Protein AF-A0A8F3AHG0-F1 (afdb_monomer)

Structure (mmCIF, N/CA/C/O backbone):
data_AF-A0A8F3AHG0-F1
#
_entry.id   AF-A0A8F3AHG0-F1
#
loop_
_atom_site.group_PDB
_atom_site.id
_atom_site.type_symbol
_atom_site.label_atom_id
_atom_site.label_alt_id
_atom_site.label_comp_id
_atom_site.label_asym_id
_atom_site.label_entity_id
_atom_site.label_seq_id
_atom_site.pdbx_PDB_ins_code
_atom_site.Cartn_x
_atom_site.Cartn_y
_atom_site.Cartn_z
_atom_site.occupancy
_atom_site.B_iso_or_equiv
_atom_site.auth_seq_id
_atom_site.auth_comp_id
_atom_site.auth_asym_id
_atom_site.auth_atom_id
_atom_site.pdbx_PDB_model_num
ATOM 1 N N . MET A 1 1 ? 19.532 34.945 -105.011 1.00 42.88 1 MET A N 1
ATOM 2 C CA . MET A 1 1 ? 19.890 34.762 -103.587 1.00 42.88 1 MET A CA 1
ATOM 3 C C . MET A 1 1 ? 18.605 34.445 -102.837 1.00 42.88 1 MET A C 1
ATOM 5 O O . MET A 1 1 ? 17.716 35.281 -102.822 1.00 42.88 1 MET A O 1
ATOM 9 N N . SER A 1 2 ? 18.453 33.217 -102.340 1.00 42.50 2 SER A N 1
ATOM 10 C CA . SER A 1 2 ? 17.268 32.742 -101.608 1.00 42.50 2 SER A CA 1
ATOM 11 C C . SER A 1 2 ? 17.741 31.891 -100.428 1.00 42.50 2 SER A C 1
ATOM 13 O O . SER A 1 2 ? 18.763 31.218 -100.540 1.00 42.50 2 SER A O 1
ATOM 15 N N . GLY A 1 3 ? 17.061 32.017 -99.288 1.00 48.91 3 GLY A N 1
ATOM 16 C CA . GLY A 1 3 ? 17.515 31.562 -97.975 1.00 48.91 3 GLY A CA 1
ATOM 17 C C . GLY A 1 3 ? 17.225 30.102 -97.600 1.00 48.91 3 GLY A C 1
ATOM 18 O O . GLY A 1 3 ? 16.687 29.320 -98.376 1.00 48.91 3 GLY A O 1
ATOM 19 N N . GLY A 1 4 ? 17.563 29.786 -96.343 1.00 42.44 4 GLY A N 1
ATOM 20 C CA . GLY A 1 4 ? 17.320 28.519 -95.626 1.00 42.44 4 GLY A CA 1
ATOM 21 C C . GLY A 1 4 ? 18.455 28.278 -94.612 1.00 42.44 4 GLY A C 1
ATOM 22 O O . GLY A 1 4 ? 19.569 28.020 -95.035 1.00 42.44 4 GLY A O 1
ATOM 23 N N . LYS A 1 5 ? 18.372 28.598 -93.309 1.00 50.41 5 LYS A N 1
ATOM 24 C CA . LYS A 1 5 ? 17.545 28.123 -92.169 1.00 50.41 5 LYS A CA 1
ATOM 25 C C . LYS A 1 5 ? 18.017 26.787 -91.546 1.00 50.41 5 LYS A C 1
ATOM 27 O O . LYS A 1 5 ? 17.812 25.729 -92.122 1.00 50.41 5 LYS A O 1
ATOM 32 N N . GLY A 1 6 ? 18.486 26.868 -90.288 1.00 47.25 6 GLY A N 1
ATOM 33 C CA . GLY A 1 6 ? 18.514 25.786 -89.277 1.00 47.25 6 GLY A CA 1
ATOM 34 C C . GLY A 1 6 ? 19.926 25.334 -88.859 1.00 47.25 6 GLY A C 1
ATOM 35 O O . GLY A 1 6 ? 20.727 25.033 -89.723 1.00 47.25 6 GLY A O 1
ATOM 36 N N . LYS A 1 7 ? 20.309 25.213 -87.578 1.00 47.00 7 LYS A N 1
ATOM 37 C CA . LYS A 1 7 ? 19.516 25.036 -86.351 1.00 47.00 7 LYS A CA 1
ATOM 38 C C . LYS A 1 7 ? 20.334 25.436 -85.106 1.00 47.00 7 LYS A C 1
ATOM 40 O O . LYS A 1 7 ? 21.546 25.267 -85.069 1.00 47.00 7 LYS A O 1
ATOM 45 N N . ALA A 1 8 ? 19.618 25.967 -84.118 1.00 48.72 8 ALA A N 1
ATOM 46 C CA . ALA A 1 8 ? 20.088 26.522 -82.854 1.00 48.72 8 ALA A CA 1
ATOM 47 C C . ALA A 1 8 ? 20.675 25.485 -81.875 1.00 48.72 8 ALA A C 1
ATOM 49 O O . ALA A 1 8 ? 20.425 24.285 -81.997 1.00 48.72 8 ALA A O 1
ATOM 50 N N . GLY A 1 9 ? 21.429 25.998 -80.896 1.00 56.56 9 GLY A N 1
ATOM 51 C CA . GLY A 1 9 ? 22.201 25.248 -79.911 1.00 56.56 9 GLY A CA 1
ATOM 52 C C . GLY A 1 9 ? 21.406 24.251 -79.069 1.00 56.56 9 GLY A C 1
ATOM 53 O O . GLY A 1 9 ? 20.264 24.486 -78.672 1.00 56.56 9 GLY A O 1
ATOM 54 N N . SER A 1 10 ? 22.052 23.126 -78.768 1.00 50.66 10 SER A N 1
ATOM 55 C CA . SER A 1 10 ? 21.594 22.196 -77.746 1.00 50.66 10 SER A CA 1
ATOM 56 C C . SER A 1 10 ? 22.083 22.674 -76.384 1.00 50.66 10 SER A C 1
ATOM 58 O O . SER A 1 10 ? 23.285 22.698 -76.128 1.00 50.66 10 SER A O 1
ATOM 60 N N . SER A 1 11 ? 21.149 23.020 -75.506 1.00 55.72 11 SER A N 1
ATOM 61 C CA . SER A 1 11 ? 21.392 23.113 -74.071 1.00 55.72 11 SER A CA 1
ATOM 62 C C . SER A 1 11 ? 22.041 21.818 -73.567 1.00 55.72 11 SER A C 1
ATOM 64 O O . SER A 1 11 ? 21.526 20.721 -73.806 1.00 55.72 11 SER A O 1
ATOM 66 N N . GLU A 1 12 ? 23.187 21.927 -72.891 1.00 60.06 12 GLU A N 1
ATOM 67 C CA . GLU A 1 12 ? 23.836 20.800 -72.219 1.00 60.06 12 GLU A CA 1
ATOM 68 C C . GLU A 1 12 ? 22.860 20.195 -71.202 1.00 60.06 12 GLU A C 1
ATOM 70 O O . GLU A 1 12 ? 22.582 20.764 -70.145 1.00 60.06 12 GLU A O 1
ATOM 75 N N . LYS A 1 13 ? 22.288 19.030 -71.523 1.00 63.53 13 LYS A N 1
ATOM 76 C CA . LYS A 1 13 ? 21.487 18.267 -70.563 1.00 63.53 13 LYS A CA 1
ATOM 77 C C . LYS A 1 13 ? 22.411 17.823 -69.431 1.00 63.53 13 LYS A C 1
ATOM 79 O O . LYS A 1 13 ? 23.269 16.968 -69.646 1.00 63.53 13 LYS A O 1
ATOM 84 N N . ALA A 1 14 ? 22.206 18.368 -68.233 1.00 68.38 14 ALA A N 1
ATOM 85 C CA . ALA A 1 14 ? 22.926 17.963 -67.030 1.00 68.38 14 ALA A CA 1
ATOM 86 C C . ALA A 1 14 ? 22.894 16.430 -66.876 1.00 68.38 14 ALA A C 1
ATOM 88 O O . ALA A 1 14 ? 21.826 15.812 -66.804 1.00 68.38 14 ALA A O 1
ATOM 89 N N . SER A 1 15 ? 24.069 15.796 -66.862 1.00 82.06 15 SER A N 1
ATOM 90 C CA . SER A 1 15 ? 24.170 14.341 -66.770 1.00 82.06 15 SER A CA 1
ATOM 91 C C . SER A 1 15 ? 23.703 13.871 -65.390 1.00 82.06 15 SER A C 1
ATOM 93 O O . SER A 1 15 ? 24.366 14.118 -64.383 1.00 82.06 15 SER A O 1
ATOM 95 N N . THR A 1 16 ? 22.572 13.169 -65.322 1.00 88.00 16 THR A N 1
ATOM 96 C CA . THR A 1 16 ? 22.071 12.608 -64.060 1.00 88.00 16 THR A CA 1
ATOM 97 C C . THR A 1 16 ? 22.947 11.437 -63.621 1.00 88.00 16 THR A C 1
ATOM 99 O O . THR A 1 16 ? 23.199 10.508 -64.399 1.00 88.00 16 THR A O 1
ATOM 102 N N . SER A 1 17 ? 23.399 11.454 -62.365 1.00 93.31 17 SER A N 1
ATOM 103 C CA . SER A 1 17 ? 24.247 10.391 -61.823 1.00 93.31 17 SER A CA 1
ATOM 104 C C . SER A 1 17 ? 23.488 9.060 -61.739 1.00 93.31 17 SER A C 1
ATOM 106 O O . SER A 1 17 ? 22.272 9.022 -61.554 1.00 93.31 17 SER A O 1
ATOM 108 N N . ARG A 1 18 ? 24.209 7.937 -61.853 1.00 93.31 18 ARG A N 1
ATOM 109 C CA . ARG A 1 18 ? 23.607 6.598 -61.704 1.00 93.31 18 ARG A CA 1
ATOM 110 C C . ARG A 1 18 ? 23.004 6.371 -60.311 1.00 93.31 18 ARG A C 1
ATOM 112 O O . ARG A 1 18 ? 22.015 5.661 -60.221 1.00 93.31 18 ARG A O 1
ATOM 119 N N . SER A 1 19 ? 23.567 6.991 -59.270 1.00 95.88 19 SER A N 1
ATOM 120 C CA . SER A 1 19 ? 23.004 6.976 -57.912 1.00 95.88 19 SER A CA 1
ATOM 121 C C . SER A 1 19 ? 21.662 7.703 -57.855 1.00 95.88 19 SER A C 1
ATOM 123 O O . SER A 1 19 ? 20.680 7.117 -57.420 1.00 95.88 19 SER A O 1
ATOM 125 N N . ALA A 1 20 ? 21.589 8.924 -58.400 1.00 95.00 20 ALA A N 1
ATOM 126 C CA . ALA A 1 20 ? 20.352 9.704 -58.430 1.00 95.00 20 ALA A CA 1
ATOM 127 C C . ALA A 1 20 ? 19.247 9.005 -59.237 1.00 95.00 20 ALA A C 1
ATOM 129 O O . ALA A 1 20 ? 18.100 8.975 -58.809 1.00 95.00 20 ALA A O 1
ATOM 130 N N . LYS A 1 21 ? 19.594 8.375 -60.369 1.00 94.50 21 LYS A N 1
ATOM 131 C CA . LYS A 1 21 ? 18.644 7.571 -61.162 1.00 94.50 21 LYS A CA 1
ATOM 132 C C . LYS A 1 21 ? 18.103 6.349 -60.413 1.00 94.50 21 LYS A C 1
ATOM 134 O O . LYS A 1 21 ? 17.016 5.894 -60.737 1.00 94.50 21 LYS A O 1
ATOM 139 N N . ALA A 1 22 ? 18.868 5.809 -59.465 1.00 94.50 22 ALA A N 1
ATOM 140 C CA . ALA A 1 22 ? 18.485 4.655 -58.656 1.00 94.50 22 ALA A CA 1
ATOM 141 C C . ALA A 1 22 ? 17.869 5.039 -57.297 1.00 94.50 22 ALA A C 1
ATOM 143 O O . ALA A 1 22 ? 17.488 4.148 -56.550 1.00 94.50 22 ALA A O 1
ATOM 144 N N . GLY A 1 23 ? 17.795 6.334 -56.962 1.00 96.12 23 GLY A N 1
ATOM 145 C CA . GLY A 1 23 ? 17.309 6.798 -55.658 1.00 96.12 23 GLY A CA 1
ATOM 146 C C . GLY A 1 23 ? 18.227 6.451 -54.481 1.00 96.12 23 GLY A C 1
ATOM 147 O O . GLY A 1 23 ? 17.753 6.373 -53.356 1.00 96.12 23 GLY A O 1
ATOM 148 N N . LEU A 1 24 ? 19.521 6.224 -54.731 1.00 97.12 24 LEU A N 1
ATOM 149 C CA . LEU A 1 24 ? 20.494 5.822 -53.712 1.00 97.12 24 LEU A CA 1
ATOM 150 C C . LEU A 1 24 ? 21.394 6.992 -53.316 1.00 97.12 24 LEU A C 1
ATOM 152 O O . LEU A 1 24 ? 21.867 7.745 -54.175 1.00 97.12 24 LEU A O 1
ATOM 156 N N . THR A 1 25 ? 21.694 7.097 -52.025 1.00 97.62 25 THR A N 1
ATOM 157 C CA . THR A 1 25 ? 22.674 8.049 -51.488 1.00 97.62 25 THR A CA 1
ATOM 158 C C . THR A 1 25 ? 24.104 7.572 -51.756 1.00 97.62 25 THR A C 1
ATOM 160 O O . THR A 1 25 ? 25.009 8.365 -52.033 1.00 97.62 25 THR A O 1
ATOM 163 N N . PHE A 1 26 ? 24.334 6.259 -51.713 1.00 97.88 26 PHE A N 1
ATOM 164 C CA . PHE A 1 26 ? 25.646 5.658 -51.908 1.00 97.88 26 PHE A CA 1
ATOM 165 C C . PHE A 1 26 ? 26.120 5.741 -53.379 1.00 97.88 26 PHE A C 1
ATOM 167 O O . PHE A 1 26 ? 25.333 5.775 -54.334 1.00 97.88 26 PHE A O 1
ATOM 174 N N . PRO A 1 27 ? 27.447 5.773 -53.621 1.00 97.69 27 PRO A N 1
ATOM 175 C CA . PRO A 1 27 ? 28.006 6.060 -54.941 1.00 97.69 27 PRO A CA 1
ATOM 176 C C . PRO A 1 27 ? 28.063 4.821 -55.857 1.00 97.69 27 PRO A C 1
ATOM 178 O O . PRO A 1 27 ? 29.119 4.199 -56.014 1.00 97.69 27 PRO A O 1
ATOM 181 N N . VAL A 1 28 ? 26.975 4.532 -56.579 1.00 97.75 28 VAL A N 1
ATOM 182 C CA . VAL A 1 28 ? 26.860 3.427 -57.559 1.00 97.75 28 VAL A CA 1
ATOM 183 C C . VAL A 1 28 ? 28.013 3.428 -58.569 1.00 97.75 28 VAL A C 1
ATOM 185 O O . VAL A 1 28 ? 28.579 2.389 -58.916 1.00 97.75 28 VAL A O 1
ATOM 188 N N . GLY A 1 29 ? 28.414 4.614 -59.042 1.00 96.62 29 GLY A N 1
ATOM 189 C CA . GLY A 1 29 ? 29.524 4.752 -59.987 1.00 96.62 29 GLY A CA 1
ATOM 190 C C . GLY A 1 29 ? 30.866 4.269 -59.427 1.00 96.62 29 GLY A C 1
ATOM 191 O O . GLY A 1 29 ? 31.641 3.635 -60.149 1.00 96.62 29 GLY A O 1
ATOM 192 N N . ARG A 1 30 ? 31.113 4.520 -58.135 1.00 97.81 30 ARG A N 1
ATOM 193 C CA . ARG A 1 30 ? 32.325 4.102 -57.421 1.00 97.81 30 ARG A CA 1
ATOM 194 C C . ARG A 1 30 ? 32.305 2.601 -57.154 1.00 97.81 30 ARG A C 1
ATOM 196 O O . ARG A 1 30 ? 33.309 1.951 -57.430 1.00 97.81 30 ARG A O 1
ATOM 203 N N . VAL A 1 31 ? 31.172 2.057 -56.708 1.00 97.62 31 VAL A N 1
ATOM 204 C CA . VAL A 1 31 ? 30.993 0.611 -56.491 1.00 97.62 31 VAL A CA 1
ATOM 205 C C . VAL A 1 31 ? 31.221 -0.160 -57.793 1.00 97.62 31 VAL A C 1
ATOM 207 O O . VAL A 1 31 ? 31.993 -1.111 -57.808 1.00 97.62 31 VAL A O 1
ATOM 210 N N . HIS A 1 32 ? 30.689 0.315 -58.926 1.00 97.31 32 HIS A N 1
ATOM 211 C CA . HIS A 1 32 ? 30.956 -0.295 -60.236 1.00 97.31 32 HIS A CA 1
ATOM 212 C C . HIS A 1 32 ? 32.451 -0.343 -60.588 1.00 97.31 32 HIS A C 1
ATOM 214 O O . HIS A 1 32 ? 32.941 -1.337 -61.124 1.00 97.31 32 HIS A O 1
ATOM 220 N N . ARG A 1 33 ? 33.195 0.731 -60.296 1.00 97.50 33 ARG A N 1
ATOM 221 C CA . ARG A 1 33 ? 34.646 0.768 -60.520 1.00 97.50 33 ARG A CA 1
ATOM 222 C C . ARG A 1 33 ? 35.384 -0.202 -59.593 1.00 97.50 33 ARG A C 1
ATOM 224 O O . ARG A 1 33 ? 36.297 -0.875 -60.057 1.00 97.50 33 ARG A O 1
ATOM 231 N N . LEU A 1 34 ? 34.990 -0.284 -58.320 1.00 97.81 34 LEU A N 1
ATOM 232 C CA . LEU A 1 34 ? 35.572 -1.217 -57.349 1.00 97.81 34 LEU A CA 1
ATOM 233 C C . LEU A 1 34 ? 35.312 -2.679 -57.732 1.00 97.81 34 LEU A C 1
ATOM 235 O O . LEU A 1 34 ? 36.240 -3.475 -57.674 1.00 97.81 34 LEU A O 1
ATOM 239 N N . LEU A 1 35 ? 34.109 -3.012 -58.211 1.00 97.06 35 LEU A N 1
ATOM 240 C CA . LEU A 1 35 ? 33.784 -4.354 -58.707 1.00 97.06 35 LEU A CA 1
ATOM 241 C C . LEU A 1 35 ? 34.673 -4.771 -59.884 1.00 97.06 35 LEU A C 1
ATOM 243 O O . LEU A 1 35 ? 35.157 -5.897 -59.912 1.00 97.06 35 LEU A O 1
ATOM 247 N N . ARG A 1 36 ? 34.940 -3.856 -60.827 1.00 95.19 36 ARG A N 1
ATOM 248 C CA . ARG A 1 36 ? 35.864 -4.127 -61.942 1.00 95.19 36 ARG A CA 1
ATOM 249 C C . ARG A 1 36 ? 37.315 -4.258 -61.487 1.00 95.19 36 ARG A C 1
ATOM 251 O O . ARG A 1 36 ? 38.023 -5.111 -61.997 1.00 95.19 36 ARG A O 1
ATOM 258 N N . LYS A 1 37 ? 37.751 -3.438 -60.525 1.00 96.94 37 LYS A N 1
ATOM 259 C CA . LYS A 1 37 ? 39.115 -3.502 -59.975 1.00 96.94 37 LYS A CA 1
ATOM 260 C C . LYS A 1 37 ? 39.346 -4.743 -59.100 1.00 96.94 37 LYS A C 1
ATOM 262 O O . LYS A 1 37 ? 40.481 -5.178 -58.967 1.00 96.94 37 LYS A O 1
ATOM 267 N N . GLY A 1 38 ? 38.293 -5.289 -58.495 1.00 95.38 38 GLY A N 1
ATOM 268 C CA . GLY A 1 38 ? 38.369 -6.449 -57.605 1.00 95.38 38 GLY A CA 1
ATOM 269 C C . GLY A 1 38 ? 38.514 -7.800 -58.308 1.00 95.38 38 GLY A C 1
ATOM 270 O O . GLY A 1 38 ? 38.659 -8.799 -57.619 1.00 95.38 38 GLY A O 1
ATOM 271 N N . ASN A 1 39 ? 38.480 -7.849 -59.647 1.00 94.19 39 ASN A N 1
ATOM 272 C CA . ASN A 1 39 ? 38.663 -9.069 -60.446 1.00 94.19 39 ASN A CA 1
ATOM 273 C C . ASN A 1 39 ? 37.732 -10.242 -60.066 1.00 94.19 39 ASN A C 1
ATOM 275 O O . ASN A 1 39 ? 38.097 -11.401 -60.224 1.00 94.19 39 ASN A O 1
ATOM 279 N N . TYR A 1 40 ? 36.511 -9.954 -59.601 1.00 95.88 40 TYR A N 1
ATOM 280 C CA . TYR A 1 40 ? 35.535 -10.985 -59.212 1.00 95.88 40 TYR A CA 1
ATOM 281 C C . TYR A 1 40 ? 34.956 -11.766 -60.405 1.00 95.88 40 TYR A C 1
ATOM 283 O O . TYR A 1 40 ? 34.501 -12.894 -60.243 1.00 95.88 40 TYR A O 1
ATOM 291 N N . ALA A 1 41 ? 34.929 -11.156 -61.595 1.00 95.75 41 ALA A N 1
ATOM 292 C CA . ALA A 1 41 ? 34.438 -11.755 -62.835 1.00 95.75 41 ALA A CA 1
ATOM 293 C C . ALA A 1 41 ? 35.016 -11.027 -64.060 1.00 95.75 41 ALA A C 1
ATOM 295 O O . ALA A 1 41 ? 35.381 -9.853 -63.978 1.00 95.75 41 ALA A O 1
ATOM 296 N N . GLN A 1 42 ? 35.027 -11.693 -65.221 1.00 94.81 42 GLN A N 1
ATOM 297 C CA . GLN A 1 42 ? 35.506 -11.111 -66.485 1.00 94.81 42 GLN A CA 1
ATOM 298 C C . GLN A 1 42 ? 34.656 -9.910 -66.952 1.00 94.81 42 GLN A C 1
ATOM 300 O O . GLN A 1 42 ? 35.169 -8.968 -67.555 1.00 94.81 42 GLN A O 1
ATOM 305 N N . ARG A 1 43 ? 33.343 -9.928 -66.681 1.00 95.94 43 ARG A N 1
ATOM 306 C CA . ARG A 1 43 ? 32.402 -8.840 -66.985 1.00 95.94 43 ARG A CA 1
ATOM 307 C C . ARG A 1 43 ? 31.525 -8.562 -65.769 1.00 95.94 43 ARG A C 1
ATOM 309 O O . ARG A 1 43 ? 31.130 -9.481 -65.064 1.00 95.94 43 ARG A O 1
ATOM 316 N N . VAL A 1 44 ? 31.179 -7.294 -65.563 1.00 96.06 44 VAL A N 1
ATOM 317 C CA . VAL A 1 44 ? 30.248 -6.857 -64.513 1.00 96.06 44 VAL A CA 1
ATOM 318 C C . VAL A 1 44 ? 28.988 -6.325 -65.189 1.00 96.06 44 VAL A C 1
ATOM 320 O O . VAL A 1 44 ? 29.062 -5.371 -65.964 1.00 96.06 44 VAL A O 1
ATOM 323 N N . GLY A 1 45 ? 27.842 -6.956 -64.925 1.00 96.00 45 GLY A N 1
ATOM 324 C CA . GLY A 1 45 ? 26.550 -6.522 -65.462 1.00 96.00 45 GLY A CA 1
ATOM 325 C C . GLY A 1 45 ? 26.165 -5.117 -64.984 1.00 96.00 45 GLY A C 1
ATOM 326 O O . GLY A 1 45 ? 26.551 -4.691 -63.897 1.00 96.00 45 GLY A O 1
ATOM 327 N N . SER A 1 46 ? 25.378 -4.391 -65.780 1.00 92.31 46 SER A N 1
ATOM 328 C CA . SER A 1 46 ? 25.004 -2.995 -65.494 1.00 92.31 46 SER A CA 1
ATOM 329 C C . SER A 1 46 ? 24.167 -2.828 -64.218 1.00 92.31 46 SER A C 1
ATOM 331 O O . SER A 1 46 ? 24.310 -1.809 -63.539 1.00 92.31 46 SER A O 1
ATOM 333 N N . GLY A 1 47 ? 23.344 -3.826 -63.872 1.00 95.81 47 GLY A N 1
ATOM 334 C CA . GLY A 1 47 ? 22.507 -3.838 -62.665 1.00 95.81 47 GLY A CA 1
ATOM 335 C C . GLY A 1 47 ? 23.229 -4.263 -61.380 1.00 95.81 47 GLY A C 1
ATOM 336 O O . GLY A 1 47 ? 22.872 -3.800 -60.301 1.00 95.81 47 GLY A O 1
ATOM 337 N N . ALA A 1 48 ? 24.295 -5.065 -61.478 1.00 97.19 48 ALA A N 1
ATOM 338 C CA . ALA A 1 48 ? 25.057 -5.557 -60.324 1.00 97.19 48 ALA A CA 1
ATOM 339 C C . ALA A 1 48 ? 25.561 -4.450 -59.370 1.00 97.19 48 ALA A C 1
ATOM 341 O O . ALA A 1 48 ? 25.344 -4.565 -58.162 1.00 97.19 48 ALA A O 1
ATOM 342 N N . PRO A 1 49 ? 26.184 -3.348 -59.846 1.00 97.69 49 PRO A N 1
ATOM 343 C CA . PRO A 1 49 ? 26.608 -2.279 -58.950 1.00 97.69 49 PRO A CA 1
ATOM 344 C C . PRO A 1 49 ? 25.437 -1.533 -58.316 1.00 97.69 49 PRO A C 1
ATOM 346 O O . PRO A 1 49 ? 25.616 -1.000 -57.230 1.00 97.69 49 PRO A O 1
ATOM 349 N N . VAL A 1 50 ? 24.267 -1.472 -58.960 1.00 97.69 50 VAL A N 1
ATOM 350 C CA . VAL A 1 50 ? 23.083 -0.826 -58.375 1.00 97.69 50 VAL A CA 1
ATOM 351 C C . VAL A 1 50 ? 22.589 -1.661 -57.196 1.00 97.69 50 VAL A C 1
ATOM 353 O O . VAL A 1 50 ? 22.489 -1.136 -56.094 1.00 97.69 50 VAL A O 1
ATOM 356 N N . TYR A 1 51 ? 22.406 -2.967 -57.411 1.00 98.25 51 TYR A N 1
ATOM 357 C CA . TYR A 1 51 ? 21.928 -3.902 -56.391 1.00 98.25 51 TYR A CA 1
ATOM 358 C C . TYR A 1 51 ? 22.872 -4.002 -55.187 1.00 98.25 51 TYR A C 1
ATOM 360 O O . TYR A 1 51 ? 22.454 -3.906 -54.038 1.00 98.25 51 TYR A O 1
ATOM 368 N N . LEU A 1 52 ? 24.180 -4.143 -55.424 1.00 97.94 52 LEU A N 1
ATOM 369 C CA . LEU A 1 52 ? 25.135 -4.178 -54.317 1.00 97.94 52 LEU A CA 1
ATOM 370 C C . LEU A 1 52 ? 25.139 -2.855 -53.539 1.00 97.94 52 LEU A C 1
ATOM 372 O O . LEU A 1 52 ? 25.227 -2.861 -52.316 1.00 97.94 52 LEU A O 1
ATOM 376 N N . THR A 1 53 ? 25.026 -1.719 -54.232 1.00 98.38 53 THR A N 1
ATOM 377 C CA . THR A 1 53 ? 24.986 -0.410 -53.566 1.00 98.38 53 THR A CA 1
ATOM 378 C C . THR A 1 53 ? 23.741 -0.265 -52.694 1.00 98.38 53 THR A C 1
ATOM 380 O O . THR A 1 53 ? 23.869 0.225 -51.578 1.00 98.38 53 THR A O 1
ATOM 383 N N . SER A 1 54 ? 22.571 -0.728 -53.151 1.00 98.19 54 SER A N 1
ATOM 384 C CA . SER A 1 54 ? 21.343 -0.672 -52.350 1.00 98.19 54 SER A CA 1
ATOM 385 C C . SER A 1 54 ? 21.426 -1.547 -51.100 1.00 98.19 54 SER A C 1
ATOM 387 O O . SER A 1 54 ? 21.025 -1.105 -50.030 1.00 98.19 54 SER A O 1
ATOM 389 N N . VAL A 1 55 ? 22.007 -2.748 -51.199 1.00 98.19 55 VAL A N 1
ATOM 390 C CA . VAL A 1 55 ? 22.212 -3.628 -50.033 1.00 98.19 55 VAL A CA 1
ATOM 391 C C . VAL A 1 55 ? 23.181 -3.000 -49.025 1.00 98.19 55 VAL A C 1
ATOM 393 O O . VAL A 1 55 ? 22.926 -3.029 -47.824 1.00 98.19 55 VAL A O 1
ATOM 396 N N . LEU A 1 56 ? 24.278 -2.394 -49.494 1.00 98.12 56 LEU A N 1
ATOM 397 C CA . LEU A 1 56 ? 25.234 -1.709 -48.616 1.00 98.12 56 LEU A CA 1
ATOM 398 C C . LEU A 1 56 ? 24.622 -0.482 -47.929 1.00 98.12 56 LEU A C 1
ATOM 400 O O . LEU A 1 56 ? 24.921 -0.231 -46.764 1.00 98.12 56 LEU A O 1
ATOM 404 N N . GLU A 1 57 ? 23.788 0.277 -48.641 1.00 98.31 57 GLU A N 1
ATOM 405 C CA . GLU A 1 57 ? 23.077 1.430 -48.081 1.00 98.31 57 GLU A CA 1
ATOM 406 C C . GLU A 1 57 ? 22.058 0.995 -47.024 1.00 98.31 57 GLU A C 1
ATOM 408 O O . GLU A 1 57 ? 22.023 1.585 -45.948 1.00 98.31 57 GLU A O 1
ATOM 413 N N . TYR A 1 58 ? 21.313 -0.085 -47.285 1.00 97.81 58 TYR A N 1
ATOM 414 C CA . TYR A 1 58 ? 20.382 -0.677 -46.326 1.00 97.81 58 TYR A CA 1
ATOM 415 C C . TYR A 1 58 ? 21.085 -1.110 -45.031 1.00 97.81 58 TYR A C 1
ATOM 417 O O . TYR A 1 58 ? 20.714 -0.658 -43.951 1.00 97.81 58 TYR A O 1
ATOM 425 N N . LEU A 1 59 ? 22.163 -1.897 -45.129 1.00 97.50 59 LEU A N 1
ATOM 426 C CA . LEU A 1 59 ? 22.916 -2.344 -43.949 1.00 97.50 59 LEU A CA 1
ATOM 427 C C . LEU A 1 59 ? 23.522 -1.172 -43.162 1.00 97.50 59 LEU A C 1
ATOM 429 O O . LEU A 1 59 ? 23.573 -1.204 -41.933 1.00 97.50 59 LEU A O 1
ATOM 433 N N . ALA A 1 60 ? 23.991 -0.130 -43.855 1.00 97.81 60 ALA A N 1
ATOM 434 C CA . ALA A 1 60 ? 24.511 1.064 -43.199 1.00 97.81 60 ALA A CA 1
ATOM 435 C C . ALA A 1 60 ? 23.411 1.834 -42.454 1.00 97.81 60 ALA A C 1
ATOM 437 O O . ALA A 1 60 ? 23.659 2.304 -41.344 1.00 97.81 60 ALA A O 1
ATOM 438 N N . ALA A 1 61 ? 22.219 1.954 -43.044 1.00 97.69 61 ALA A N 1
ATOM 439 C CA . ALA A 1 61 ? 21.072 2.595 -42.412 1.00 97.69 61 ALA A CA 1
ATOM 440 C C . ALA A 1 61 ? 20.634 1.839 -41.149 1.00 97.69 61 ALA A C 1
ATOM 442 O O . ALA A 1 61 ? 20.534 2.462 -40.096 1.00 97.69 61 ALA A O 1
ATOM 443 N N . GLU A 1 62 ? 20.496 0.513 -41.226 1.00 97.38 62 GLU A N 1
ATOM 444 C CA . GLU A 1 62 ? 20.093 -0.345 -40.102 1.00 97.38 62 GLU A CA 1
ATOM 445 C C . GLU A 1 62 ? 21.053 -0.209 -38.907 1.00 97.38 62 GLU A C 1
ATOM 447 O O . GLU A 1 62 ? 20.656 0.087 -37.778 1.00 97.38 62 GLU A O 1
ATOM 452 N N . ILE A 1 63 ? 22.365 -0.320 -39.159 1.00 97.69 63 ILE A N 1
ATOM 453 C CA . ILE A 1 63 ? 23.382 -0.167 -38.108 1.00 97.69 63 ILE A CA 1
ATOM 454 C C . ILE A 1 63 ? 23.330 1.242 -37.495 1.00 97.69 63 ILE A C 1
ATOM 456 O O . ILE A 1 63 ? 23.498 1.392 -36.282 1.00 97.69 63 ILE A O 1
ATOM 460 N N . LEU A 1 64 ? 23.122 2.284 -38.309 1.00 98.31 64 LEU A N 1
ATOM 461 C CA . LEU A 1 64 ? 23.046 3.666 -37.829 1.00 98.31 64 LEU A CA 1
ATOM 462 C C . LEU A 1 64 ? 21.768 3.947 -37.035 1.00 98.31 64 LEU A C 1
ATOM 464 O O . LEU A 1 64 ? 21.836 4.701 -36.065 1.00 98.31 64 LEU A O 1
ATOM 468 N N . GLU A 1 65 ? 20.640 3.344 -37.402 1.00 97.56 65 GLU A N 1
ATOM 469 C CA . GLU A 1 65 ? 19.377 3.459 -36.674 1.00 97.56 65 GLU A CA 1
ATOM 470 C C . GLU A 1 65 ? 19.509 2.864 -35.269 1.00 97.56 65 GLU A C 1
ATOM 472 O O . GLU A 1 65 ? 19.310 3.562 -34.267 1.00 97.56 65 GLU A O 1
ATOM 477 N N . LEU A 1 66 ? 19.977 1.617 -35.176 1.00 97.94 66 LEU A N 1
ATOM 478 C CA . LEU A 1 66 ? 20.185 0.938 -33.897 1.00 97.94 66 LEU A CA 1
ATOM 479 C C . LEU A 1 66 ? 21.261 1.628 -33.045 1.00 97.94 66 LEU A C 1
ATOM 481 O O . LEU A 1 66 ? 21.089 1.812 -31.836 1.00 97.94 66 LEU A O 1
ATOM 485 N N . ALA A 1 67 ? 22.364 2.077 -33.653 1.00 97.94 67 ALA A N 1
ATOM 486 C CA . ALA A 1 67 ? 23.404 2.818 -32.940 1.00 97.94 67 ALA A CA 1
ATOM 487 C C . ALA A 1 67 ? 22.940 4.217 -32.503 1.00 97.94 67 ALA A C 1
ATOM 489 O O . ALA A 1 67 ? 23.381 4.713 -31.462 1.00 97.94 67 ALA A O 1
ATOM 490 N N . GLY A 1 68 ? 22.047 4.849 -33.267 1.00 98.12 68 GLY A N 1
ATOM 491 C CA . GLY A 1 68 ? 21.382 6.098 -32.912 1.00 98.12 68 GLY A CA 1
ATOM 492 C C . GLY A 1 68 ? 20.477 5.931 -31.693 1.00 98.12 68 GLY A C 1
ATOM 493 O O . GLY A 1 68 ? 20.575 6.722 -30.751 1.00 98.12 68 GLY A O 1
ATOM 494 N N . ASN A 1 69 ? 19.684 4.856 -31.658 1.00 96.00 69 ASN A N 1
ATOM 495 C CA . ASN A 1 69 ? 18.871 4.480 -30.499 1.00 96.00 69 ASN A CA 1
ATOM 496 C C . ASN A 1 69 ? 19.755 4.234 -29.268 1.00 96.00 69 ASN A C 1
ATOM 498 O O . ASN A 1 69 ? 19.567 4.879 -28.237 1.00 96.00 69 ASN A O 1
ATOM 502 N N . ALA A 1 70 ? 20.821 3.438 -29.410 1.00 95.38 70 ALA A N 1
ATOM 503 C CA . ALA A 1 70 ? 21.778 3.198 -28.330 1.00 95.38 70 ALA A CA 1
ATOM 504 C C . ALA A 1 70 ? 22.461 4.490 -27.832 1.00 95.38 70 ALA A C 1
ATOM 506 O O . ALA A 1 70 ? 22.725 4.639 -26.636 1.00 95.38 70 ALA A O 1
ATOM 507 N N . ALA A 1 71 ? 22.755 5.450 -28.716 1.00 96.94 71 ALA A N 1
ATOM 508 C CA . ALA A 1 71 ? 23.295 6.750 -28.319 1.00 96.94 71 ALA A CA 1
ATOM 509 C C . ALA A 1 71 ? 22.275 7.572 -27.516 1.00 96.94 71 ALA A C 1
ATOM 511 O O . ALA A 1 71 ? 22.620 8.150 -26.479 1.00 96.94 71 ALA A O 1
ATOM 512 N N . ARG A 1 72 ? 21.017 7.584 -27.972 1.00 96.06 72 ARG A N 1
ATOM 513 C CA . ARG A 1 72 ? 19.904 8.289 -27.332 1.00 96.06 72 ARG A CA 1
ATOM 514 C C . ARG A 1 72 ? 19.588 7.722 -25.950 1.00 96.06 72 ARG A C 1
ATOM 516 O O . ARG A 1 72 ? 19.426 8.506 -25.015 1.00 96.06 72 ARG A O 1
ATOM 523 N N . ASP A 1 73 ? 19.602 6.401 -25.796 1.00 92.81 73 ASP A N 1
ATOM 524 C CA . ASP A 1 73 ? 19.408 5.715 -24.511 1.00 92.81 73 ASP A CA 1
ATOM 525 C C . ASP A 1 73 ? 20.508 6.078 -23.507 1.00 92.81 73 ASP A C 1
ATOM 527 O O . ASP A 1 73 ? 20.251 6.314 -22.325 1.00 92.81 73 ASP A O 1
ATOM 531 N N . ASN A 1 74 ? 21.738 6.251 -24.000 1.00 91.44 74 ASN A N 1
ATOM 532 C CA . ASN A 1 74 ? 22.865 6.757 -23.216 1.00 91.44 74 ASN A CA 1
ATOM 533 C C . ASN A 1 74 ? 22.859 8.288 -23.038 1.00 91.44 74 ASN A C 1
ATOM 535 O O . ASN A 1 74 ? 23.821 8.857 -22.511 1.00 91.44 74 ASN A O 1
ATOM 539 N N . LYS A 1 75 ? 21.781 8.972 -23.449 1.00 95.25 75 LYS A N 1
ATOM 540 C CA . LYS A 1 75 ? 21.598 10.431 -23.373 1.00 95.25 75 LYS A CA 1
ATOM 541 C C . LYS A 1 75 ? 22.721 11.206 -24.076 1.00 95.25 75 LYS A C 1
ATOM 543 O O . LYS A 1 75 ? 23.165 12.253 -23.600 1.00 95.25 75 LYS A O 1
ATOM 548 N N . LYS A 1 76 ? 23.214 10.684 -25.201 1.00 95.12 76 LYS A N 1
ATOM 549 C CA . LYS A 1 76 ? 24.238 11.312 -26.048 1.00 95.12 76 LYS A CA 1
ATOM 550 C C . LYS A 1 76 ? 23.660 11.616 -27.429 1.00 95.12 76 LYS A C 1
ATOM 552 O O . LYS A 1 76 ? 22.888 10.841 -27.974 1.00 95.12 76 LYS A O 1
ATOM 557 N N . SER A 1 77 ? 24.090 12.727 -28.021 1.00 95.00 77 SER A N 1
ATOM 558 C CA . SER A 1 77 ? 23.714 13.125 -29.387 1.00 95.00 77 SER A CA 1
ATOM 559 C C . SER A 1 77 ? 24.688 12.637 -30.465 1.00 95.00 77 SER A C 1
ATOM 561 O O . SER A 1 77 ? 24.415 12.786 -31.651 1.00 95.00 77 SER A O 1
ATOM 563 N N . ARG A 1 78 ? 25.839 12.072 -30.074 1.00 98.12 78 ARG A N 1
ATOM 564 C CA . ARG A 1 78 ? 26.888 11.595 -30.985 1.00 98.12 78 ARG A CA 1
ATOM 565 C C . ARG A 1 78 ? 27.054 10.083 -30.867 1.00 98.12 78 ARG A C 1
ATOM 567 O O . ARG A 1 78 ? 27.261 9.567 -29.767 1.00 98.12 78 ARG A O 1
ATOM 574 N N . ILE A 1 79 ? 27.030 9.393 -32.005 1.00 98.25 79 ILE A N 1
ATOM 575 C CA . ILE A 1 79 ? 27.372 7.971 -32.102 1.00 98.25 79 ILE A CA 1
ATOM 576 C C . ILE A 1 79 ? 28.886 7.808 -31.892 1.00 98.25 79 ILE A C 1
ATOM 578 O O . ILE A 1 79 ? 29.685 8.499 -32.520 1.00 98.25 79 ILE A O 1
ATOM 582 N N . ILE A 1 80 ? 29.274 6.909 -30.987 1.00 97.56 80 ILE A N 1
ATOM 583 C CA . ILE A 1 80 ? 30.668 6.529 -30.709 1.00 97.56 80 ILE A CA 1
ATOM 584 C C . ILE A 1 80 ? 30.823 5.008 -30.888 1.00 97.56 80 ILE A C 1
ATOM 586 O O . ILE A 1 80 ? 29.805 4.309 -30.894 1.00 97.56 80 ILE A O 1
ATOM 590 N N . PRO A 1 81 ? 32.051 4.456 -30.969 1.00 98.38 81 PRO A N 1
ATOM 591 C CA . PRO A 1 81 ? 32.253 3.017 -31.176 1.00 98.38 81 PRO A CA 1
ATOM 592 C C . PRO A 1 81 ? 31.534 2.115 -30.162 1.00 98.38 81 PRO A C 1
ATOM 594 O O . PRO A 1 81 ? 31.061 1.039 -30.519 1.00 98.38 81 PRO A O 1
ATOM 597 N N . ARG A 1 82 ? 31.353 2.581 -28.918 1.00 97.56 82 ARG A N 1
ATOM 598 C CA . ARG A 1 82 ? 30.542 1.888 -27.905 1.00 97.56 82 ARG A CA 1
ATOM 599 C C . ARG A 1 82 ? 29.092 1.675 -28.345 1.00 97.56 82 ARG A C 1
ATOM 601 O O . ARG A 1 82 ? 28.554 0.599 -28.121 1.00 97.56 82 ARG A O 1
ATOM 608 N N . HIS A 1 83 ? 28.458 2.673 -28.957 1.00 98.00 83 HIS A N 1
ATOM 609 C CA . HIS A 1 83 ? 27.065 2.565 -29.399 1.00 98.00 83 HIS A CA 1
ATOM 610 C C . HIS A 1 83 ? 26.929 1.582 -30.567 1.00 98.00 83 HIS A C 1
ATOM 612 O O . HIS A 1 83 ? 26.001 0.783 -30.567 1.00 98.00 83 HIS A O 1
ATOM 618 N N . LEU A 1 84 ? 27.898 1.572 -31.492 1.00 98.00 84 LEU A N 1
ATOM 619 C CA . LEU A 1 84 ? 27.965 0.581 -32.574 1.00 98.00 84 LEU A CA 1
ATOM 620 C C . LEU A 1 84 ? 28.107 -0.841 -32.021 1.00 98.00 84 LEU A C 1
ATOM 622 O O . LEU A 1 84 ? 27.379 -1.735 -32.434 1.00 98.00 84 LEU A O 1
ATOM 626 N N . GLN A 1 85 ? 28.996 -1.046 -31.044 1.00 97.62 85 GLN A N 1
ATOM 627 C CA . GLN A 1 85 ? 29.166 -2.351 -30.405 1.00 97.62 85 GLN A CA 1
ATOM 628 C C . GLN A 1 85 ? 27.882 -2.819 -29.706 1.00 97.62 85 GLN A C 1
ATOM 630 O O . GLN A 1 85 ? 27.518 -3.982 -29.830 1.00 97.62 85 GLN A O 1
ATOM 635 N N . LEU A 1 86 ? 27.201 -1.940 -28.963 1.00 96.81 86 LEU A N 1
ATOM 636 C CA . LEU A 1 86 ? 25.950 -2.296 -28.286 1.00 96.81 86 LEU A CA 1
ATOM 637 C C . LEU A 1 86 ? 24.842 -2.637 -29.289 1.00 96.81 86 LEU A C 1
ATOM 639 O O . LEU A 1 86 ? 24.152 -3.628 -29.091 1.00 96.81 86 LEU A O 1
ATOM 643 N N . ALA A 1 87 ? 24.702 -1.854 -30.359 1.00 96.81 87 ALA A N 1
ATOM 644 C CA . ALA A 1 87 ? 23.720 -2.098 -31.411 1.00 96.81 87 ALA A CA 1
ATOM 645 C C . ALA A 1 87 ? 23.960 -3.442 -32.116 1.00 96.81 87 ALA A C 1
ATOM 647 O O . ALA A 1 87 ? 23.080 -4.292 -32.130 1.00 96.81 87 ALA A O 1
ATOM 648 N N . ILE A 1 88 ? 25.183 -3.671 -32.610 1.00 96.94 88 ILE A N 1
ATOM 649 C CA . ILE A 1 88 ? 25.535 -4.884 -33.362 1.00 96.94 88 ILE A CA 1
ATOM 650 C C . ILE A 1 88 ? 25.416 -6.141 -32.499 1.00 96.94 88 ILE A C 1
ATOM 652 O O . ILE A 1 88 ? 25.010 -7.177 -33.001 1.00 96.94 88 ILE A O 1
ATOM 656 N N . ARG A 1 89 ? 25.809 -6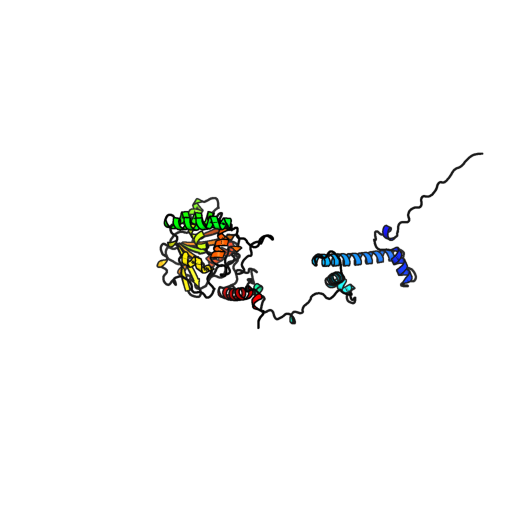.090 -31.218 1.00 96.81 89 ARG A N 1
ATOM 657 C CA . ARG A 1 89 ? 25.821 -7.288 -30.361 1.00 96.81 89 ARG A CA 1
ATOM 658 C C . ARG A 1 89 ? 24.463 -7.625 -29.747 1.00 96.81 89 ARG A C 1
ATOM 660 O O . ARG A 1 89 ? 24.283 -8.773 -29.357 1.00 96.81 89 ARG A O 1
ATOM 667 N N . ASN A 1 90 ? 23.554 -6.655 -29.627 1.00 95.19 90 ASN A N 1
ATOM 668 C CA . ASN A 1 90 ? 22.188 -6.896 -29.147 1.00 95.19 90 ASN A CA 1
ATOM 669 C C . ASN A 1 90 ? 21.232 -7.344 -30.258 1.00 95.19 90 ASN A C 1
ATOM 671 O O . ASN A 1 90 ? 20.188 -7.905 -29.945 1.00 95.19 90 ASN A O 1
ATOM 675 N N . ASP A 1 91 ? 21.575 -7.094 -31.520 1.00 97.25 91 ASP A N 1
ATOM 676 C CA . ASP A 1 91 ? 20.808 -7.561 -32.667 1.00 97.25 91 ASP A CA 1
ATOM 677 C C . ASP A 1 91 ? 21.312 -8.931 -33.147 1.00 97.25 91 ASP A C 1
ATOM 679 O O . ASP A 1 91 ? 22.511 -9.127 -33.355 1.00 97.25 91 ASP A O 1
ATOM 683 N N . GLU A 1 92 ? 20.413 -9.905 -33.295 1.00 96.06 92 GLU A N 1
ATOM 684 C CA . GLU A 1 92 ? 20.787 -11.290 -33.603 1.00 96.06 92 GLU A CA 1
ATOM 685 C C . GLU A 1 92 ? 21.391 -11.427 -35.011 1.00 96.06 92 GLU A C 1
ATOM 687 O O . GLU A 1 92 ? 22.408 -12.110 -35.195 1.00 96.06 92 GLU A O 1
ATOM 692 N N . GLU A 1 93 ? 20.808 -10.745 -35.998 1.00 97.06 93 GLU A N 1
ATOM 693 C CA . GLU A 1 93 ? 21.209 -10.839 -37.401 1.00 97.06 93 GLU A CA 1
ATOM 694 C C . GLU A 1 93 ? 22.556 -10.150 -37.642 1.00 97.06 93 GLU A C 1
ATOM 696 O O . GLU A 1 93 ? 23.469 -10.739 -38.235 1.00 97.06 93 GLU A O 1
ATOM 701 N N . LEU A 1 94 ? 22.731 -8.936 -37.116 1.00 96.69 94 LEU A N 1
ATOM 702 C CA . LEU A 1 94 ? 23.984 -8.190 -37.197 1.00 96.69 94 LEU A CA 1
ATOM 703 C C . LEU A 1 94 ? 25.093 -8.850 -36.378 1.00 96.69 94 LEU A C 1
ATOM 705 O O . LEU A 1 94 ? 26.243 -8.875 -36.829 1.00 96.69 94 LEU A O 1
ATOM 709 N N . ASN A 1 95 ? 24.782 -9.424 -35.211 1.00 96.31 95 ASN A N 1
ATOM 710 C CA . ASN A 1 95 ? 25.774 -10.147 -34.422 1.00 96.31 95 ASN A CA 1
ATOM 711 C C . ASN A 1 95 ? 26.270 -11.391 -35.163 1.00 96.31 95 ASN A C 1
ATOM 713 O O . ASN A 1 95 ? 27.466 -11.683 -35.126 1.00 96.31 95 ASN A O 1
ATOM 717 N N . LYS A 1 96 ? 25.380 -12.093 -35.873 1.00 97.00 96 LYS A N 1
ATOM 718 C CA . LYS A 1 96 ? 25.749 -13.230 -36.722 1.00 97.00 96 LYS A CA 1
ATOM 719 C C . LYS A 1 96 ? 26.583 -12.785 -37.923 1.00 97.00 96 LYS A C 1
ATOM 721 O O . LYS A 1 96 ? 27.630 -13.376 -38.180 1.00 97.00 96 LYS A O 1
ATOM 726 N N . LEU A 1 97 ? 26.167 -11.724 -38.620 1.00 96.69 97 LEU A N 1
ATOM 727 C CA . LEU A 1 97 ? 26.892 -11.170 -39.770 1.00 96.69 97 LEU A CA 1
ATOM 728 C C . LEU A 1 97 ? 28.301 -10.682 -39.387 1.00 96.69 97 LEU A C 1
ATOM 730 O O . LEU A 1 97 ? 29.253 -10.876 -40.141 1.00 96.69 97 LEU A O 1
ATOM 734 N N . LEU A 1 98 ? 28.449 -10.072 -38.207 1.00 96.69 98 LEU A N 1
ATOM 735 C CA . LEU A 1 98 ? 29.688 -9.455 -37.718 1.00 96.69 98 LEU A CA 1
ATOM 736 C C . LEU A 1 98 ? 30.310 -10.214 -36.533 1.00 96.69 98 LEU A C 1
ATOM 738 O O . LEU A 1 98 ? 31.004 -9.621 -35.696 1.00 96.69 98 LEU A O 1
ATOM 742 N N . GLY A 1 99 ? 30.082 -11.527 -36.436 1.00 94.12 99 GLY A N 1
ATOM 743 C CA . GLY A 1 99 ? 30.508 -12.349 -35.293 1.00 94.12 99 GLY A CA 1
ATOM 744 C C . GLY A 1 99 ? 32.024 -12.369 -35.075 1.00 94.12 99 GLY A C 1
ATOM 745 O O . GLY A 1 99 ? 32.492 -12.337 -33.940 1.00 94.12 99 GLY A O 1
ATOM 746 N N . HIS A 1 100 ? 32.795 -12.325 -36.163 1.00 96.38 100 HIS A N 1
ATOM 747 C CA . HIS A 1 100 ? 34.264 -12.361 -36.141 1.00 96.38 100 HIS A CA 1
ATOM 748 C C . HIS A 1 100 ? 34.923 -10.990 -36.362 1.00 96.38 100 HIS A C 1
ATOM 750 O O . HIS A 1 100 ? 36.129 -10.906 -36.582 1.00 96.38 100 HIS A O 1
ATOM 756 N N . VAL A 1 101 ? 34.145 -9.905 -36.323 1.00 97.56 101 VAL A N 1
ATOM 757 C CA . VAL A 1 101 ? 34.654 -8.540 -36.506 1.00 97.56 101 VAL A CA 1
ATOM 758 C C . VAL A 1 101 ? 34.891 -7.881 -35.149 1.00 97.56 101 VAL A C 1
ATOM 760 O O . VAL A 1 101 ? 33.998 -7.834 -34.303 1.00 97.56 101 VAL A O 1
ATOM 763 N N . THR A 1 102 ? 36.079 -7.310 -34.947 1.00 97.31 102 THR A N 1
ATOM 764 C CA . THR A 1 102 ? 36.415 -6.556 -33.730 1.00 97.31 102 THR A CA 1
ATOM 765 C C . THR A 1 102 ? 36.174 -5.064 -33.935 1.00 97.31 102 THR A C 1
ATOM 767 O O . THR A 1 102 ? 36.811 -4.435 -34.778 1.00 97.31 102 THR A O 1
ATOM 770 N N . ILE A 1 103 ? 35.298 -4.472 -33.119 1.00 96.88 103 ILE A N 1
ATOM 771 C CA . ILE A 1 103 ? 35.063 -3.024 -33.112 1.00 96.88 103 ILE A CA 1
ATOM 772 C C . ILE A 1 103 ? 36.038 -2.360 -32.137 1.00 96.88 103 ILE A C 1
ATOM 774 O O . ILE A 1 103 ? 35.916 -2.492 -30.914 1.00 96.88 103 ILE A O 1
ATOM 778 N N . ALA A 1 104 ? 37.012 -1.626 -32.676 1.00 97.62 104 ALA A N 1
ATOM 779 C CA . ALA A 1 104 ? 37.959 -0.865 -31.868 1.00 97.62 104 ALA A CA 1
ATOM 780 C C . ALA A 1 104 ? 37.217 0.125 -30.950 1.00 97.62 104 ALA A C 1
ATOM 782 O O . ALA A 1 104 ? 36.303 0.817 -31.390 1.00 97.62 104 ALA A O 1
ATOM 783 N N . GLN A 1 105 ? 37.608 0.191 -29.671 1.00 96.81 105 GLN A N 1
ATOM 784 C CA . GLN A 1 105 ? 36.969 1.039 -28.646 1.00 96.81 105 GLN A CA 1
ATOM 785 C C . GLN A 1 105 ? 35.478 0.720 -28.368 1.00 96.81 105 GLN A C 1
ATOM 787 O O . GLN A 1 105 ? 34.776 1.516 -27.745 1.00 96.81 105 GLN A O 1
ATOM 792 N N . GLY A 1 106 ? 34.972 -0.441 -28.801 1.00 95.56 106 GLY A N 1
ATOM 793 C CA . GLY A 1 106 ? 33.580 -0.852 -28.579 1.00 95.56 106 GLY A CA 1
ATOM 794 C C . GLY A 1 106 ? 33.296 -1.424 -27.182 1.00 95.56 106 GLY A C 1
ATOM 795 O O . GLY A 1 106 ? 32.186 -1.295 -26.657 1.00 95.56 106 GLY A O 1
ATOM 796 N N . GLY A 1 107 ? 34.293 -2.046 -26.549 1.00 95.88 107 GLY A N 1
ATOM 797 C CA . GLY A 1 107 ? 34.118 -2.807 -25.307 1.00 95.88 107 GLY A CA 1
ATOM 798 C C . GLY A 1 107 ? 33.232 -4.049 -25.495 1.00 95.88 107 GLY A C 1
ATOM 799 O O . GLY A 1 107 ? 33.091 -4.565 -26.600 1.00 95.88 107 GLY A O 1
ATOM 800 N N . VAL A 1 108 ? 32.607 -4.529 -24.416 1.00 95.19 108 VAL A N 1
ATOM 801 C CA . VAL A 1 108 ? 31.757 -5.740 -24.427 1.00 95.19 108 VAL A CA 1
ATOM 802 C C . VAL A 1 108 ? 30.334 -5.459 -23.951 1.00 95.19 108 VAL A C 1
ATOM 804 O O . VAL A 1 108 ? 30.104 -4.461 -23.258 1.00 95.19 108 VAL A O 1
ATOM 807 N N . LEU A 1 109 ? 29.375 -6.318 -24.307 1.00 92.56 109 LEU A N 1
ATOM 808 C CA . LEU A 1 109 ? 28.044 -6.261 -23.704 1.00 92.56 109 LEU A CA 1
ATOM 809 C C . LEU A 1 109 ? 28.155 -6.484 -22.188 1.00 92.56 109 LEU A C 1
ATOM 811 O O . LEU A 1 109 ? 28.855 -7.410 -21.772 1.00 92.56 109 LEU A O 1
ATOM 815 N N . PRO A 1 110 ? 27.510 -5.648 -21.355 1.00 91.12 110 PRO A N 1
ATOM 816 C CA . PRO A 1 110 ? 27.476 -5.880 -19.919 1.00 91.12 110 PRO A CA 1
ATOM 817 C C . PRO A 1 110 ? 26.785 -7.214 -19.617 1.00 91.12 110 PRO A C 1
ATOM 819 O O . PRO A 1 110 ? 25.582 -7.352 -19.815 1.00 91.12 110 PRO A O 1
ATOM 822 N N . ASN A 1 111 ? 27.546 -8.192 -19.136 1.00 91.12 111 ASN A N 1
ATOM 823 C CA . ASN A 1 111 ? 27.021 -9.476 -18.695 1.00 91.12 111 ASN A CA 1
ATOM 824 C C . ASN A 1 111 ? 27.865 -9.992 -17.526 1.00 91.12 111 ASN A C 1
ATOM 826 O O . ASN A 1 111 ? 29.093 -9.993 -17.599 1.00 91.12 111 ASN A O 1
ATOM 830 N N . ILE A 1 112 ? 27.209 -10.431 -16.453 1.00 91.38 112 ILE A N 1
ATOM 831 C CA . ILE A 1 112 ? 27.854 -11.082 -15.311 1.00 91.38 112 ILE A CA 1
ATOM 832 C C . ILE A 1 112 ? 27.180 -12.437 -15.145 1.00 91.38 112 ILE A C 1
ATOM 834 O O . ILE A 1 112 ? 25.973 -12.507 -14.914 1.00 91.38 112 ILE A O 1
ATOM 838 N N . HIS A 1 113 ? 27.961 -13.511 -15.263 1.00 88.75 113 HIS A N 1
ATOM 839 C CA . HIS A 1 113 ? 27.445 -14.863 -15.083 1.00 88.75 113 HIS A CA 1
ATOM 840 C C . HIS A 1 113 ? 26.855 -15.023 -13.674 1.00 88.75 113 HIS A C 1
ATOM 842 O O . HIS A 1 113 ? 27.429 -14.536 -12.700 1.00 88.75 113 HIS A O 1
ATOM 848 N N . GLN A 1 114 ? 25.722 -15.718 -13.546 1.00 85.00 114 GLN A N 1
ATOM 849 C CA . GLN A 1 114 ? 24.976 -15.787 -12.282 1.00 85.00 114 GLN A CA 1
ATOM 850 C C . GLN A 1 114 ? 25.798 -16.352 -11.116 1.00 85.00 114 GLN A C 1
ATOM 852 O O . GLN A 1 114 ? 25.600 -15.936 -9.981 1.00 85.00 114 GLN A O 1
ATOM 857 N N . SER A 1 115 ? 26.747 -17.249 -11.394 1.00 88.62 115 SER A N 1
ATOM 858 C CA . SER A 1 115 ? 27.658 -17.802 -10.381 1.00 88.62 115 SER A CA 1
ATOM 859 C C . SER A 1 115 ? 28.664 -16.789 -9.826 1.00 88.62 115 SER A C 1
ATOM 861 O O . SER A 1 115 ? 29.176 -16.985 -8.729 1.00 88.62 115 SER A O 1
ATOM 863 N N . LEU A 1 116 ? 28.969 -15.733 -10.587 1.00 84.69 116 LEU A N 1
ATOM 864 C CA . LEU A 1 116 ? 29.894 -14.665 -10.201 1.00 84.69 116 LEU A CA 1
ATOM 865 C C . LEU A 1 116 ? 29.179 -13.521 -9.487 1.00 84.69 116 LEU A C 1
ATOM 867 O O . LEU A 1 116 ? 29.821 -12.699 -8.833 1.00 84.69 116 LEU A O 1
ATOM 871 N N . LEU A 1 117 ? 27.851 -13.449 -9.616 1.00 79.00 117 LEU A N 1
ATOM 872 C CA . LEU A 1 117 ? 27.080 -12.570 -8.761 1.00 79.00 117 LEU A CA 1
ATOM 873 C C . LEU A 1 117 ? 27.247 -13.072 -7.325 1.00 79.00 117 LEU A C 1
ATOM 875 O O . LEU A 1 117 ? 27.145 -14.280 -7.092 1.00 79.00 117 LEU A O 1
ATOM 879 N N . PRO A 1 118 ? 27.477 -12.178 -6.348 1.00 78.69 118 PRO A N 1
ATOM 880 C CA . PRO A 1 118 ? 27.410 -12.582 -4.956 1.00 78.69 118 PRO A CA 1
ATOM 881 C C . PRO A 1 118 ? 26.076 -13.295 -4.767 1.00 78.69 118 PRO A C 1
ATOM 883 O O . PRO A 1 118 ? 25.040 -12.766 -5.189 1.00 78.69 118 PRO A O 1
ATOM 886 N N . THR A 1 119 ? 26.106 -14.502 -4.190 1.00 57.94 119 THR A N 1
ATOM 887 C CA . THR A 1 119 ? 24.891 -15.250 -3.857 1.00 57.94 119 THR A CA 1
ATOM 888 C C . THR A 1 119 ? 23.944 -14.262 -3.213 1.00 57.94 119 THR A C 1
ATOM 890 O O . THR A 1 119 ? 24.273 -13.710 -2.157 1.00 57.94 119 THR A O 1
ATOM 893 N N . LYS A 1 120 ? 22.829 -13.956 -3.886 1.00 47.75 120 LYS A N 1
ATOM 894 C CA . LYS A 1 120 ? 21.837 -13.034 -3.352 1.00 47.75 120 LYS A CA 1
ATOM 895 C C . LYS A 1 120 ? 21.394 -13.621 -2.012 1.00 47.75 120 LYS A C 1
ATOM 897 O O . LYS A 1 120 ? 20.490 -14.446 -1.969 1.00 47.75 120 LYS A O 1
ATOM 902 N N . LYS A 1 121 ? 21.965 -13.157 -0.896 1.00 46.22 121 LYS A N 1
ATOM 903 C CA . LYS A 1 121 ? 21.144 -12.946 0.293 1.00 46.22 121 LYS A CA 1
ATOM 904 C C . LYS A 1 121 ? 20.086 -11.987 -0.212 1.00 46.22 121 LYS A C 1
ATOM 906 O O . LYS A 1 121 ? 20.438 -10.869 -0.579 1.00 46.22 121 LYS A O 1
ATOM 911 N N . ALA A 1 122 ? 18.877 -12.511 -0.410 1.00 39.38 122 ALA A N 1
ATOM 912 C CA . ALA A 1 122 ? 17.777 -11.844 -1.083 1.00 39.38 122 ALA A CA 1
ATOM 913 C C . ALA A 1 122 ? 17.824 -10.338 -0.815 1.00 39.38 122 ALA A C 1
ATOM 915 O O . ALA A 1 122 ? 17.772 -9.904 0.335 1.00 39.38 122 ALA A O 1
ATOM 916 N N . THR A 1 123 ? 17.969 -9.536 -1.870 1.00 41.34 123 THR A N 1
ATOM 917 C CA . THR A 1 123 ? 17.636 -8.117 -1.778 1.00 41.34 123 THR A CA 1
ATOM 918 C C . THR A 1 123 ? 16.215 -8.058 -1.236 1.00 41.34 123 THR A C 1
ATOM 920 O O . THR A 1 123 ? 15.285 -8.542 -1.881 1.00 41.34 123 THR A O 1
ATOM 923 N N . SER A 1 124 ? 16.074 -7.556 -0.014 1.00 48.41 124 SER A N 1
ATOM 924 C CA . SER A 1 124 ? 14.926 -7.813 0.856 1.00 48.41 124 SER A CA 1
ATOM 925 C C . SER A 1 124 ? 13.598 -7.258 0.335 1.00 48.41 124 SER A C 1
ATOM 927 O O . SER A 1 124 ? 12.552 -7.738 0.762 1.00 48.41 124 SER A O 1
ATOM 929 N N . LYS A 1 125 ? 13.623 -6.359 -0.662 1.00 44.47 125 LYS A N 1
ATOM 930 C CA . LYS A 1 125 ? 12.431 -5.954 -1.429 1.00 44.47 125 LYS A CA 1
ATOM 931 C C . LYS A 1 125 ? 11.679 -7.156 -2.015 1.00 44.47 125 LYS A C 1
ATOM 933 O O . LYS A 1 125 ? 10.487 -7.278 -1.782 1.00 44.47 125 LYS A O 1
ATOM 938 N N . ALA A 1 126 ? 12.381 -8.106 -2.639 1.00 47.12 126 ALA A N 1
ATOM 939 C CA . ALA A 1 126 ? 11.754 -9.298 -3.224 1.00 47.12 126 ALA A CA 1
ATOM 940 C C . ALA A 1 126 ? 11.274 -10.320 -2.172 1.00 47.12 126 ALA A C 1
ATOM 942 O O . ALA A 1 126 ? 10.468 -11.186 -2.480 1.00 47.12 126 ALA A O 1
ATOM 943 N N . SER A 1 127 ? 11.769 -10.242 -0.928 1.00 52.97 127 SER A N 1
ATOM 944 C CA . SER A 1 127 ? 11.267 -11.057 0.197 1.00 52.97 127 SER A CA 1
ATOM 945 C C . SER A 1 127 ? 10.108 -10.407 0.959 1.00 52.97 127 SER A C 1
ATOM 947 O O . SER A 1 127 ? 9.568 -11.010 1.878 1.00 52.97 127 SER A O 1
ATOM 949 N N . GLN A 1 128 ? 9.792 -9.150 0.641 1.00 64.06 128 GLN A N 1
ATOM 950 C CA . GLN A 1 128 ? 8.758 -8.339 1.298 1.00 64.06 128 GLN A CA 1
ATOM 951 C C . GLN A 1 128 ? 7.614 -7.984 0.359 1.00 64.06 128 GLN A C 1
ATOM 953 O O . GLN A 1 128 ? 6.639 -7.371 0.788 1.00 64.06 128 GLN A O 1
ATOM 958 N N . GLU A 1 129 ? 7.762 -8.340 -0.911 1.00 74.31 129 GLU A N 1
ATOM 959 C CA . GLU A 1 129 ? 6.691 -8.433 -1.882 1.00 74.31 129 GLU A CA 1
ATOM 960 C C . GLU A 1 129 ? 6.005 -9.779 -1.697 1.00 74.31 129 GLU A C 1
ATOM 962 O O . GLU A 1 129 ? 6.647 -10.831 -1.669 1.00 74.31 129 GLU A O 1
ATOM 967 N N . ASP A 1 130 ? 4.691 -9.728 -1.547 1.00 79.81 130 ASP A N 1
ATOM 968 C CA . ASP A 1 130 ? 3.859 -10.914 -1.582 1.00 79.81 130 ASP A CA 1
ATOM 969 C C . ASP A 1 130 ? 4.030 -11.617 -2.936 1.00 79.81 130 ASP A C 1
ATOM 971 O O . ASP A 1 130 ? 3.904 -10.989 -3.989 1.00 79.81 130 ASP A O 1
ATOM 975 N N . LYS A 1 131 ? 4.321 -12.920 -2.929 1.00 78.62 131 LYS A N 1
ATOM 976 C CA . LYS A 1 131 ? 4.639 -13.660 -4.163 1.00 78.62 131 LYS A CA 1
ATOM 977 C C . LYS A 1 131 ? 3.451 -13.789 -5.118 1.00 78.62 131 LYS A C 1
ATOM 979 O O . LYS A 1 131 ? 3.669 -13.988 -6.308 1.00 78.62 131 LYS A O 1
ATOM 984 N N . GLY A 1 132 ? 2.220 -13.714 -4.607 1.00 78.94 132 GLY A N 1
ATOM 985 C CA . GLY A 1 132 ? 1.006 -13.812 -5.418 1.00 78.94 132 GLY A CA 1
ATOM 986 C C . GLY A 1 132 ? 0.598 -12.473 -6.027 1.00 78.94 132 GLY A C 1
ATOM 987 O O . GLY A 1 132 ? 0.302 -12.388 -7.215 1.00 78.94 132 GLY A O 1
ATOM 988 N N . THR A 1 133 ? 0.595 -11.416 -5.218 1.00 79.31 133 THR A N 1
ATOM 989 C CA . THR A 1 133 ? 0.076 -10.092 -5.592 1.00 79.31 133 THR A CA 1
ATOM 990 C C . THR A 1 133 ? 1.159 -9.102 -6.027 1.00 79.31 133 THR A C 1
ATOM 992 O O . THR A 1 133 ? 0.837 -8.071 -6.617 1.00 79.31 133 THR A O 1
ATOM 995 N N . GLY A 1 134 ? 2.436 -9.365 -5.727 1.00 80.75 134 GLY A N 1
ATOM 996 C CA . GLY A 1 134 ? 3.553 -8.439 -5.952 1.00 80.75 134 GLY A CA 1
ATOM 997 C C . GLY A 1 134 ? 3.511 -7.189 -5.062 1.00 80.75 134 GLY A C 1
ATOM 998 O O . GLY A 1 134 ? 4.232 -6.221 -5.303 1.00 80.75 134 GLY A O 1
ATOM 999 N N . ILE A 1 135 ? 2.640 -7.160 -4.048 1.00 83.56 135 ILE A N 1
ATOM 1000 C CA . ILE A 1 135 ? 2.441 -5.996 -3.182 1.00 83.56 135 ILE A CA 1
ATOM 1001 C C . ILE A 1 135 ? 3.409 -6.068 -2.003 1.00 83.56 135 ILE A C 1
ATOM 1003 O O . ILE A 1 135 ? 3.469 -7.074 -1.305 1.00 83.56 135 ILE A O 1
ATOM 1007 N N . SER A 1 136 ? 4.116 -4.970 -1.722 1.00 84.75 136 SER A N 1
ATOM 1008 C CA . SER A 1 136 ? 4.889 -4.813 -0.481 1.00 84.75 136 SER A CA 1
ATOM 1009 C C . SER A 1 136 ? 4.062 -4.046 0.563 1.00 84.75 136 SER A C 1
ATOM 1011 O O . SER A 1 136 ? 4.029 -2.814 0.509 1.00 84.75 136 SER A O 1
ATOM 1013 N N . PRO A 1 137 ? 3.374 -4.702 1.516 1.00 83.50 137 PRO A N 1
ATOM 1014 C CA . PRO A 1 137 ? 2.442 -4.032 2.437 1.00 83.50 137 PRO A CA 1
ATOM 1015 C C . PRO A 1 137 ? 3.124 -3.116 3.456 1.00 83.50 137 PRO A C 1
ATOM 1017 O O . PRO A 1 137 ? 2.512 -2.173 3.959 1.00 83.50 137 PRO A O 1
ATOM 1020 N N . PHE A 1 138 ? 4.391 -3.390 3.774 1.00 84.06 138 PHE A N 1
ATOM 1021 C CA . PHE A 1 138 ? 5.140 -2.645 4.785 1.00 84.06 138 PHE A CA 1
ATOM 1022 C C . PHE A 1 138 ? 5.952 -1.483 4.204 1.00 84.06 138 PHE A C 1
ATOM 1024 O O . PHE A 1 138 ? 6.479 -0.667 4.958 1.00 84.06 138 PHE A O 1
ATOM 1031 N N . MET A 1 139 ? 6.061 -1.383 2.877 1.00 79.50 139 MET A N 1
ATOM 1032 C CA . MET A 1 139 ? 6.830 -0.315 2.250 1.00 79.50 139 MET A CA 1
ATOM 1033 C C . MET A 1 139 ? 6.018 0.990 2.279 1.00 79.50 139 MET A C 1
ATOM 1035 O O . MET A 1 139 ? 4.889 1.004 1.770 1.00 79.50 139 MET A O 1
ATOM 1039 N N . PRO A 1 140 ? 6.553 2.081 2.859 1.00 72.69 140 PRO A N 1
ATOM 1040 C CA . PRO A 1 140 ? 5.898 3.377 2.814 1.00 72.69 140 PRO A CA 1
ATOM 1041 C C . PRO A 1 140 ? 5.831 3.859 1.367 1.00 72.69 140 PRO A C 1
ATOM 1043 O O . PRO A 1 140 ? 6.793 3.729 0.610 1.00 72.69 140 PRO A O 1
ATOM 1046 N N . GLU A 1 141 ? 4.695 4.434 0.983 1.00 71.69 141 GLU A N 1
ATOM 1047 C CA . GLU A 1 141 ? 4.613 5.152 -0.282 1.00 71.69 141 GLU A CA 1
ATOM 1048 C C . GLU A 1 141 ? 5.253 6.532 -0.120 1.00 71.69 141 GLU A C 1
ATOM 1050 O O . GLU A 1 141 ? 4.872 7.317 0.755 1.00 71.69 141 GLU A O 1
ATOM 1055 N N . GLU A 1 142 ? 6.237 6.834 -0.963 1.00 62.84 142 GLU A N 1
ATOM 1056 C CA . GLU A 1 142 ? 6.782 8.181 -1.056 1.00 62.84 142 GLU A CA 1
ATOM 1057 C C . GLU A 1 142 ? 5.752 9.085 -1.743 1.00 62.84 142 GLU A C 1
ATOM 1059 O O . GLU A 1 142 ? 5.231 8.766 -2.813 1.00 62.84 142 GLU A O 1
ATOM 1064 N N . GLY A 1 143 ? 5.423 10.219 -1.120 1.00 58.22 143 GLY A N 1
ATOM 1065 C CA . GLY A 1 143 ? 4.641 11.253 -1.795 1.00 58.22 143 GLY A CA 1
ATOM 1066 C C . GLY A 1 143 ? 5.411 11.780 -3.006 1.00 58.22 143 GLY A C 1
ATOM 1067 O O . GLY A 1 143 ? 6.641 11.823 -2.974 1.00 58.22 143 GLY A O 1
ATOM 1068 N N . VAL A 1 144 ? 4.700 12.195 -4.060 1.00 45.09 144 VAL A N 1
ATOM 1069 C CA . VAL A 1 144 ? 5.302 12.836 -5.240 1.00 45.09 144 VAL A CA 1
ATOM 1070 C C . VAL A 1 144 ? 6.121 14.040 -4.770 1.00 45.09 144 VAL A C 1
ATOM 1072 O O . VAL A 1 144 ? 5.569 15.087 -4.433 1.00 45.09 144 VAL A O 1
ATOM 1075 N N . GLN A 1 145 ? 7.444 13.889 -4.702 1.00 41.59 145 GLN A N 1
ATOM 1076 C CA . GLN A 1 145 ? 8.335 15.011 -4.454 1.00 41.59 145 GLN A CA 1
ATOM 1077 C C . GLN A 1 145 ? 8.347 15.852 -5.729 1.00 41.59 145 GLN A C 1
ATOM 1079 O O . GLN A 1 145 ? 8.917 15.455 -6.743 1.00 41.59 145 GLN A O 1
ATOM 1084 N N . SER A 1 146 ? 7.695 17.013 -5.702 1.00 33.25 146 SER A N 1
ATOM 1085 C CA . SER A 1 146 ? 7.907 18.023 -6.737 1.00 33.25 146 SER A CA 1
ATOM 1086 C C . SER A 1 146 ? 9.399 18.402 -6.754 1.00 33.25 146 SER A C 1
ATOM 1088 O O . SER A 1 146 ? 9.941 18.668 -5.676 1.00 33.25 146 SER A O 1
ATOM 1090 N N . PRO A 1 147 ? 10.065 18.488 -7.924 1.00 32.78 147 PRO A N 1
ATOM 1091 C CA . PRO A 1 147 ? 11.520 18.667 -8.028 1.00 32.78 147 PRO A CA 1
ATOM 1092 C C . PRO A 1 147 ? 12.080 19.996 -7.475 1.00 32.78 147 PRO A C 1
ATOM 1094 O O . PRO A 1 147 ? 13.284 20.223 -7.510 1.00 32.78 147 PRO A O 1
ATOM 1097 N N . MET A 1 148 ? 11.248 20.859 -6.890 1.00 31.56 148 MET A N 1
ATOM 1098 C CA . MET A 1 148 ? 11.665 22.040 -6.134 1.00 31.56 148 MET A CA 1
ATOM 1099 C C . MET A 1 148 ? 10.883 22.125 -4.827 1.00 31.56 148 MET A C 1
ATOM 1101 O O . MET A 1 148 ? 9.824 22.741 -4.765 1.00 31.56 148 MET A O 1
ATOM 1105 N N . LYS A 1 149 ? 11.418 21.485 -3.787 1.00 35.47 149 LYS A N 1
ATOM 1106 C CA . LYS A 1 149 ? 11.468 21.941 -2.386 1.00 35.47 149 LYS A CA 1
ATOM 1107 C C . LYS A 1 149 ? 11.758 20.714 -1.531 1.00 35.47 149 LYS A C 1
ATOM 1109 O O . LYS A 1 149 ? 10.877 19.899 -1.271 1.00 35.47 149 LYS A O 1
ATOM 1114 N N . LYS A 1 150 ? 12.990 20.630 -1.014 1.00 40.62 150 LYS A N 1
ATOM 1115 C CA . LYS A 1 150 ? 13.197 20.015 0.302 1.00 40.62 150 LYS A CA 1
ATOM 1116 C C . LYS A 1 150 ? 12.102 20.582 1.199 1.00 40.62 150 LYS A C 1
ATOM 1118 O O . LYS A 1 150 ? 11.982 21.800 1.280 1.00 40.62 150 LYS A O 1
ATOM 1123 N N . SER A 1 151 ? 11.281 19.694 1.745 1.00 44.00 151 SER A N 1
ATOM 1124 C CA . SER A 1 151 ? 10.134 19.950 2.611 1.00 44.00 151 SER A CA 1
ATOM 1125 C C . SER A 1 151 ? 10.420 21.023 3.671 1.00 44.00 151 SER A C 1
ATOM 1127 O O . SER A 1 151 ? 10.663 20.714 4.834 1.00 44.00 151 SER A O 1
ATOM 1129 N N . LEU A 1 152 ? 10.322 22.297 3.298 1.00 45.47 152 LEU A N 1
ATOM 1130 C CA . LEU A 1 152 ? 9.913 23.328 4.226 1.00 45.47 152 LEU A CA 1
ATOM 1131 C C . LEU A 1 152 ? 8.409 23.098 4.372 1.00 45.47 152 LEU A C 1
ATOM 1133 O O . LEU A 1 152 ? 7.607 23.612 3.592 1.00 45.47 152 LEU A O 1
ATOM 1137 N N . MET A 1 153 ? 8.053 22.194 5.293 1.00 55.69 153 MET A N 1
ATOM 1138 C CA . MET A 1 153 ? 6.699 22.067 5.831 1.00 55.69 153 MET A CA 1
ATOM 1139 C C . MET A 1 153 ? 6.162 23.479 5.988 1.00 55.69 153 MET A C 1
ATOM 1141 O O . MET A 1 153 ? 6.781 24.252 6.707 1.00 55.69 153 MET A O 1
ATOM 1145 N N . ASN A 1 154 ? 5.104 23.833 5.261 1.00 64.50 154 ASN A N 1
ATOM 1146 C CA . ASN A 1 154 ? 4.692 25.222 5.097 1.00 64.50 154 ASN A CA 1
ATOM 1147 C C . ASN A 1 154 ? 4.414 25.835 6.490 1.00 64.50 154 ASN A C 1
ATOM 1149 O O . ASN A 1 154 ? 3.372 25.530 7.080 1.00 64.50 154 ASN A O 1
ATOM 1153 N N . PRO A 1 155 ? 5.349 26.616 7.071 1.00 69.19 155 PRO A N 1
ATOM 1154 C CA . PRO A 1 155 ? 5.385 26.846 8.518 1.00 69.19 155 PRO A CA 1
ATOM 1155 C C . PRO A 1 155 ? 4.176 27.661 8.976 1.00 69.19 155 PRO A C 1
ATOM 1157 O O . PRO A 1 155 ? 3.682 27.480 10.086 1.00 69.19 155 PRO A O 1
ATOM 1160 N N . LEU A 1 156 ? 3.629 28.465 8.063 1.00 74.50 156 LEU A N 1
ATOM 1161 C CA . LEU A 1 156 ? 2.402 29.225 8.236 1.00 74.50 156 LEU A CA 1
ATOM 1162 C C . LEU A 1 156 ? 1.187 28.335 8.557 1.00 74.50 156 LEU A C 1
ATOM 1164 O O . LEU A 1 156 ? 0.418 28.655 9.457 1.00 74.50 156 LEU A O 1
ATOM 1168 N N . PHE A 1 157 ? 1.029 27.189 7.882 1.00 76.12 157 PHE A N 1
ATOM 1169 C CA . PHE A 1 157 ? -0.094 26.282 8.156 1.00 76.12 157 PHE A CA 1
ATOM 1170 C C . PHE A 1 157 ? 0.001 25.671 9.552 1.00 76.12 157 PHE A C 1
ATOM 1172 O O . PHE A 1 157 ? -1.012 25.527 10.229 1.00 76.12 157 PHE A O 1
ATOM 1179 N N . ILE A 1 158 ? 1.212 25.330 9.990 1.00 79.56 158 ILE A N 1
ATOM 1180 C CA . ILE A 1 158 ? 1.442 24.749 11.315 1.00 79.56 158 ILE A CA 1
ATOM 1181 C C . ILE A 1 158 ? 1.229 25.811 12.394 1.00 79.56 158 ILE A C 1
ATOM 1183 O O . ILE A 1 158 ? 0.533 25.538 13.366 1.00 79.56 158 ILE A O 1
ATOM 1187 N N . ALA A 1 159 ? 1.747 27.025 12.195 1.00 82.69 159 ALA A N 1
ATOM 1188 C CA . ALA A 1 159 ? 1.588 28.137 13.130 1.00 82.69 159 ALA A CA 1
ATOM 1189 C C . ALA A 1 159 ? 0.117 28.520 13.366 1.00 82.69 159 ALA A C 1
ATOM 1191 O O . ALA A 1 159 ? -0.231 28.903 14.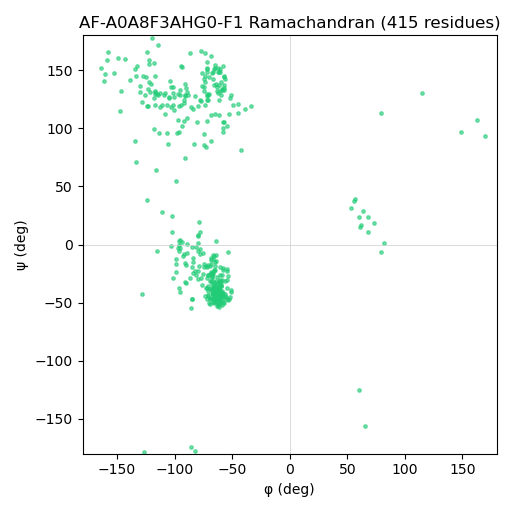475 1.00 82.69 159 ALA A O 1
ATOM 1192 N N . VAL A 1 160 ? -0.754 28.374 12.360 1.00 85.44 160 VAL A N 1
ATOM 1193 C CA . VAL A 1 160 ? -2.197 28.644 12.498 1.00 85.44 160 VAL A CA 1
ATOM 1194 C C . VAL A 1 160 ? -2.957 27.436 13.052 1.00 85.44 160 VAL A C 1
ATOM 1196 O O . VAL A 1 160 ? -3.767 27.566 13.970 1.00 85.44 160 VAL A O 1
ATOM 1199 N N . LYS A 1 161 ? -2.714 26.238 12.510 1.00 87.75 161 LYS A N 1
ATOM 1200 C CA . LYS A 1 161 ? -3.499 25.047 12.863 1.00 87.75 161 LYS A CA 1
ATOM 1201 C C . LYS A 1 161 ? -3.124 24.445 14.216 1.00 87.75 161 LYS A C 1
ATOM 1203 O O . LYS A 1 161 ? -3.978 23.828 14.843 1.00 87.75 161 LYS A O 1
ATOM 1208 N N . LEU A 1 162 ? -1.878 24.591 14.670 1.00 87.44 162 LEU A N 1
ATOM 1209 C CA . LEU A 1 162 ? -1.428 24.007 15.935 1.00 87.44 162 LEU A CA 1
ATOM 1210 C C . LEU A 1 162 ? -2.080 24.692 17.156 1.00 87.44 162 LEU A C 1
ATOM 1212 O O . LEU A 1 162 ? -2.630 23.968 17.983 1.00 87.44 162 LEU A O 1
ATOM 1216 N N . PRO A 1 163 ? -2.141 26.037 17.269 1.00 89.31 163 PRO A N 1
ATOM 1217 C CA . PRO A 1 163 ? -2.921 26.691 18.324 1.00 89.31 163 PRO A CA 1
ATOM 1218 C C . PRO A 1 163 ? -4.413 26.353 18.244 1.00 89.31 163 PRO A C 1
ATOM 1220 O O . PRO A 1 163 ? -5.028 26.037 19.261 1.00 89.31 163 PRO A O 1
ATOM 1223 N N . ALA A 1 164 ? -4.983 26.330 17.032 1.00 88.56 164 ALA A N 1
ATOM 1224 C CA . ALA A 1 164 ? -6.373 25.926 16.825 1.00 88.56 164 ALA A CA 1
ATOM 1225 C C . ALA A 1 164 ? -6.636 24.487 17.306 1.00 88.56 164 ALA A C 1
ATOM 1227 O O . ALA A 1 164 ? -7.694 24.217 17.869 1.00 88.56 164 ALA A O 1
ATOM 1228 N N . LEU A 1 165 ? -5.671 23.571 17.148 1.00 89.12 165 LEU A N 1
ATOM 1229 C CA . LEU A 1 165 ? -5.778 22.197 17.642 1.00 89.12 165 LEU A CA 1
ATOM 1230 C C . LEU A 1 165 ? -5.897 22.162 19.162 1.00 89.12 165 LEU A C 1
ATOM 1232 O O . LEU A 1 165 ? -6.761 21.457 19.672 1.00 89.12 165 LEU A O 1
ATOM 1236 N N . TYR A 1 166 ? -5.077 22.934 19.877 1.00 88.12 166 TYR A N 1
ATOM 1237 C CA . TYR A 1 166 ? -5.143 23.008 21.337 1.00 88.12 166 TYR A CA 1
ATOM 1238 C C . TYR A 1 166 ? -6.457 23.622 21.828 1.00 88.12 166 TYR A C 1
ATOM 1240 O O . TYR A 1 166 ? -7.060 23.091 22.759 1.00 88.12 166 TYR A O 1
ATOM 1248 N N . ILE A 1 167 ? -6.943 24.679 21.168 1.00 88.06 167 ILE A N 1
ATOM 1249 C CA . ILE A 1 167 ? -8.237 25.301 21.489 1.00 88.06 167 ILE A CA 1
ATOM 1250 C C . ILE A 1 167 ? -9.376 24.298 21.279 1.00 88.06 167 ILE A C 1
ATOM 1252 O O . ILE A 1 167 ? -10.178 24.060 22.180 1.00 88.06 167 ILE A O 1
ATOM 1256 N N . MET A 1 168 ? -9.429 23.653 20.112 1.00 86.69 168 MET A N 1
ATOM 1257 C CA . MET A 1 168 ? -10.472 22.671 19.816 1.00 86.69 168 MET A CA 1
ATOM 1258 C C . MET A 1 168 ? -10.367 21.424 20.698 1.00 86.69 168 MET A C 1
ATOM 1260 O O . MET A 1 168 ? -11.385 20.823 21.039 1.00 86.69 168 MET A O 1
ATOM 1264 N N . TYR A 1 169 ? -9.155 21.037 21.099 1.00 85.62 169 TYR A N 1
ATOM 1265 C CA . TYR A 1 169 ? -8.940 19.971 22.069 1.00 85.62 169 TYR A CA 1
ATOM 1266 C C . TYR A 1 169 ? -9.507 20.348 23.443 1.00 85.62 169 TYR A C 1
ATOM 1268 O O . TYR A 1 169 ? -10.227 19.547 24.033 1.00 85.62 169 TYR A O 1
ATOM 1276 N N . ALA A 1 170 ? -9.296 21.578 23.918 1.00 87.19 170 ALA A N 1
ATOM 1277 C CA . ALA A 1 170 ? -9.928 22.062 25.147 1.00 87.19 170 ALA A CA 1
ATOM 1278 C C . ALA A 1 170 ? -11.467 22.071 25.036 1.00 87.19 170 ALA A C 1
ATOM 1280 O O . ALA A 1 170 ? -12.169 21.641 25.949 1.00 87.19 170 ALA A O 1
ATOM 1281 N N . LEU A 1 171 ? -12.012 22.452 23.877 1.00 86.81 171 LEU A N 1
ATOM 1282 C CA . LEU A 1 171 ? -13.454 22.389 23.612 1.00 86.81 171 LEU A CA 1
ATOM 1283 C C . LEU A 1 171 ? -13.997 20.955 23.503 1.00 86.81 171 LEU A C 1
ATOM 1285 O O . LEU A 1 171 ? -15.209 20.745 23.597 1.00 86.81 171 LEU A O 1
ATOM 1289 N N . SER A 1 172 ? -13.139 19.948 23.315 1.00 83.69 172 SER A N 1
ATOM 1290 C CA . SER A 1 172 ? -13.570 18.546 23.275 1.00 83.69 172 SER A CA 1
ATOM 1291 C C . SER A 1 172 ? -14.036 18.021 24.638 1.00 83.69 172 SER A C 1
ATOM 1293 O O . SER A 1 172 ? -14.806 17.065 24.672 1.00 83.69 172 SER A O 1
ATOM 1295 N N . PHE A 1 173 ? -13.673 18.680 25.745 1.00 82.88 173 PHE A N 1
ATOM 1296 C CA . PHE A 1 173 ? -14.202 18.351 27.074 1.00 82.88 173 PHE A CA 1
ATOM 1297 C C . PHE A 1 173 ? -15.690 18.699 27.222 1.00 82.88 173 PHE A C 1
ATOM 1299 O O . PHE A 1 173 ? -16.412 17.996 27.924 1.00 82.88 173 PHE A O 1
ATOM 1306 N N . PHE A 1 174 ? -16.160 19.743 26.531 1.00 82.12 174 PHE A N 1
ATOM 1307 C CA . PHE A 1 174 ? -17.554 20.199 26.590 1.00 82.12 174 PHE A CA 1
ATOM 1308 C C . PHE A 1 174 ? -18.409 19.625 25.454 1.00 82.12 174 PHE A C 1
ATOM 1310 O O . PHE A 1 174 ? -19.550 19.226 25.671 1.00 82.12 174 PHE A O 1
ATOM 1317 N N . ALA A 1 175 ? -17.860 19.558 24.237 1.00 82.44 175 ALA A N 1
ATOM 1318 C CA . ALA A 1 175 ? -18.563 19.088 23.044 1.00 82.44 175 ALA A CA 1
ATOM 1319 C C . ALA A 1 175 ? -17.692 18.097 22.246 1.00 82.44 175 ALA A C 1
ATOM 1321 O O . ALA A 1 175 ? -17.211 18.425 21.158 1.00 82.44 175 ALA A O 1
ATOM 1322 N N . PRO A 1 176 ? -17.472 16.866 22.748 1.00 82.44 176 PRO A N 1
ATOM 1323 C CA . PRO A 1 176 ? -16.445 15.962 22.228 1.00 82.44 176 PRO A CA 1
ATOM 1324 C C . PRO A 1 176 ? -16.629 15.644 20.747 1.00 82.44 176 PRO A C 1
ATOM 1326 O O . PRO A 1 176 ? -15.689 15.752 19.965 1.00 82.44 176 PRO A O 1
ATOM 1329 N N . LYS A 1 177 ? -17.844 15.289 20.323 1.00 84.75 177 LYS A N 1
ATOM 1330 C CA . LYS A 1 177 ? -18.096 14.868 18.940 1.00 84.75 177 LYS A CA 1
ATOM 1331 C C . LYS A 1 177 ? -18.018 16.018 17.933 1.00 84.75 177 LYS A C 1
ATOM 1333 O O . LYS A 1 177 ? -17.397 15.861 16.884 1.00 84.75 177 LYS A O 1
ATOM 1338 N N . ALA A 1 178 ? -18.599 17.172 18.261 1.00 86.31 178 ALA A N 1
ATOM 1339 C CA . ALA A 1 178 ? -18.559 18.353 17.400 1.00 86.31 178 ALA A CA 1
ATOM 1340 C C . ALA A 1 178 ? -17.123 18.879 17.257 1.00 86.31 178 ALA A C 1
ATOM 1342 O O . ALA A 1 178 ? -16.637 19.052 16.138 1.00 86.31 178 ALA A O 1
ATOM 1343 N N . SER A 1 179 ? -16.410 19.027 18.377 1.00 85.31 179 SER A N 1
ATOM 1344 C CA . SER A 1 179 ? -15.026 19.501 18.391 1.00 85.31 179 SER A CA 1
ATOM 1345 C C . SER A 1 179 ? -14.088 18.559 17.638 1.00 85.31 179 SER A C 1
ATOM 1347 O O . SER A 1 179 ? -13.305 19.014 16.807 1.00 85.31 179 SER A O 1
ATOM 1349 N N . LEU A 1 180 ? -14.204 17.241 17.842 1.00 86.62 180 LEU A N 1
ATOM 1350 C CA . LEU A 1 180 ? -13.382 16.255 17.130 1.00 86.62 180 LEU A CA 1
ATOM 1351 C C . LEU A 1 180 ? -13.703 16.186 15.630 1.00 86.62 180 LEU A C 1
ATOM 1353 O O . LEU A 1 180 ? -12.791 16.015 14.822 1.00 86.62 180 LEU A O 1
ATOM 1357 N N . SER A 1 181 ? -14.964 16.386 15.237 1.00 85.50 181 SER A N 1
ATOM 1358 C CA . SER A 1 181 ? -15.333 16.510 13.823 1.00 85.50 181 SER A CA 1
ATOM 1359 C C . SER A 1 181 ? -14.702 17.748 13.178 1.00 85.50 181 SER A C 1
ATOM 1361 O O . SER A 1 181 ? -14.222 17.673 12.047 1.00 85.50 181 SER A O 1
ATOM 1363 N N . VAL A 1 182 ? -14.671 18.883 13.884 1.00 85.75 182 VAL A N 1
ATOM 1364 C CA . VAL A 1 182 ? -14.012 20.113 13.412 1.00 85.75 182 VAL A CA 1
ATOM 1365 C C . VAL A 1 182 ? -12.495 19.921 13.327 1.00 85.75 182 VAL A C 1
ATOM 1367 O O . VAL A 1 182 ? -11.893 20.300 12.322 1.00 85.75 182 VAL A O 1
ATOM 1370 N N . ILE A 1 183 ? -11.883 19.270 14.323 1.00 85.88 183 ILE A N 1
ATOM 1371 C CA . ILE A 1 183 ? -10.455 18.915 14.308 1.00 85.88 183 ILE A CA 1
ATOM 1372 C C . ILE A 1 183 ? -10.131 18.067 13.075 1.00 85.88 183 ILE A C 1
ATOM 1374 O O . ILE A 1 183 ? -9.218 18.401 12.323 1.00 85.88 183 ILE A O 1
ATOM 1378 N N . LEU A 1 184 ? -10.895 17.004 12.817 1.00 86.50 184 LEU A N 1
ATOM 1379 C CA . LEU A 1 184 ? -10.663 16.157 11.649 1.00 86.50 184 LEU A CA 1
ATOM 1380 C C . LEU A 1 184 ? -10.798 16.945 10.340 1.00 86.50 184 LEU A C 1
ATOM 1382 O O . LEU A 1 184 ? -9.878 16.923 9.523 1.00 86.50 184 LEU A O 1
ATOM 1386 N N . ARG A 1 185 ? -11.902 17.676 10.152 1.00 85.69 185 ARG A N 1
ATOM 1387 C CA . ARG A 1 185 ? -12.202 18.350 8.879 1.00 85.69 185 ARG A CA 1
ATOM 1388 C C . ARG A 1 185 ? -11.282 19.531 8.588 1.00 85.69 185 ARG A C 1
ATOM 1390 O O . ARG A 1 185 ? -10.700 19.610 7.510 1.00 85.69 185 ARG A O 1
ATOM 1397 N N . PHE A 1 186 ? -11.125 20.442 9.544 1.00 82.38 186 PHE A N 1
ATOM 1398 C CA . PHE A 1 186 ? -10.454 21.723 9.308 1.00 82.38 186 PHE A CA 1
ATOM 1399 C C . PHE A 1 186 ? -8.977 21.706 9.706 1.00 82.38 186 PHE A C 1
ATOM 1401 O O . PHE A 1 186 ? -8.137 22.284 9.012 1.00 82.38 186 PHE A O 1
ATOM 1408 N N . ILE A 1 187 ? -8.632 21.012 10.793 1.00 83.50 187 ILE A N 1
ATOM 1409 C CA . ILE A 1 187 ? -7.260 21.007 11.314 1.00 83.50 187 ILE A CA 1
ATOM 1410 C C . ILE A 1 187 ? -6.431 19.943 10.598 1.00 83.50 187 ILE A C 1
ATOM 1412 O O . ILE A 1 187 ? -5.426 20.275 9.966 1.00 83.50 187 ILE A O 1
ATOM 1416 N N . PHE A 1 188 ? -6.883 18.690 10.596 1.00 85.19 188 PHE A N 1
ATOM 1417 C CA . PHE A 1 188 ? -6.211 17.601 9.874 1.00 85.19 188 PHE A CA 1
ATOM 1418 C C . PHE A 1 188 ? -6.549 17.552 8.382 1.00 85.19 188 PHE A C 1
ATOM 1420 O O . PHE A 1 188 ? -5.998 16.728 7.660 1.00 85.19 188 PHE A O 1
ATOM 1427 N N . GLY A 1 189 ? -7.426 18.439 7.901 1.00 80.38 189 GLY A N 1
ATOM 1428 C CA . GLY A 1 189 ? -7.749 18.532 6.479 1.00 80.38 189 GLY A CA 1
ATOM 1429 C C . GLY A 1 189 ? -8.415 17.271 5.930 1.00 80.38 189 GLY A C 1
ATOM 1430 O O . GLY A 1 189 ? -8.222 16.965 4.754 1.00 80.38 189 GLY A O 1
ATOM 1431 N N . VAL A 1 190 ? -9.150 16.524 6.764 1.00 83.25 190 VAL A N 1
ATOM 1432 C CA . VAL A 1 190 ? -9.957 15.375 6.339 1.00 83.25 190 VAL A CA 1
ATOM 1433 C C . VAL A 1 190 ? -11.179 15.914 5.597 1.00 83.25 190 VAL A C 1
ATOM 1435 O O . VAL A 1 190 ? -12.218 16.166 6.202 1.00 83.25 190 VAL A O 1
ATOM 1438 N N . SER A 1 191 ? -11.007 16.188 4.302 1.00 64.31 191 SER A N 1
ATOM 1439 C CA . SER A 1 191 ? -11.906 17.039 3.514 1.00 64.31 191 SER A CA 1
ATOM 1440 C C . SER A 1 191 ? -13.325 16.493 3.410 1.00 64.31 191 SER A C 1
ATOM 1442 O O . SER A 1 191 ? -14.241 17.290 3.505 1.00 64.31 191 SER A O 1
ATOM 1444 N N . ASP A 1 192 ? -13.490 15.170 3.293 1.00 69.69 192 ASP A N 1
ATOM 1445 C CA . ASP A 1 192 ? -14.773 14.470 3.400 1.00 69.69 192 ASP A CA 1
ATOM 1446 C C . ASP A 1 192 ? -14.537 12.975 3.676 1.00 69.69 192 ASP A C 1
ATOM 1448 O O . ASP A 1 192 ? -13.611 12.363 3.130 1.00 69.69 192 ASP A O 1
ATOM 1452 N N . ILE A 1 193 ? -15.372 12.392 4.542 1.00 85.19 193 ILE A N 1
ATOM 1453 C CA . ILE A 1 193 ? -15.437 10.942 4.763 1.00 85.19 193 ILE A CA 1
ATOM 1454 C C . ILE A 1 193 ? -16.544 10.413 3.840 1.00 85.19 193 ILE A C 1
ATOM 1456 O O . ILE A 1 193 ? -17.723 10.580 4.145 1.00 85.19 193 ILE A O 1
ATOM 1460 N N . ASP A 1 194 ? -16.176 9.805 2.709 1.00 88.50 194 ASP A N 1
ATOM 1461 C CA . ASP A 1 194 ? -17.123 9.168 1.778 1.00 88.50 194 ASP A CA 1
ATOM 1462 C C . ASP A 1 194 ? -17.606 7.855 2.399 1.00 88.50 194 ASP A C 1
ATOM 1464 O O . ASP A 1 194 ? -16.923 6.827 2.331 1.00 88.50 194 ASP A O 1
ATOM 1468 N N . LEU A 1 195 ? -18.757 7.927 3.071 1.00 91.31 195 LEU A N 1
ATOM 1469 C CA . LEU A 1 195 ? -19.408 6.795 3.713 1.00 91.31 195 LEU A CA 1
ATOM 1470 C C . LEU A 1 195 ? -20.343 6.089 2.726 1.00 91.31 195 LEU A C 1
ATOM 1472 O O . LEU A 1 195 ? -21.214 6.706 2.116 1.00 91.31 195 LEU A O 1
ATOM 1476 N N . SER A 1 196 ? -20.196 4.774 2.606 1.00 92.25 196 SER A N 1
ATOM 1477 C CA . SER A 1 196 ? -21.080 3.922 1.808 1.00 92.25 196 SER A CA 1
ATOM 1478 C C . SER A 1 196 ? -21.458 2.663 2.580 1.00 92.25 196 SER A C 1
ATOM 1480 O O . SER A 1 196 ? -20.696 2.204 3.427 1.00 92.25 196 SER A O 1
ATOM 1482 N N . VAL A 1 197 ? -22.635 2.109 2.298 1.00 92.75 197 VAL A N 1
ATOM 1483 C CA . VAL A 1 197 ? -23.117 0.863 2.908 1.00 92.75 197 VAL A CA 1
ATOM 1484 C C . VAL A 1 197 ? -23.418 -0.130 1.794 1.00 92.75 197 VAL A C 1
ATOM 1486 O O . VAL A 1 197 ? -24.024 0.227 0.784 1.00 92.75 197 VAL A O 1
ATOM 1489 N N . GLU A 1 198 ? -22.968 -1.369 1.952 1.00 90.75 198 GLU A N 1
ATOM 1490 C CA . GLU A 1 198 ? -23.252 -2.444 1.004 1.00 90.75 198 GLU A CA 1
ATOM 1491 C C . GLU A 1 198 ? -24.760 -2.680 0.854 1.00 90.75 198 GLU A C 1
ATOM 1493 O O . GLU A 1 198 ? -25.498 -2.713 1.837 1.00 90.75 198 GLU A O 1
ATOM 1498 N N . GLY A 1 199 ? -25.224 -2.792 -0.393 1.00 86.75 199 GLY A N 1
ATOM 1499 C CA . GLY A 1 199 ? -26.644 -2.963 -0.715 1.00 86.75 199 GLY A CA 1
ATOM 1500 C C . GLY A 1 199 ? -27.490 -1.683 -0.665 1.00 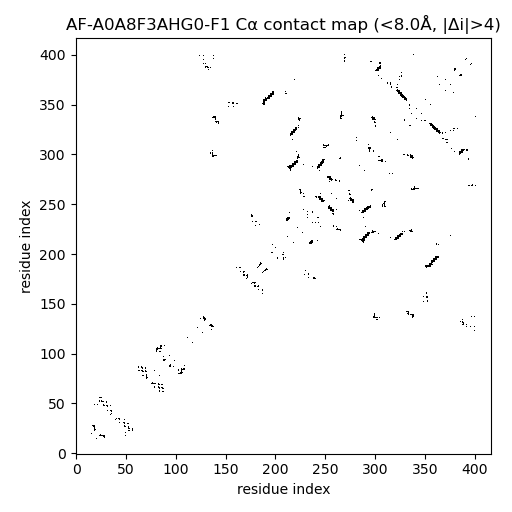86.75 199 GLY A C 1
ATOM 1501 O O . GLY A 1 199 ? -28.642 -1.713 -1.091 1.00 86.75 199 GLY A O 1
ATOM 1502 N N . VAL A 1 200 ? -26.940 -0.544 -0.224 1.00 89.81 200 VAL A N 1
ATOM 1503 C CA . VAL A 1 200 ? -27.678 0.725 -0.114 1.00 89.81 200 VAL A CA 1
ATOM 1504 C C . VAL A 1 200 ? -27.200 1.720 -1.173 1.00 89.81 200 VAL A C 1
ATOM 1506 O O . VAL A 1 200 ? -26.008 1.995 -1.318 1.00 89.81 200 VAL A O 1
ATOM 1509 N N . ARG A 1 201 ? -28.138 2.303 -1.932 1.00 88.25 201 ARG A N 1
ATOM 1510 C CA . ARG A 1 201 ? -27.818 3.363 -2.905 1.00 88.25 201 ARG A CA 1
ATOM 1511 C C . ARG A 1 201 ? -27.329 4.615 -2.171 1.00 88.25 201 ARG A C 1
ATOM 1513 O O . ARG A 1 201 ? -27.972 5.046 -1.220 1.00 88.25 201 ARG A O 1
ATOM 1520 N N . LYS A 1 202 ? -26.272 5.265 -2.680 1.00 85.44 202 LYS A N 1
ATOM 1521 C CA . LYS A 1 202 ? -25.683 6.489 -2.088 1.00 85.44 202 LYS A CA 1
ATOM 1522 C C . LYS A 1 202 ? -26.681 7.638 -1.870 1.00 85.44 202 LYS A C 1
ATOM 1524 O O . LYS A 1 202 ? -26.440 8.494 -1.032 1.00 85.44 202 LYS A O 1
ATOM 1529 N N . THR A 1 203 ? -27.792 7.661 -2.606 1.00 86.69 203 THR A N 1
ATOM 1530 C CA . THR A 1 203 ? -28.846 8.678 -2.480 1.00 86.69 203 THR A CA 1
ATOM 1531 C C . THR A 1 203 ? -29.724 8.508 -1.238 1.00 86.69 203 THR A C 1
ATOM 1533 O O . THR A 1 203 ? -30.389 9.457 -0.841 1.00 86.69 203 THR A O 1
ATOM 1536 N N . LYS A 1 204 ? -29.759 7.319 -0.622 1.00 89.88 204 LYS A N 1
ATOM 1537 C CA . LYS A 1 204 ? -30.583 7.034 0.560 1.00 89.88 204 LYS A CA 1
ATOM 1538 C C . LYS A 1 204 ? -29.808 7.319 1.848 1.00 89.88 204 LYS A C 1
ATOM 1540 O O . LYS A 1 204 ? -29.371 6.400 2.540 1.00 89.88 204 LYS A O 1
ATOM 1545 N N . THR A 1 205 ? -29.633 8.598 2.166 1.00 86.69 205 THR A N 1
ATOM 1546 C CA . THR A 1 205 ? -28.860 9.052 3.337 1.00 86.69 205 THR A CA 1
ATOM 1547 C C . THR A 1 205 ? -29.410 8.519 4.659 1.00 86.69 205 THR A C 1
ATOM 1549 O O . THR A 1 205 ? -28.636 8.053 5.490 1.00 86.69 205 THR A O 1
ATOM 1552 N N . ASP A 1 206 ? -30.733 8.467 4.821 1.00 87.69 206 ASP A N 1
ATOM 1553 C CA . ASP A 1 206 ? -31.360 8.014 6.072 1.00 87.69 206 ASP A CA 1
ATOM 1554 C C . ASP A 1 206 ? -31.085 6.532 6.369 1.00 87.69 206 ASP A C 1
ATOM 1556 O O . ASP A 1 206 ? -30.919 6.126 7.520 1.00 87.69 206 ASP A O 1
ATOM 1560 N N . GLU A 1 207 ? -31.026 5.702 5.325 1.00 88.12 207 GLU A N 1
ATOM 1561 C CA . GLU A 1 207 ? -30.733 4.272 5.451 1.00 88.12 207 GLU A CA 1
ATOM 1562 C C . GLU A 1 207 ? -29.256 4.041 5.805 1.00 88.12 207 GLU A C 1
ATOM 1564 O O . GLU A 1 207 ? -28.941 3.189 6.637 1.00 88.12 207 GLU A O 1
ATOM 1569 N N . ILE A 1 208 ? -28.361 4.858 5.241 1.00 87.06 208 ILE A N 1
ATOM 1570 C CA . ILE A 1 208 ? -26.933 4.874 5.582 1.00 87.06 208 ILE A CA 1
ATOM 1571 C C . ILE A 1 208 ? -26.737 5.288 7.045 1.00 87.06 208 ILE A C 1
ATOM 1573 O O . ILE A 1 208 ? -25.987 4.640 7.776 1.00 87.06 208 ILE A O 1
ATOM 1577 N N . ASP A 1 209 ? -27.446 6.322 7.497 1.00 87.19 209 ASP A N 1
ATOM 1578 C CA . ASP A 1 209 ? -27.320 6.844 8.856 1.00 87.19 209 ASP A CA 1
ATOM 1579 C C . ASP A 1 209 ? -27.796 5.847 9.919 1.00 87.19 209 ASP A C 1
ATOM 1581 O O . ASP A 1 209 ? -27.164 5.722 10.970 1.00 87.19 209 ASP A O 1
ATOM 1585 N N . ARG A 1 210 ? -28.833 5.052 9.623 1.00 90.19 210 ARG A N 1
ATOM 1586 C CA . ARG A 1 210 ? -29.292 3.951 10.494 1.00 90.19 210 ARG A CA 1
ATOM 1587 C C . ARG A 1 210 ? -28.288 2.805 10.617 1.00 90.19 210 ARG A C 1
ATOM 1589 O O . ARG A 1 210 ? -28.331 2.069 11.597 1.00 90.19 210 ARG A O 1
ATOM 1596 N N . LYS A 1 211 ? -27.412 2.628 9.626 1.00 91.06 211 LYS A N 1
ATOM 1597 C CA . LYS A 1 211 ? -26.415 1.546 9.570 1.00 91.06 211 LYS A CA 1
ATOM 1598 C C . LYS A 1 211 ? -25.042 1.963 10.109 1.00 91.06 211 LYS A C 1
ATOM 1600 O O . LYS A 1 211 ? -24.107 1.163 10.063 1.00 91.06 211 LYS A O 1
ATOM 1605 N N . ARG A 1 212 ? -24.902 3.190 10.625 1.00 92.81 212 ARG A N 1
ATOM 1606 C CA . ARG A 1 212 ? -23.671 3.657 11.279 1.00 92.81 212 ARG A CA 1
ATOM 1607 C C . ARG A 1 212 ? -23.344 2.816 12.522 1.00 92.81 212 ARG A C 1
ATOM 1609 O O . ARG A 1 212 ? -24.268 2.405 13.223 1.00 92.81 212 ARG A O 1
ATOM 1616 N N . PRO A 1 213 ? -22.053 2.629 12.854 1.00 94.75 213 PRO A N 1
ATOM 1617 C CA . PRO A 1 213 ? -21.651 1.856 14.026 1.00 94.75 213 PRO A CA 1
ATOM 1618 C C . PRO A 1 213 ? -22.253 2.384 15.332 1.00 94.75 213 PRO A C 1
ATOM 1620 O O . PRO A 1 213 ? -22.175 3.584 15.603 1.00 94.75 213 PRO A O 1
ATOM 1623 N N . ALA A 1 214 ? -22.811 1.507 16.159 1.00 94.38 214 ALA A N 1
ATOM 1624 C CA . ALA A 1 214 ? -23.472 1.853 17.417 1.00 94.38 214 ALA A CA 1
ATOM 1625 C C . ALA A 1 214 ? -22.915 1.055 18.613 1.00 94.38 214 ALA A C 1
ATOM 1627 O O . ALA A 1 214 ? -21.970 0.281 18.485 1.00 94.38 214 ALA A O 1
ATOM 1628 N N . LYS A 1 215 ? -23.468 1.277 19.812 1.00 93.94 215 LYS A N 1
ATOM 1629 C CA . LYS A 1 215 ? -23.145 0.463 21.000 1.00 93.94 215 LYS A CA 1
ATOM 1630 C C . LYS A 1 215 ? -23.612 -0.982 20.797 1.00 93.94 215 LYS A C 1
ATOM 1632 O O . LYS A 1 215 ? -24.551 -1.209 20.040 1.00 93.94 215 LYS A O 1
ATOM 1637 N N . ASN A 1 216 ? -22.978 -1.934 21.486 1.00 92.62 216 ASN A N 1
ATOM 1638 C CA . ASN A 1 216 ? -23.241 -3.371 21.328 1.00 92.62 216 ASN A CA 1
ATOM 1639 C C . ASN A 1 216 ? -23.051 -3.835 19.873 1.00 92.62 216 ASN A C 1
ATOM 1641 O O . ASN A 1 216 ? -23.807 -4.639 19.328 1.00 92.62 216 ASN A O 1
ATOM 1645 N N . GLN A 1 217 ? -22.028 -3.291 19.219 1.00 91.88 217 GLN A N 1
ATOM 1646 C CA . GLN A 1 217 ? -21.628 -3.681 17.877 1.00 91.88 217 GLN A CA 1
ATOM 1647 C C . GLN A 1 217 ? -20.131 -3.956 17.857 1.00 91.88 217 GLN A C 1
ATOM 1649 O O . GLN A 1 217 ? -19.343 -3.198 18.431 1.00 91.88 217 GLN A O 1
ATOM 1654 N N . LEU A 1 218 ? -19.751 -5.045 17.192 1.00 92.75 218 LEU A N 1
ATOM 1655 C CA . LEU A 1 218 ? -18.370 -5.383 16.898 1.00 92.75 218 LEU A CA 1
ATOM 1656 C C . LEU A 1 218 ? -18.091 -5.060 15.432 1.00 92.75 218 LEU A C 1
ATOM 1658 O O . LEU A 1 218 ? -18.702 -5.608 14.512 1.00 92.75 218 LEU A O 1
ATOM 1662 N N . VAL A 1 219 ? -17.150 -4.147 15.233 1.00 94.38 219 VAL A N 1
ATOM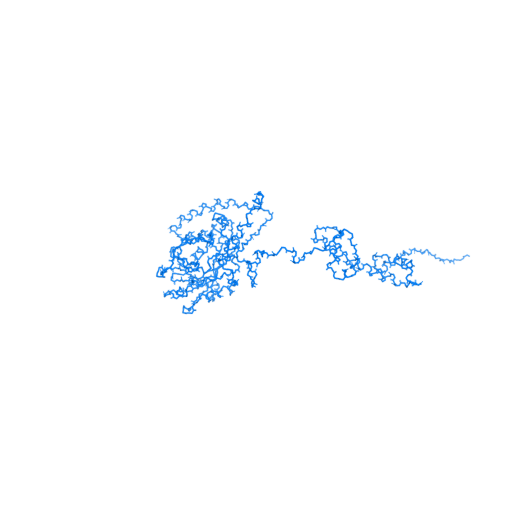 1663 C CA . VAL A 1 219 ? -16.701 -3.679 13.930 1.00 94.38 219 VAL A CA 1
ATOM 1664 C C . VAL A 1 219 ? -15.328 -4.257 13.641 1.00 94.38 219 VAL A C 1
ATOM 1666 O O . VAL A 1 219 ? -14.383 -3.969 14.369 1.00 94.38 219 VAL A O 1
ATOM 1669 N N . VAL A 1 220 ? -15.196 -5.022 12.560 1.00 94.44 220 VAL A N 1
ATOM 1670 C CA . VAL A 1 220 ? -13.887 -5.436 12.038 1.00 94.44 220 VAL A CA 1
ATOM 1671 C C . VAL A 1 220 ? -13.424 -4.418 11.010 1.00 94.44 220 VAL A C 1
ATOM 1673 O O . VAL A 1 220 ? -14.125 -4.185 10.030 1.00 94.44 220 VAL A O 1
ATOM 1676 N N . ALA A 1 221 ? -12.262 -3.805 11.216 1.00 95.31 221 ALA A N 1
ATOM 1677 C CA . ALA A 1 221 ? -11.714 -2.807 10.301 1.00 95.31 221 ALA A CA 1
ATOM 1678 C C . ALA A 1 221 ? -10.240 -3.072 9.996 1.00 95.31 221 ALA A C 1
ATOM 1680 O O . ALA A 1 221 ? -9.526 -3.656 10.809 1.00 95.31 221 ALA A O 1
ATOM 1681 N N . ASN A 1 222 ? -9.775 -2.624 8.831 1.00 94.38 222 ASN A N 1
ATOM 1682 C CA . ASN A 1 222 ? -8.354 -2.667 8.496 1.00 94.38 222 ASN A CA 1
ATOM 1683 C C . ASN A 1 222 ? -7.566 -1.566 9.221 1.00 94.38 222 ASN A C 1
ATOM 1685 O O . ASN A 1 222 ? -8.082 -0.471 9.452 1.00 94.38 222 ASN A O 1
ATOM 1689 N N . PHE A 1 223 ? -6.309 -1.854 9.554 1.00 92.88 223 PHE A N 1
ATOM 1690 C CA . PHE A 1 223 ? -5.427 -0.982 10.323 1.00 92.88 223 PHE A CA 1
ATOM 1691 C C . PHE A 1 223 ? -4.448 -0.246 9.402 1.00 92.88 223 PHE A C 1
ATOM 1693 O O . PHE A 1 223 ? -3.591 -0.844 8.753 1.00 92.88 223 PHE A O 1
ATOM 1700 N N . VAL A 1 224 ? -4.561 1.078 9.342 1.00 90.00 224 VAL A N 1
ATOM 1701 C CA . VAL A 1 224 ? -3.876 1.922 8.355 1.00 90.00 224 VAL A CA 1
ATOM 1702 C C . VAL A 1 224 ? -3.120 3.077 9.006 1.00 90.00 224 VAL A C 1
ATOM 1704 O O . VAL A 1 224 ? -1.988 3.390 8.617 1.00 90.00 224 VAL A O 1
ATOM 1707 N N . SER A 1 225 ? -3.732 3.737 9.990 1.00 90.56 225 SER A N 1
ATOM 1708 C CA . SER A 1 225 ? -3.213 4.967 10.579 1.00 90.56 225 SER A CA 1
ATOM 1709 C C . SER A 1 225 ? -3.575 5.144 12.066 1.00 90.56 225 SER A C 1
ATOM 1711 O O . SER A 1 225 ? -4.554 4.587 12.563 1.00 90.56 225 SER A O 1
ATOM 1713 N N . PRO A 1 226 ? -2.844 6.004 12.801 1.00 89.00 226 PRO A N 1
ATOM 1714 C CA . PRO A 1 226 ? -3.204 6.395 14.167 1.00 89.00 226 PRO A CA 1
ATOM 1715 C C . PRO A 1 226 ? -4.553 7.099 14.318 1.00 89.00 226 PRO A C 1
ATOM 1717 O O . PRO A 1 226 ? -5.062 7.177 15.434 1.00 89.00 226 PRO A O 1
ATOM 1720 N N . ILE A 1 227 ? -5.115 7.650 13.236 1.00 90.31 227 ILE A N 1
ATOM 1721 C CA . ILE A 1 227 ? -6.381 8.390 13.290 1.00 90.31 227 ILE A CA 1
ATOM 1722 C C . ILE A 1 227 ? -7.589 7.522 12.927 1.00 90.31 227 ILE A C 1
ATOM 1724 O O . ILE A 1 227 ? -8.709 8.016 13.001 1.00 90.31 227 ILE A O 1
ATOM 1728 N N . ASP A 1 228 ? -7.397 6.239 12.604 1.00 92.44 228 ASP A N 1
ATOM 1729 C CA . ASP A 1 228 ? -8.474 5.337 12.170 1.00 92.44 228 ASP A CA 1
ATOM 1730 C C . ASP A 1 228 ? -9.613 5.279 13.190 1.00 92.44 228 ASP A C 1
ATOM 1732 O O . ASP A 1 228 ? -10.774 5.476 12.843 1.00 92.44 228 ASP A O 1
ATOM 1736 N N . VAL A 1 229 ? -9.287 5.113 14.476 1.00 93.19 229 VAL A N 1
ATOM 1737 C CA . VAL A 1 229 ? -10.283 5.086 15.561 1.00 93.19 229 VAL A CA 1
ATOM 1738 C C . VAL A 1 229 ? -11.017 6.417 15.688 1.00 93.19 229 VAL A C 1
ATOM 1740 O O . VAL A 1 229 ? -12.207 6.432 15.984 1.00 93.19 229 VAL A O 1
ATOM 1743 N N . LEU A 1 230 ? -10.342 7.540 15.426 1.00 91.44 230 LEU A N 1
ATOM 1744 C CA . LEU A 1 230 ? -10.973 8.856 15.465 1.00 91.44 230 LEU A CA 1
ATOM 1745 C C . LEU A 1 230 ? -11.946 9.048 14.290 1.00 91.44 230 LEU A C 1
ATOM 1747 O O . LEU A 1 230 ? -13.039 9.584 14.477 1.00 91.44 230 LEU A O 1
ATOM 1751 N N . VAL A 1 231 ? -11.580 8.573 13.096 1.00 92.38 231 VAL A N 1
ATOM 1752 C CA . VAL A 1 231 ? -12.463 8.556 11.920 1.00 92.38 231 VAL A CA 1
ATOM 1753 C C . VAL A 1 231 ? -13.673 7.653 12.187 1.00 92.38 231 VAL A C 1
ATOM 1755 O O . VAL A 1 231 ? -14.810 8.080 11.976 1.00 92.38 231 VAL A O 1
ATOM 1758 N N . LEU A 1 232 ? -13.448 6.446 12.718 1.00 93.56 232 LEU A N 1
ATOM 1759 C CA . LEU A 1 232 ? -14.502 5.501 13.100 1.00 93.56 232 LEU A CA 1
ATOM 1760 C C . LEU A 1 232 ? -15.431 6.083 14.179 1.00 93.56 232 LEU A C 1
ATOM 1762 O O . LEU A 1 232 ? -16.648 5.946 14.085 1.00 93.56 232 LEU A O 1
ATOM 1766 N N . TYR A 1 233 ? -14.888 6.809 15.159 1.00 92.81 233 TYR A N 1
ATOM 1767 C CA . TYR A 1 233 ? -15.676 7.511 16.172 1.00 92.81 233 TYR A CA 1
ATOM 1768 C C . TYR A 1 233 ? -16.598 8.568 15.557 1.00 92.81 233 TYR A C 1
ATOM 1770 O O . TYR A 1 233 ? -17.795 8.576 15.852 1.00 92.81 233 TYR A O 1
ATOM 1778 N N . VAL A 1 234 ? -16.080 9.432 14.678 1.00 90.69 234 VAL A N 1
ATOM 1779 C CA . VAL A 1 234 ? -16.886 10.493 14.055 1.00 90.69 234 VAL A CA 1
ATOM 1780 C C . VAL A 1 234 ? -17.975 9.933 13.136 1.00 90.69 234 VAL A C 1
ATOM 1782 O O . VAL A 1 234 ? -19.067 10.503 13.094 1.00 90.69 234 VAL A O 1
ATOM 1785 N N . MET A 1 235 ? -17.734 8.807 12.453 1.00 90.62 235 MET A N 1
ATOM 1786 C CA . MET A 1 235 ? -18.773 8.151 11.643 1.00 90.62 235 MET A CA 1
ATOM 1787 C C . MET A 1 235 ? -19.773 7.320 12.464 1.00 90.62 235 MET A C 1
ATOM 1789 O O . MET A 1 235 ? -20.856 7.026 11.963 1.00 90.62 235 MET A O 1
ATOM 1793 N N . SER A 1 236 ? -19.445 6.948 13.704 1.00 92.81 236 SER A N 1
ATOM 1794 C CA . SER A 1 236 ? -20.330 6.173 14.584 1.00 92.81 236 SER A CA 1
ATOM 1795 C C . SER A 1 236 ? -21.498 6.998 15.139 1.00 92.81 236 SER A C 1
ATOM 1797 O O . SER A 1 236 ? -21.470 8.229 15.146 1.00 92.81 236 SER A O 1
ATOM 1799 N N . SER A 1 237 ? -22.512 6.330 15.684 1.00 91.12 237 SER A N 1
ATOM 1800 C CA . SER A 1 237 ? -23.634 6.917 16.435 1.00 91.12 237 SER A CA 1
ATOM 1801 C C . SER A 1 237 ? -23.317 7.129 17.923 1.00 91.12 237 SER A C 1
ATOM 1803 O O . SER A 1 237 ? -24.122 7.688 18.667 1.00 91.12 237 SER A O 1
ATOM 1805 N N . VAL A 1 238 ? -22.121 6.741 18.370 1.00 91.25 238 VAL A N 1
ATOM 1806 C CA . VAL A 1 238 ? -21.680 6.856 19.765 1.00 91.25 238 VAL A CA 1
ATOM 1807 C C . VAL A 1 238 ? -21.453 8.326 20.149 1.00 91.25 238 VAL A C 1
ATOM 1809 O O . VAL A 1 238 ? -21.031 9.140 19.321 1.00 91.25 238 VAL A O 1
ATOM 1812 N N . LYS A 1 239 ? -21.775 8.691 21.400 1.00 87.75 239 LYS A N 1
ATOM 1813 C CA . LYS A 1 239 ? -21.689 10.075 21.913 1.00 87.75 239 LYS A CA 1
ATOM 1814 C C . LYS A 1 239 ? -20.336 10.419 22.538 1.00 87.75 239 LYS A C 1
ATOM 1816 O O . LYS A 1 239 ? -19.925 11.573 22.464 1.00 87.75 239 LYS A O 1
ATOM 1821 N N . SER A 1 240 ? -19.679 9.442 23.162 1.00 88.50 240 SER A N 1
ATOM 1822 C CA . SER A 1 240 ? -18.411 9.615 23.873 1.00 88.50 240 SER A CA 1
ATOM 1823 C C . SER A 1 240 ? -17.336 8.704 23.299 1.00 88.50 240 SER A C 1
ATOM 1825 O O . SER A 1 240 ? -17.589 7.536 23.020 1.00 88.50 240 SER A O 1
ATOM 1827 N N . ILE A 1 241 ? -16.110 9.208 23.169 1.00 86.56 241 ILE A N 1
ATOM 1828 C CA . ILE A 1 241 ? -14.972 8.398 22.715 1.00 86.56 241 ILE A CA 1
ATOM 1829 C C . ILE A 1 241 ? -14.601 7.296 23.722 1.00 86.56 241 ILE A C 1
ATOM 1831 O O . ILE A 1 241 ? -14.022 6.284 23.343 1.00 86.56 241 ILE A O 1
ATOM 1835 N N . ASN A 1 242 ? -14.975 7.461 24.996 1.00 88.25 242 ASN A N 1
ATOM 1836 C CA . ASN A 1 242 ? -14.739 6.467 26.050 1.00 88.25 242 ASN A CA 1
ATOM 1837 C C . ASN A 1 242 ? -15.670 5.249 25.945 1.00 88.25 242 ASN A C 1
ATOM 1839 O O . ASN A 1 242 ? -15.377 4.205 26.523 1.00 88.25 242 ASN A O 1
ATOM 1843 N N . ASP A 1 243 ? -16.764 5.369 25.188 1.00 91.62 243 ASP A N 1
ATOM 1844 C CA . ASP A 1 243 ? -17.662 4.254 24.872 1.00 91.62 243 ASP A CA 1
ATOM 1845 C C . ASP A 1 243 ? -17.102 3.374 23.734 1.00 91.62 243 ASP A C 1
ATOM 1847 O O . ASP A 1 243 ? -17.757 2.420 23.314 1.00 91.62 243 ASP A O 1
ATOM 1851 N N . ILE A 1 244 ? -15.907 3.689 23.217 1.00 94.00 244 ILE A N 1
ATOM 1852 C CA . ILE A 1 244 ? -15.193 2.879 22.231 1.00 94.00 244 ILE A CA 1
ATOM 1853 C C . ILE A 1 244 ? -14.097 2.075 22.920 1.00 94.00 244 ILE A C 1
ATOM 1855 O O . ILE A 1 244 ? -13.257 2.620 23.639 1.00 94.00 244 ILE A O 1
ATOM 1859 N N . VAL A 1 245 ? -14.066 0.775 22.633 1.00 95.00 245 VAL A N 1
ATOM 1860 C CA . VAL A 1 245 ? -12.954 -0.109 22.994 1.00 95.00 245 VAL A CA 1
ATOM 1861 C C . VAL A 1 245 ? -12.327 -0.641 21.725 1.00 95.00 245 VAL A C 1
ATOM 1863 O O . VAL A 1 245 ? -13.012 -1.175 20.855 1.00 95.00 245 VAL A O 1
ATOM 1866 N N . VAL A 1 246 ? -11.0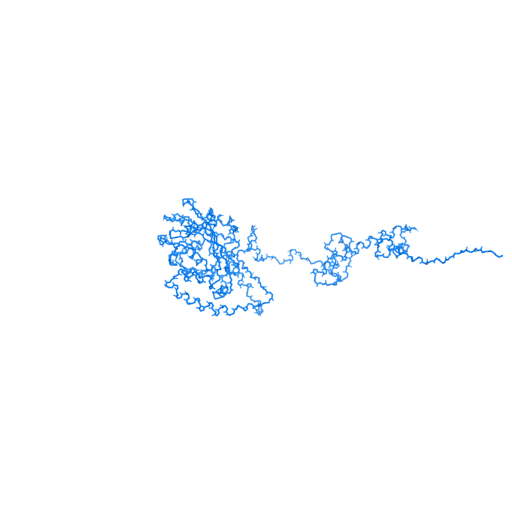10 -0.510 21.638 1.00 95.31 246 VAL A N 1
ATOM 1867 C CA . VAL A 1 246 ? -10.239 -1.016 20.511 1.00 95.31 246 VAL A CA 1
ATOM 1868 C C . VAL A 1 246 ? -9.594 -2.334 20.908 1.00 95.31 246 VAL A C 1
ATOM 1870 O O . VAL A 1 246 ? -8.916 -2.406 21.932 1.00 95.31 246 VAL A O 1
ATOM 1873 N N . LEU A 1 247 ? -9.807 -3.371 20.109 1.00 93.62 247 LEU A N 1
ATOM 1874 C CA . LEU A 1 247 ? -9.208 -4.685 20.284 1.00 93.62 247 LEU A CA 1
ATOM 1875 C C . LEU A 1 247 ? -8.104 -4.878 19.252 1.00 93.62 247 LEU A C 1
ATOM 1877 O O . LEU A 1 247 ? -8.338 -4.737 18.052 1.00 93.62 247 LEU A O 1
ATOM 1881 N N . ILE A 1 248 ? -6.908 -5.215 19.731 1.00 92.38 248 ILE A N 1
ATOM 1882 C CA . ILE A 1 248 ? -5.774 -5.584 18.881 1.00 92.38 248 ILE A CA 1
ATOM 1883 C C . ILE A 1 248 ? -5.216 -6.920 19.377 1.00 92.38 248 ILE A C 1
ATOM 1885 O O . ILE A 1 248 ? -4.839 -7.023 20.553 1.00 92.38 248 ILE A O 1
ATOM 1889 N N . PRO A 1 249 ? -5.160 -7.952 18.522 1.00 90.19 249 PRO A N 1
ATOM 1890 C CA . PRO A 1 249 ? -4.453 -9.179 18.833 1.00 90.19 249 PRO A CA 1
ATOM 1891 C C . PRO A 1 249 ? -2.938 -8.950 18.754 1.00 90.19 249 PRO A C 1
ATOM 1893 O O . PRO A 1 249 ? -2.445 -8.182 17.929 1.00 90.19 249 PRO A O 1
ATOM 1896 N N . ARG A 1 250 ? -2.186 -9.618 19.628 1.00 87.38 250 ARG A N 1
ATOM 1897 C CA . ARG A 1 250 ? -0.720 -9.626 19.608 1.00 87.38 250 ARG A CA 1
ATOM 1898 C C . ARG A 1 250 ? -0.227 -10.974 20.112 1.00 87.38 250 ARG A C 1
ATOM 1900 O O . ARG A 1 250 ? -0.439 -11.320 21.278 1.00 87.38 250 ARG A O 1
ATOM 1907 N N . GLY A 1 251 ? 0.424 -11.745 19.244 1.00 83.06 251 GLY A N 1
ATOM 1908 C CA . GLY A 1 251 ? 0.788 -13.127 19.573 1.00 83.06 251 GLY A CA 1
ATOM 1909 C C . GLY A 1 251 ? -0.459 -13.962 19.879 1.00 83.06 251 GLY A C 1
ATOM 1910 O O . GLY A 1 251 ? -1.366 -13.987 19.053 1.00 83.06 251 GLY A O 1
ATOM 1911 N N . SER A 1 252 ? -0.516 -14.607 21.053 1.00 83.94 252 SER A N 1
ATOM 1912 C CA . SER A 1 252 ? -1.630 -15.461 21.517 1.00 83.94 252 SER A CA 1
ATOM 1913 C C . SER A 1 252 ? -2.747 -14.731 22.282 1.00 83.94 252 SER A C 1
ATOM 1915 O O . SER A 1 252 ? -3.696 -15.364 22.747 1.00 83.94 252 SER A O 1
ATOM 1917 N N . LYS A 1 253 ? -2.629 -13.409 22.457 1.00 88.00 253 LYS A N 1
ATOM 1918 C CA . LYS A 1 253 ? -3.465 -12.610 23.365 1.00 88.00 253 LYS A CA 1
ATOM 1919 C C . LYS A 1 253 ? -4.196 -11.496 22.626 1.00 88.00 253 LYS A C 1
ATOM 1921 O O . LYS A 1 253 ? -3.717 -11.000 21.609 1.00 88.00 253 LYS A O 1
ATOM 1926 N N . VAL A 1 254 ? -5.324 -11.057 23.183 1.00 90.00 254 VAL A N 1
ATOM 1927 C CA . VAL A 1 254 ? -6.089 -9.897 22.699 1.00 90.00 254 VAL A CA 1
ATOM 1928 C C . VAL A 1 254 ? -6.017 -8.787 23.740 1.00 90.00 254 VAL A C 1
ATOM 1930 O O . VAL A 1 254 ? -6.255 -9.026 24.924 1.00 90.00 254 VAL A O 1
ATOM 1933 N N . PHE A 1 255 ? -5.684 -7.573 23.309 1.00 92.00 255 PHE A N 1
ATOM 1934 C CA . PHE A 1 255 ? -5.566 -6.408 24.181 1.00 92.00 255 PHE A CA 1
ATOM 1935 C C . PHE A 1 255 ? -6.718 -5.441 23.939 1.00 92.00 255 PHE A C 1
ATOM 1937 O O . PHE A 1 255 ? -6.978 -5.060 22.800 1.00 92.00 255 PHE A O 1
ATOM 1944 N N . ALA A 1 256 ? -7.371 -5.022 25.022 1.00 93.25 256 ALA A N 1
ATOM 1945 C CA . ALA A 1 256 ? -8.361 -3.958 25.026 1.00 93.25 256 ALA A CA 1
ATOM 1946 C C . ALA A 1 256 ? -7.688 -2.617 25.336 1.00 93.25 256 ALA A C 1
ATOM 1948 O O . ALA A 1 256 ? -7.006 -2.458 26.355 1.00 93.25 256 ALA A O 1
ATOM 1949 N N . LEU A 1 257 ? -7.883 -1.662 24.432 1.00 94.44 257 LEU A N 1
ATOM 1950 C CA . LEU A 1 257 ? -7.223 -0.365 24.417 1.00 94.44 257 LEU A CA 1
ATOM 1951 C C . LEU A 1 257 ? -8.264 0.754 24.384 1.00 94.44 257 LEU A C 1
ATOM 1953 O O . LEU A 1 257 ? -9.294 0.659 23.712 1.00 94.44 257 LEU A O 1
ATOM 1957 N N . THR A 1 258 ? -7.960 1.848 25.075 1.00 93.12 258 THR A N 1
ATOM 1958 C CA . THR A 1 258 ? -8.644 3.129 24.866 1.00 93.12 258 THR A CA 1
ATOM 1959 C C . THR A 1 258 ? -8.118 3.809 23.602 1.00 93.12 258 THR A C 1
ATOM 1961 O O . THR A 1 258 ? -7.048 3.465 23.095 1.00 93.12 258 THR A O 1
ATOM 1964 N N . PHE A 1 259 ? -8.822 4.836 23.120 1.00 89.38 259 PHE A N 1
ATOM 1965 C CA . PHE A 1 259 ? -8.342 5.667 22.010 1.00 89.38 259 PHE A CA 1
ATOM 1966 C C . PHE A 1 259 ? -6.915 6.201 22.236 1.00 89.38 259 PHE A C 1
ATOM 1968 O O . PHE A 1 259 ? -6.064 6.117 21.350 1.00 89.38 259 PHE A O 1
ATOM 1975 N N . TRP A 1 260 ? -6.627 6.705 23.438 1.00 86.75 260 TRP A N 1
ATOM 1976 C CA . TRP A 1 260 ? -5.325 7.291 23.768 1.00 86.75 260 TRP A CA 1
ATOM 1977 C C . TRP A 1 260 ? -4.192 6.266 23.754 1.00 86.75 260 TRP A C 1
ATOM 1979 O O . TRP A 1 260 ? -3.087 6.568 23.307 1.00 86.75 260 TRP A O 1
ATOM 1989 N N . GLN A 1 261 ? -4.474 5.041 24.202 1.00 92.88 261 GLN A N 1
ATOM 1990 C CA . GLN A 1 261 ? -3.523 3.935 24.126 1.00 92.88 261 GLN A CA 1
ATOM 1991 C C . GLN A 1 261 ? -3.321 3.507 22.668 1.00 92.88 261 GLN A C 1
ATOM 1993 O O . GLN A 1 261 ? -2.178 3.398 22.219 1.00 92.88 261 GLN A O 1
ATOM 1998 N N . PHE A 1 262 ? -4.412 3.357 21.908 1.00 92.62 262 PHE A N 1
ATOM 1999 C CA . PHE A 1 262 ? -4.378 3.014 20.486 1.00 92.62 262 PHE A CA 1
ATOM 2000 C C . PHE A 1 262 ? -3.538 3.993 19.663 1.00 92.62 262 PHE A C 1
ATOM 2002 O O . PHE A 1 262 ? -2.716 3.551 18.869 1.00 92.62 262 PHE A O 1
ATOM 2009 N N . TYR A 1 263 ? -3.676 5.305 19.884 1.00 89.56 263 TYR A N 1
ATOM 2010 C CA . TYR A 1 263 ? -2.929 6.331 19.145 1.00 89.56 263 TYR A CA 1
ATOM 2011 C C . TYR A 1 263 ? -1.408 6.107 19.177 1.00 89.56 263 TYR A C 1
ATOM 2013 O O . TYR A 1 263 ? -0.692 6.502 18.259 1.00 89.56 263 TYR A O 1
ATOM 2021 N N . THR A 1 264 ? -0.896 5.454 20.223 1.00 89.19 264 THR A N 1
ATOM 2022 C CA . THR A 1 264 ? 0.529 5.132 20.337 1.00 89.19 264 THR A CA 1
ATOM 2023 C C . THR A 1 264 ? 0.936 3.848 19.615 1.00 89.19 264 THR A C 1
ATOM 2025 O O . THR A 1 264 ? 2.090 3.749 19.212 1.00 89.19 264 THR A O 1
ATOM 2028 N N . VAL A 1 265 ? 0.007 2.910 19.391 1.00 90.06 265 VAL A N 1
ATOM 2029 C CA . VAL A 1 265 ? 0.273 1.572 18.835 1.00 90.06 265 VAL A CA 1
ATOM 2030 C C . VAL A 1 265 ? 0.946 1.599 17.456 1.00 90.06 265 VAL A C 1
ATOM 2032 O O . VAL A 1 265 ? 1.935 0.887 17.294 1.00 90.06 265 VAL A O 1
ATOM 2035 N N . PRO A 1 266 ? 0.516 2.419 16.474 1.00 89.12 266 PRO A N 1
ATOM 2036 C CA . PRO A 1 266 ? 1.180 2.487 15.166 1.00 89.12 266 PRO A CA 1
ATOM 2037 C C . PRO A 1 266 ? 2.663 2.873 15.221 1.00 89.12 266 PRO A C 1
ATOM 2039 O O . PRO A 1 266 ? 3.403 2.601 14.280 1.00 89.12 266 PRO A O 1
ATOM 2042 N N . PHE A 1 267 ? 3.085 3.532 16.304 1.00 86.88 267 PHE A N 1
ATOM 2043 C CA . PHE A 1 267 ? 4.449 4.015 16.516 1.00 86.88 267 PHE A CA 1
ATOM 2044 C C . PHE A 1 267 ? 5.297 3.059 17.363 1.00 86.88 267 PHE A C 1
ATOM 2046 O O . PHE A 1 267 ? 6.468 3.342 17.608 1.00 86.88 267 PHE A O 1
ATOM 2053 N N . LEU A 1 268 ? 4.719 1.961 17.858 1.00 84.81 268 LEU A N 1
ATOM 2054 C CA . LEU A 1 268 ? 5.443 0.994 18.673 1.00 84.81 268 LEU A CA 1
ATOM 2055 C C . LEU A 1 268 ? 6.377 0.149 17.809 1.00 84.81 268 LEU A C 1
ATOM 2057 O O . LEU A 1 268 ? 6.037 -0.255 16.694 1.00 84.81 268 LEU A O 1
ATOM 2061 N N . GLU A 1 269 ? 7.550 -0.163 18.358 1.00 79.00 269 GLU A N 1
ATOM 2062 C CA . GLU A 1 269 ? 8.417 -1.166 17.754 1.00 79.00 269 GLU A CA 1
ATOM 2063 C C . GLU A 1 269 ? 7.741 -2.559 17.805 1.00 79.00 269 GLU A C 1
ATOM 2065 O O . GLU A 1 269 ? 6.930 -2.833 18.698 1.00 79.00 269 GLU A O 1
ATOM 2070 N N . PRO A 1 270 ? 8.046 -3.466 16.860 1.00 76.56 270 PRO A N 1
ATOM 2071 C CA . PRO A 1 270 ? 7.447 -4.805 16.806 1.00 76.56 270 PRO A CA 1
ATOM 2072 C C . PRO A 1 270 ? 7.647 -5.672 18.062 1.00 76.56 270 PRO A C 1
ATOM 2074 O O . PRO A 1 270 ? 6.848 -6.573 18.304 1.00 76.56 270 PRO A O 1
ATOM 2077 N N . ASP A 1 271 ? 8.634 -5.372 18.901 1.00 77.12 271 ASP A N 1
ATOM 2078 C CA . ASP A 1 271 ? 8.894 -6.118 20.142 1.00 77.12 271 ASP A CA 1
ATOM 2079 C C . ASP A 1 271 ? 8.409 -5.375 21.402 1.00 77.12 271 ASP A C 1
ATOM 2081 O O . ASP A 1 271 ? 8.523 -5.880 22.517 1.00 77.12 271 ASP A O 1
ATOM 2085 N N . ALA A 1 272 ? 7.848 -4.171 21.247 1.00 83.75 272 ALA A N 1
ATOM 2086 C CA . ALA A 1 272 ? 7.378 -3.371 22.370 1.00 83.75 272 ALA A CA 1
ATOM 2087 C C . ALA A 1 272 ? 6.097 -3.949 22.998 1.00 83.75 272 ALA A C 1
ATOM 2089 O O . ALA A 1 272 ? 5.235 -4.516 22.319 1.00 83.75 272 ALA A O 1
ATOM 2090 N N . ALA A 1 273 ? 5.953 -3.753 24.310 1.00 86.38 273 ALA A N 1
ATOM 2091 C CA . ALA A 1 273 ? 4.759 -4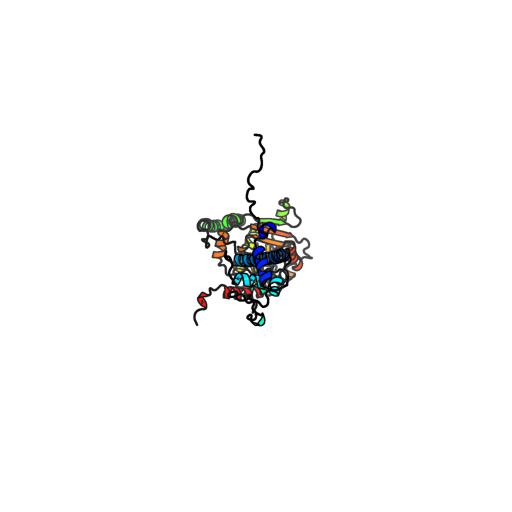.148 25.047 1.00 86.38 273 ALA A CA 1
ATOM 2092 C C . ALA A 1 273 ? 3.529 -3.324 24.624 1.00 86.38 273 ALA A C 1
ATOM 2094 O O . ALA A 1 273 ? 3.613 -2.116 24.389 1.00 86.38 273 ALA A O 1
ATOM 2095 N N . MET A 1 274 ? 2.366 -3.977 24.568 1.00 88.62 274 MET A N 1
ATOM 2096 C CA . MET A 1 274 ? 1.102 -3.323 24.225 1.00 88.62 274 MET A CA 1
ATOM 2097 C C . MET A 1 274 ? 0.581 -2.469 25.400 1.00 88.62 274 MET A C 1
ATOM 2099 O O . MET A 1 274 ? 0.484 -2.979 26.515 1.00 88.62 274 MET A O 1
ATOM 2103 N N . PRO A 1 275 ? 0.172 -1.204 25.178 1.00 85.81 275 PRO A N 1
ATOM 2104 C CA . PRO A 1 275 ? -0.218 -0.263 26.237 1.00 85.81 275 PRO A CA 1
ATOM 2105 C C . PRO A 1 275 ? -1.641 -0.482 26.797 1.00 85.81 275 PRO A C 1
ATOM 2107 O O . PRO A 1 275 ? -2.212 0.433 27.387 1.00 85.81 275 PRO A O 1
ATOM 2110 N N . GLY A 1 276 ? -2.234 -1.666 26.609 1.00 88.00 276 GLY A N 1
ATOM 2111 C CA . GLY A 1 276 ? -3.621 -1.996 26.968 1.00 88.00 276 GLY A CA 1
ATOM 2112 C C . GLY A 1 276 ? -3.736 -3.136 27.980 1.00 88.00 276 GLY A C 1
ATOM 2113 O O . GLY A 1 276 ? -2.741 -3.735 28.386 1.00 88.00 276 GLY A O 1
ATOM 2114 N N . LYS A 1 277 ? -4.969 -3.461 28.382 1.00 90.69 277 LYS A N 1
ATOM 2115 C CA . LYS A 1 277 ? -5.233 -4.601 29.273 1.00 90.69 277 LYS A CA 1
ATOM 2116 C C . LYS A 1 277 ? -5.483 -5.857 28.449 1.00 90.69 277 LYS A C 1
ATOM 2118 O O . LYS A 1 277 ? -6.244 -5.821 27.487 1.00 90.69 277 LYS A O 1
ATOM 2123 N N . GLU A 1 278 ? -4.869 -6.966 28.845 1.00 90.31 278 GLU A N 1
ATOM 2124 C CA . GLU A 1 278 ? -5.190 -8.275 28.277 1.00 90.31 278 GLU A CA 1
ATOM 2125 C C . GLU A 1 278 ? -6.661 -8.605 28.563 1.00 90.31 278 GLU A C 1
ATOM 2127 O O . GLU A 1 278 ? -7.109 -8.580 29.714 1.00 90.31 278 GLU A O 1
ATOM 2132 N N . LEU A 1 279 ? -7.421 -8.881 27.508 1.00 86.44 279 LEU A N 1
ATOM 2133 C CA . LEU A 1 279 ? -8.840 -9.173 27.597 1.00 86.44 279 LEU A CA 1
ATOM 2134 C C . LEU A 1 279 ? -9.029 -10.635 28.011 1.00 86.44 279 LEU A C 1
ATOM 2136 O O . LEU A 1 279 ? -8.819 -11.549 27.218 1.00 86.44 279 LEU A O 1
ATOM 2140 N N . ARG A 1 280 ? -9.417 -10.843 29.272 1.00 82.81 280 ARG A N 1
ATOM 2141 C CA . ARG A 1 280 ? -9.747 -12.171 29.821 1.00 82.81 280 ARG A CA 1
ATOM 2142 C C . ARG A 1 280 ? -11.250 -12.426 29.910 1.00 82.81 280 ARG A C 1
ATOM 2144 O O . ARG A 1 280 ? -11.669 -13.572 29.819 1.00 82.81 280 ARG A O 1
ATOM 2151 N N . ASP A 1 281 ? -12.037 -11.362 30.077 1.00 81.56 281 ASP A N 1
ATOM 2152 C CA . ASP A 1 281 ? -13.498 -11.412 30.158 1.00 81.56 281 ASP A CA 1
ATOM 2153 C C . ASP A 1 281 ? -14.130 -10.389 29.205 1.00 81.56 281 ASP A C 1
ATOM 2155 O O . ASP A 1 281 ? -13.774 -9.205 29.189 1.00 81.56 281 ASP A O 1
ATOM 2159 N N . TYR A 1 282 ? -15.099 -10.862 28.427 1.00 82.00 282 TYR A N 1
ATOM 2160 C CA . TYR A 1 282 ? -15.819 -10.091 27.422 1.00 82.00 282 TYR A CA 1
ATOM 2161 C C . TYR A 1 282 ? -16.993 -9.293 28.001 1.00 82.00 282 TYR A C 1
ATOM 2163 O O . TYR A 1 282 ? -17.485 -8.387 27.333 1.00 82.00 282 TYR A O 1
ATOM 2171 N N . LYS A 1 283 ? -17.410 -9.536 29.255 1.00 82.00 283 LYS A N 1
ATOM 2172 C CA . LYS A 1 283 ? -18.470 -8.743 29.915 1.00 82.00 283 LYS A CA 1
ATOM 2173 C C . LYS A 1 283 ? -18.158 -7.246 29.950 1.00 82.00 283 LYS A C 1
ATOM 2175 O O . LYS A 1 283 ? -19.056 -6.418 29.852 1.00 82.00 283 LYS A O 1
ATOM 2180 N N . SER A 1 284 ? -16.874 -6.893 30.030 1.00 84.44 284 SER A N 1
ATOM 2181 C CA . SER A 1 284 ? -16.396 -5.503 30.038 1.00 84.44 284 SER A CA 1
ATOM 2182 C C . SER A 1 284 ? -16.634 -4.732 28.728 1.00 84.44 284 SER A C 1
ATOM 2184 O O . SER A 1 284 ? -16.424 -3.510 28.690 1.00 84.44 284 SER A O 1
ATOM 2186 N N . LEU A 1 285 ? -17.045 -5.435 27.666 1.00 87.31 285 LEU A N 1
ATOM 2187 C CA . LEU A 1 285 ? -17.350 -4.880 26.350 1.00 87.31 285 LEU A CA 1
ATOM 2188 C C . LEU A 1 285 ? -18.821 -4.475 26.195 1.00 87.31 285 LEU A C 1
ATOM 2190 O O . LEU A 1 285 ? -19.128 -3.733 25.266 1.00 87.31 285 LEU A O 1
ATOM 2194 N N . ALA A 1 286 ? -19.716 -4.928 27.079 1.00 87.94 286 ALA A N 1
ATOM 2195 C CA . ALA A 1 286 ? -21.134 -4.582 27.016 1.00 87.94 286 ALA A CA 1
ATOM 2196 C C . ALA A 1 286 ? -21.351 -3.058 27.054 1.00 87.94 286 ALA A C 1
ATOM 2198 O O . ALA A 1 286 ? -20.611 -2.331 27.720 1.00 87.94 286 ALA A O 1
ATOM 2199 N N . GLU A 1 287 ? -22.363 -2.584 26.329 1.00 90.00 287 GLU A N 1
ATOM 2200 C CA . GLU A 1 287 ? -22.723 -1.171 26.139 1.00 90.00 287 GLU A CA 1
ATOM 2201 C C . GLU A 1 287 ? -21.647 -0.309 25.457 1.00 90.00 287 GLU A C 1
ATOM 2203 O O . GLU A 1 287 ? -21.707 0.927 25.485 1.00 90.00 287 GLU A O 1
ATOM 2208 N N . LYS A 1 288 ? -20.667 -0.942 24.801 1.00 92.31 288 LYS A N 1
ATOM 2209 C CA . LYS A 1 288 ? -19.586 -0.260 24.077 1.00 92.31 288 LYS A CA 1
ATOM 2210 C C . LYS A 1 288 ? -19.615 -0.579 22.590 1.00 92.31 288 LYS A C 1
ATOM 2212 O O . LYS A 1 288 ? -20.145 -1.602 22.160 1.00 92.31 288 LYS A O 1
ATOM 2217 N N . LEU A 1 289 ? -19.043 0.323 21.799 1.00 94.94 289 LEU A N 1
ATOM 2218 C CA . LEU A 1 289 ? -18.688 0.053 20.410 1.00 94.94 289 LEU A CA 1
ATOM 2219 C C . LEU A 1 289 ? -17.300 -0.588 20.399 1.00 94.94 289 LEU A C 1
ATOM 2221 O O . LEU A 1 289 ? -16.321 0.016 20.844 1.00 94.94 289 LEU A O 1
ATOM 2225 N N . VAL A 1 290 ? -17.219 -1.817 19.902 1.00 94.19 290 VAL A N 1
ATOM 2226 C CA . VAL A 1 290 ? -15.981 -2.594 19.872 1.00 94.19 290 VAL A CA 1
ATOM 2227 C C . VAL A 1 290 ? -15.399 -2.529 18.469 1.00 94.19 290 VAL A C 1
ATOM 2229 O O . VAL A 1 290 ? -16.040 -2.952 17.513 1.00 94.19 290 VAL A O 1
ATOM 2232 N N . ILE A 1 291 ? -14.182 -2.009 18.336 1.00 95.69 291 ILE A N 1
ATOM 2233 C CA . ILE A 1 291 ? -13.461 -1.947 17.061 1.00 95.69 291 ILE A CA 1
ATOM 2234 C C . ILE A 1 291 ? -12.320 -2.954 17.122 1.00 95.69 291 ILE A C 1
ATOM 2236 O O . ILE A 1 291 ? -11.377 -2.776 17.888 1.00 95.69 291 ILE A O 1
ATOM 2240 N N . LEU A 1 292 ? -12.403 -4.007 16.321 1.00 94.06 292 LEU A N 1
ATOM 2241 C CA . LEU A 1 292 ? -11.363 -5.009 16.170 1.00 94.06 292 LEU A CA 1
ATOM 2242 C C . LEU A 1 292 ? -10.509 -4.666 14.950 1.00 94.06 292 LEU A C 1
ATOM 2244 O O . LEU A 1 292 ? -11.005 -4.654 13.823 1.00 94.06 292 LEU A O 1
ATOM 2248 N N . PHE A 1 293 ? -9.218 -4.442 15.185 1.00 94.31 293 PHE A N 1
ATOM 2249 C CA . PHE A 1 293 ? -8.205 -4.449 14.136 1.00 94.31 293 PHE A CA 1
ATOM 2250 C C . PHE A 1 293 ? -7.540 -5.824 14.154 1.00 94.31 293 PHE A C 1
ATOM 2252 O O . PHE A 1 293 ? -6.670 -6.065 14.989 1.00 94.31 293 PHE A O 1
ATOM 2259 N N . PRO A 1 294 ? -7.983 -6.766 13.304 1.00 91.19 294 PRO A N 1
ATOM 2260 C CA . PRO A 1 294 ? -7.450 -8.125 13.300 1.00 91.19 294 PRO A CA 1
ATOM 2261 C C . PRO A 1 294 ? -6.021 -8.184 12.745 1.00 91.19 294 PRO A C 1
ATOM 2263 O O . PRO A 1 294 ? -5.300 -9.154 12.983 1.00 91.19 294 PRO A O 1
ATOM 2266 N N . GLU A 1 295 ? -5.616 -7.132 12.029 1.00 84.38 295 GLU A N 1
ATOM 2267 C CA . GLU A 1 295 ? -4.238 -6.857 11.656 1.00 84.38 295 GLU A CA 1
ATOM 2268 C C . GLU A 1 295 ? -3.479 -6.363 12.898 1.00 84.38 295 GLU A C 1
ATOM 2270 O O . GLU A 1 295 ? -3.811 -5.332 13.480 1.00 84.38 295 GLU A O 1
ATOM 2275 N N . GLU A 1 296 ? -2.423 -7.068 13.309 1.00 84.31 296 GLU A N 1
ATOM 2276 C CA . GLU A 1 296 ? -1.636 -6.723 14.512 1.00 84.31 296 GLU A CA 1
ATOM 2277 C C . GLU A 1 296 ? -0.909 -5.367 14.408 1.00 84.31 296 GLU A C 1
ATOM 2279 O O . GLU A 1 296 ? -0.256 -4.907 15.351 1.00 84.31 296 GLU A O 1
ATOM 2284 N N . THR A 1 297 ? -0.904 -4.766 13.218 1.00 86.81 297 THR A N 1
ATOM 2285 C CA . THR A 1 297 ? -0.030 -3.658 12.865 1.00 86.81 297 THR A CA 1
ATOM 2286 C C . THR A 1 297 ? -0.528 -2.936 11.609 1.00 86.81 297 THR A C 1
ATOM 2288 O O . THR A 1 297 ? -1.135 -3.579 10.755 1.00 86.81 297 THR A O 1
ATOM 2291 N N . PRO A 1 298 ? -0.252 -1.629 11.448 1.00 89.25 298 PRO A N 1
ATOM 2292 C CA . PRO A 1 298 ? -0.698 -0.891 10.271 1.00 89.25 298 PRO A CA 1
ATOM 2293 C C . PRO A 1 298 ? -0.011 -1.348 8.974 1.00 89.25 298 PRO A C 1
ATOM 2295 O O . PRO A 1 298 ? 1.179 -1.703 8.982 1.00 89.25 298 PRO A O 1
ATOM 2298 N N . SER A 1 299 ? -0.745 -1.265 7.861 1.00 88.19 299 SER A N 1
ATOM 2299 C CA . SER A 1 299 ? -0.279 -1.514 6.488 1.00 88.19 299 SER A CA 1
ATOM 2300 C C . SER A 1 299 ? -0.307 -0.242 5.625 1.00 88.19 299 SER A C 1
ATOM 2302 O O . SER A 1 299 ? -0.829 0.799 6.026 1.00 88.19 299 SER A O 1
ATOM 2304 N N . ASN A 1 300 ? 0.249 -0.305 4.410 1.00 87.06 300 ASN A N 1
ATOM 2305 C CA . ASN A 1 300 ? 0.215 0.805 3.448 1.00 87.06 300 ASN A CA 1
ATOM 2306 C C . ASN A 1 300 ? -1.129 0.970 2.708 1.00 87.06 300 ASN A C 1
ATOM 2308 O O . ASN A 1 300 ? -1.208 1.711 1.724 1.00 87.06 300 ASN A O 1
ATOM 2312 N N . ASN A 1 301 ? -2.180 0.267 3.150 1.00 89.44 301 ASN A N 1
ATOM 2313 C CA . ASN A 1 301 ? -3.532 0.338 2.592 1.00 89.44 301 ASN A CA 1
ATOM 2314 C C . ASN A 1 301 ? -3.629 -0.051 1.097 1.00 89.44 301 ASN A C 1
ATOM 2316 O O . ASN A 1 301 ? -4.556 0.360 0.397 1.00 89.44 301 ASN A O 1
ATOM 2320 N N . LYS A 1 302 ? -2.672 -0.845 0.584 1.00 88.31 302 LYS A N 1
ATOM 2321 C CA . LYS A 1 302 ? -2.780 -1.524 -0.724 1.00 88.31 302 LYS A CA 1
ATOM 2322 C C . LYS A 1 302 ? -3.486 -2.871 -0.645 1.00 88.31 302 LYS A C 1
ATOM 2324 O O . LYS A 1 302 ? -4.066 -3.289 -1.638 1.00 88.31 302 LYS A O 1
ATOM 2329 N N . ALA A 1 303 ? -3.388 -3.534 0.495 1.00 89.00 303 ALA A N 1
ATOM 2330 C CA . ALA A 1 303 ? -3.829 -4.899 0.714 1.00 89.00 303 ALA A CA 1
ATOM 2331 C C . ALA A 1 303 ? -4.069 -5.121 2.210 1.00 89.00 303 ALA A C 1
ATOM 2333 O O . ALA A 1 303 ? -3.634 -4.303 3.029 1.00 89.00 303 ALA A O 1
ATOM 2334 N N . ILE A 1 304 ? -4.748 -6.214 2.545 1.00 90.75 304 ILE A N 1
ATOM 2335 C CA . ILE A 1 304 ? -5.005 -6.608 3.929 1.00 90.75 304 ILE A CA 1
ATOM 2336 C C . ILE A 1 304 ? -3.950 -7.618 4.392 1.00 90.75 304 ILE A C 1
ATOM 2338 O O . ILE A 1 304 ? -3.634 -8.573 3.677 1.00 90.75 304 ILE A O 1
ATOM 2342 N N . LEU A 1 305 ? -3.392 -7.396 5.582 1.00 89.94 305 LEU A N 1
ATOM 2343 C CA . LEU A 1 305 ? -2.481 -8.343 6.220 1.00 89.94 305 LEU A CA 1
ATOM 2344 C C . LEU A 1 305 ? -3.235 -9.589 6.715 1.00 89.94 305 LEU A C 1
ATOM 2346 O O . LEU A 1 305 ? -4.446 -9.528 6.957 1.00 89.94 305 LEU A O 1
ATOM 2350 N N . PRO A 1 306 ? -2.539 -10.727 6.891 1.00 88.56 306 PRO A N 1
ATOM 2351 C CA . PRO A 1 306 ? -3.142 -11.907 7.493 1.00 88.56 306 PRO A CA 1
ATOM 2352 C C . PRO A 1 306 ? -3.686 -11.591 8.890 1.00 88.56 306 PRO A C 1
ATOM 2354 O O . PRO A 1 306 ? -3.056 -10.895 9.692 1.00 88.56 306 PRO A O 1
ATOM 2357 N N . PHE A 1 307 ? -4.883 -12.103 9.171 1.00 89.88 307 PHE A N 1
ATOM 2358 C CA . PHE A 1 307 ? -5.513 -11.952 10.477 1.00 89.88 307 PHE A CA 1
ATOM 2359 C C . PHE A 1 307 ? -4.823 -12.849 11.493 1.00 89.88 307 PHE A C 1
ATOM 2361 O O . PHE A 1 307 ? -4.493 -13.997 11.207 1.00 89.88 307 PHE A O 1
ATOM 2368 N N . ASN A 1 308 ? -4.630 -12.335 12.702 1.00 86.50 308 ASN A N 1
ATOM 2369 C CA . ASN A 1 308 ? -4.043 -13.133 13.763 1.00 86.50 308 ASN A CA 1
ATOM 2370 C C . ASN A 1 308 ? -5.026 -14.227 14.235 1.00 86.50 308 ASN A C 1
ATOM 2372 O O . ASN A 1 308 ? -6.176 -13.951 14.580 1.00 86.50 308 ASN A O 1
ATOM 2376 N N . ASN A 1 309 ? -4.544 -15.470 14.302 1.00 79.12 309 ASN A N 1
ATOM 2377 C CA . ASN A 1 309 ? -5.342 -16.653 14.657 1.00 79.12 309 ASN A CA 1
ATOM 2378 C C . ASN A 1 309 ? -5.821 -16.689 16.119 1.00 79.12 309 ASN A C 1
ATOM 2380 O O . ASN A 1 309 ? -6.651 -17.516 16.485 1.00 79.12 309 ASN A O 1
ATOM 2384 N N . SER A 1 310 ? -5.302 -15.816 16.977 1.00 73.56 310 SER A N 1
ATOM 2385 C CA . SER A 1 310 ? -5.668 -15.731 18.397 1.00 73.56 310 SER A CA 1
ATOM 2386 C C . SER A 1 310 ? -6.975 -14.993 18.634 1.00 73.56 310 SER A C 1
ATOM 2388 O O . SER A 1 310 ? -7.467 -14.954 19.764 1.00 73.56 310 SER A O 1
ATOM 2390 N N . ILE A 1 311 ? -7.557 -14.423 17.577 1.00 73.00 311 ILE A N 1
ATOM 2391 C CA . ILE A 1 311 ? -8.945 -13.986 17.570 1.00 73.00 311 ILE A CA 1
ATOM 2392 C C . ILE A 1 311 ? -9.799 -15.254 17.634 1.00 73.00 311 ILE A C 1
ATOM 2394 O O . ILE A 1 311 ? -10.127 -15.860 16.621 1.00 73.00 311 ILE A O 1
ATOM 2398 N N . ARG A 1 312 ? -10.106 -15.700 18.853 1.00 66.25 312 ARG A N 1
ATOM 2399 C CA . ARG A 1 312 ? -10.987 -16.849 19.069 1.00 66.25 312 ARG A CA 1
ATOM 2400 C C . ARG A 1 312 ? -12.360 -16.530 18.483 1.00 66.25 312 ARG A C 1
ATOM 2402 O O . ARG A 1 312 ? -12.896 -15.459 18.768 1.00 66.25 312 ARG A O 1
ATOM 2409 N N . ASP A 1 313 ? -12.968 -17.489 17.787 1.00 61.09 313 ASP A N 1
ATOM 2410 C CA . ASP A 1 313 ? -14.333 -17.362 17.248 1.00 61.09 313 ASP A CA 1
ATOM 2411 C C . ASP A 1 313 ? -15.369 -16.992 18.334 1.00 61.09 313 ASP A C 1
ATOM 2413 O O . ASP A 1 313 ? -16.388 -16.377 18.047 1.00 61.09 313 ASP A O 1
ATOM 2417 N N . GLN A 1 314 ? -15.067 -17.247 19.614 1.00 59.38 314 GLN A N 1
ATOM 2418 C CA . GLN A 1 314 ? -15.870 -16.816 20.767 1.00 59.38 314 GLN A CA 1
ATOM 2419 C C . GLN A 1 314 ? -16.040 -15.287 20.897 1.00 59.38 314 GLN A C 1
ATOM 2421 O O . GLN A 1 314 ? -17.073 -14.841 21.393 1.00 59.38 314 GLN A O 1
ATOM 2426 N N . LEU A 1 315 ? -15.074 -14.465 20.449 1.00 67.56 315 LEU A N 1
ATOM 2427 C CA . LEU A 1 315 ? -15.237 -12.997 20.399 1.00 67.56 315 LEU A CA 1
ATOM 2428 C C . LEU A 1 315 ? -16.332 -12.598 19.388 1.00 67.56 315 LEU A C 1
ATOM 2430 O O . LEU A 1 315 ? -16.928 -11.525 19.487 1.00 67.56 315 LEU A O 1
ATOM 2434 N N . LEU A 1 316 ? -16.610 -13.473 18.423 1.00 65.75 316 LEU A N 1
ATOM 2435 C CA . LEU A 1 316 ? -17.558 -13.257 17.339 1.00 65.75 316 LEU A CA 1
ATOM 2436 C C . LEU A 1 316 ? -18.948 -13.848 17.597 1.00 65.75 316 LEU A C 1
ATOM 2438 O O . LEU A 1 316 ? -19.818 -13.729 16.743 1.00 65.75 316 LEU A O 1
ATOM 2442 N N . SER A 1 317 ? -19.170 -14.432 18.775 1.00 67.81 317 SER A N 1
ATOM 2443 C CA . SER A 1 317 ? -20.464 -14.964 19.215 1.00 67.81 317 SER A CA 1
ATOM 2444 C C . SER A 1 317 ? -20.905 -14.342 20.547 1.00 67.81 317 SER A C 1
ATOM 2446 O O . SER A 1 317 ? -21.418 -15.026 21.435 1.00 67.81 317 SER A O 1
ATOM 2448 N N . LEU A 1 318 ? -20.641 -13.047 20.730 1.00 76.00 318 LEU A N 1
ATOM 2449 C CA . LEU A 1 318 ? -21.042 -12.307 21.922 1.00 76.00 318 LEU A CA 1
ATOM 2450 C C . LEU A 1 318 ? -22.565 -12.096 21.909 1.00 76.00 318 LEU A C 1
ATOM 2452 O O . LEU A 1 318 ? -23.102 -11.534 20.950 1.00 76.00 318 LEU A O 1
ATOM 2456 N N . PRO A 1 319 ? -23.287 -12.519 22.960 1.00 75.94 319 PRO A N 1
ATOM 2457 C CA . PRO A 1 319 ? -24.731 -12.348 23.017 1.00 75.94 319 PRO A CA 1
ATOM 2458 C C . PRO A 1 319 ? -25.087 -10.857 23.034 1.00 75.94 319 PRO A C 1
ATOM 2460 O O . PRO A 1 319 ? -24.514 -10.080 23.796 1.00 75.94 319 PRO A O 1
ATOM 2463 N N . GLY A 1 320 ? -26.034 -10.462 22.182 1.00 82.56 320 GLY A N 1
ATOM 2464 C CA . GLY A 1 320 ? -26.488 -9.074 22.062 1.00 82.56 320 GLY A CA 1
ATOM 2465 C C . GLY A 1 320 ? -25.608 -8.172 21.192 1.00 82.56 320 GLY A C 1
ATOM 2466 O O . GLY A 1 320 ? -25.937 -6.998 21.048 1.00 82.56 320 GLY A O 1
ATOM 2467 N N . PHE A 1 321 ? -24.531 -8.693 20.590 1.00 88.75 321 PHE A N 1
ATOM 2468 C CA . PHE A 1 321 ? -23.708 -7.932 19.653 1.00 88.75 321 PHE A CA 1
ATOM 2469 C C . PHE A 1 321 ? -24.180 -8.082 18.205 1.00 88.75 321 PHE A C 1
ATOM 2471 O O . PHE A 1 321 ? -24.498 -9.176 17.740 1.00 88.75 321 PHE A O 1
ATOM 2478 N N . SER A 1 322 ? -24.174 -6.966 17.479 1.00 89.75 322 SER A N 1
ATOM 2479 C CA . SER A 1 322 ? -24.270 -6.950 16.016 1.00 89.75 322 SER A CA 1
ATOM 2480 C C . SER A 1 322 ? -22.879 -6.907 15.380 1.00 89.75 322 SER A C 1
ATOM 2482 O O . SER A 1 322 ? -21.925 -6.416 15.989 1.00 89.75 322 SER A O 1
ATOM 2484 N N . TYR A 1 323 ? -22.752 -7.414 14.153 1.00 90.44 323 TYR A N 1
ATOM 2485 C CA . TYR A 1 323 ? -21.467 -7.555 13.467 1.00 90.44 323 TYR A CA 1
ATOM 2486 C C . TYR A 1 323 ? -21.451 -6.777 12.155 1.00 90.44 323 TYR A C 1
ATOM 2488 O O . TYR A 1 323 ? -22.412 -6.781 11.386 1.00 90.44 323 TYR A O 1
ATOM 2496 N N . SER A 1 324 ? -20.336 -6.109 11.878 1.00 93.00 324 SER A N 1
ATOM 2497 C CA . SER A 1 324 ? -20.111 -5.444 10.593 1.00 93.00 324 SER A CA 1
ATOM 2498 C C . SER A 1 324 ? -18.627 -5.359 10.278 1.00 93.00 324 SER A C 1
ATOM 2500 O O . SER A 1 324 ? -17.817 -5.151 11.182 1.00 93.00 324 SER A O 1
ATOM 2502 N N . THR A 1 325 ? -18.277 -5.427 9.000 1.00 94.75 325 THR A N 1
ATOM 2503 C CA . THR A 1 325 ? -16.922 -5.132 8.529 1.00 94.75 325 THR A CA 1
ATOM 2504 C C . THR A 1 325 ? -16.887 -3.728 7.934 1.00 94.75 325 THR A C 1
ATOM 2506 O O . THR A 1 325 ? -17.784 -3.351 7.183 1.00 94.75 325 THR A O 1
ATOM 2509 N N . ILE A 1 326 ? -15.867 -2.936 8.262 1.00 95.69 326 ILE A N 1
ATOM 2510 C CA . ILE A 1 326 ? -15.636 -1.618 7.668 1.00 95.69 326 ILE A CA 1
ATOM 2511 C C . ILE A 1 326 ? -14.315 -1.618 6.914 1.00 95.69 326 ILE A C 1
ATOM 2513 O O . ILE A 1 326 ? -13.239 -1.802 7.475 1.00 95.69 326 ILE A O 1
ATOM 2517 N N . VAL A 1 327 ? -14.421 -1.339 5.624 1.00 95.56 327 VAL A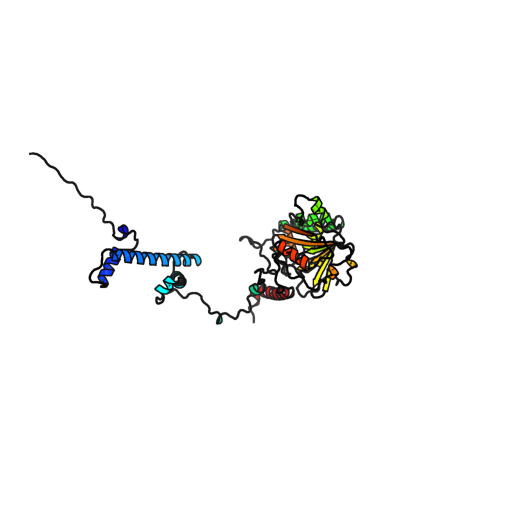 N 1
ATOM 2518 C CA . VAL A 1 327 ? -13.303 -1.188 4.699 1.00 95.56 327 VAL A CA 1
ATOM 2519 C C . VAL A 1 327 ? -12.918 0.291 4.677 1.00 95.56 327 VAL A C 1
ATOM 2521 O O . VAL A 1 327 ? -13.630 1.117 4.102 1.00 95.56 327 VAL A O 1
ATOM 2524 N N . LEU A 1 328 ? -11.795 0.629 5.309 1.00 94.00 328 LEU A N 1
ATOM 2525 C CA . LEU A 1 328 ? -11.216 1.971 5.350 1.00 94.00 328 LEU A CA 1
ATOM 2526 C C . LEU A 1 328 ? -10.144 2.137 4.271 1.00 94.00 328 LEU A C 1
ATOM 2528 O O . LEU A 1 328 ? -9.189 1.363 4.177 1.00 94.00 328 LEU A O 1
ATOM 2532 N N . ARG A 1 329 ? -10.256 3.200 3.478 1.00 92.19 329 ARG A N 1
ATOM 2533 C CA . ARG A 1 329 ? -9.218 3.618 2.532 1.00 92.19 329 ARG A CA 1
ATOM 2534 C C . ARG A 1 329 ? -8.836 5.064 2.761 1.00 92.19 329 ARG A C 1
ATOM 2536 O O . ARG A 1 329 ? -9.707 5.931 2.769 1.00 92.19 329 ARG A O 1
ATOM 2543 N N . MET A 1 330 ? -7.542 5.321 2.900 1.00 89.31 330 MET A N 1
ATOM 2544 C CA . MET A 1 330 ? -7.008 6.651 3.168 1.00 89.31 330 MET A CA 1
ATOM 2545 C C . MET A 1 330 ? -6.121 7.120 2.023 1.00 89.31 330 MET A C 1
ATOM 2547 O O . MET A 1 330 ? -5.216 6.418 1.573 1.00 89.31 330 MET A O 1
ATOM 2551 N N . TYR A 1 331 ? -6.365 8.348 1.581 1.00 87.06 331 TYR A N 1
ATOM 2552 C CA . TYR A 1 331 ? -5.585 9.016 0.556 1.00 87.06 331 TYR A CA 1
ATOM 2553 C C . TYR A 1 331 ? -5.139 10.386 1.058 1.00 87.06 331 TYR A C 1
ATOM 2555 O O . TYR A 1 331 ? -5.908 11.063 1.733 1.00 87.06 331 TYR A O 1
ATOM 2563 N N . PRO A 1 332 ? -3.942 10.843 0.687 1.00 84.69 332 PRO A N 1
ATOM 2564 C CA . PRO A 1 332 ? -2.895 10.099 -0.010 1.00 84.69 332 PRO A CA 1
ATOM 2565 C C . PRO A 1 332 ? -2.216 9.060 0.902 1.00 84.69 332 PRO A C 1
ATOM 2567 O O . PRO A 1 332 ? -2.112 9.234 2.115 1.00 84.69 332 PRO A O 1
ATOM 2570 N N . LYS A 1 333 ? -1.722 7.967 0.314 1.00 84.31 333 LYS A N 1
ATOM 2571 C CA . LYS A 1 333 ? -1.225 6.796 1.058 1.00 84.31 333 LYS A CA 1
ATOM 2572 C C . LYS A 1 333 ? 0.066 7.033 1.847 1.00 84.31 333 LYS A C 1
ATOM 2574 O O . LYS A 1 333 ? 0.381 6.254 2.740 1.00 84.31 333 LYS A O 1
ATOM 2579 N N . TYR A 1 334 ? 0.783 8.131 1.614 1.00 78.50 334 TYR A N 1
ATOM 2580 C CA . TYR A 1 334 ? 1.948 8.504 2.432 1.00 78.50 334 TYR A CA 1
ATOM 2581 C C . TYR A 1 334 ? 1.588 8.886 3.886 1.00 78.50 334 TYR A C 1
ATOM 2583 O O . TYR A 1 334 ? 2.482 9.117 4.705 1.00 78.50 334 TYR A O 1
ATOM 2591 N N . ILE A 1 335 ? 0.290 9.016 4.193 1.00 81.00 335 ILE A N 1
ATOM 2592 C CA . ILE A 1 335 ? -0.253 9.231 5.545 1.00 81.00 335 ILE A CA 1
ATOM 2593 C C . ILE A 1 335 ? -0.421 7.899 6.290 1.00 81.00 335 ILE A C 1
ATOM 2595 O O . ILE A 1 335 ? -0.534 7.875 7.509 1.00 81.00 335 ILE A O 1
ATOM 2599 N N . THR A 1 336 ? -0.378 6.769 5.592 1.00 84.25 336 THR A N 1
ATOM 2600 C CA . THR A 1 336 ? -0.315 5.469 6.263 1.00 84.25 336 THR A CA 1
ATOM 2601 C C . THR A 1 336 ? 1.021 5.325 6.996 1.00 84.25 336 THR A C 1
ATOM 2603 O O . THR A 1 336 ? 2.041 5.883 6.577 1.00 84.25 336 THR A O 1
ATOM 2606 N N . LEU A 1 337 ? 1.025 4.596 8.113 1.00 80.75 337 LEU A N 1
ATOM 2607 C CA . LEU A 1 337 ? 2.236 4.356 8.906 1.00 80.75 337 LEU A CA 1
ATOM 2608 C C . LEU A 1 337 ? 2.605 2.872 8.925 1.00 80.75 337 LEU A C 1
ATOM 2610 O O . LEU A 1 337 ? 2.629 2.260 9.990 1.00 80.75 337 LEU A O 1
ATOM 2614 N N . PRO A 1 338 ? 2.954 2.266 7.776 1.00 76.00 338 PRO A N 1
ATOM 2615 C CA . PRO A 1 338 ? 3.395 0.881 7.768 1.00 76.00 338 PRO A CA 1
ATOM 2616 C C . PRO A 1 338 ? 4.720 0.683 8.525 1.00 76.00 338 PRO A C 1
ATOM 2618 O O . PRO A 1 338 ? 5.001 -0.438 8.935 1.00 76.00 338 PRO A O 1
ATOM 2621 N N . ILE A 1 339 ? 5.517 1.736 8.769 1.00 70.69 339 ILE A N 1
ATOM 2622 C CA . ILE A 1 339 ? 6.776 1.682 9.537 1.00 70.69 339 ILE A CA 1
ATOM 2623 C C . ILE A 1 339 ? 6.710 2.643 10.747 1.00 70.69 339 ILE A C 1
ATOM 2625 O O . ILE A 1 339 ? 6.407 3.822 10.555 1.00 70.69 339 ILE A O 1
ATOM 2629 N N . PRO A 1 340 ? 7.066 2.195 11.970 1.00 61.44 340 PRO A N 1
ATOM 2630 C CA . PRO A 1 340 ? 6.876 2.960 13.212 1.00 61.44 340 PRO A CA 1
ATOM 2631 C C . PRO A 1 340 ? 7.861 4.128 13.443 1.00 61.44 340 PRO A C 1
ATOM 2633 O O . PRO A 1 340 ? 7.663 4.914 14.362 1.00 61.44 340 PRO A O 1
ATOM 2636 N N . ASN A 1 341 ? 8.901 4.301 12.616 1.00 64.62 341 ASN A N 1
ATOM 2637 C CA . ASN A 1 341 ? 9.971 5.297 12.835 1.00 64.62 341 ASN A CA 1
ATOM 2638 C C . ASN A 1 341 ? 9.631 6.746 12.429 1.00 64.62 341 ASN A C 1
ATOM 2640 O O . ASN A 1 341 ? 10.501 7.617 12.449 1.00 64.62 341 ASN A O 1
ATOM 2644 N N . VAL A 1 342 ? 8.384 7.032 12.057 1.00 71.56 342 VAL A N 1
ATOM 2645 C CA . VAL A 1 342 ? 7.924 8.420 11.920 1.00 71.56 342 VAL A CA 1
ATOM 2646 C C . VAL A 1 342 ? 7.615 8.930 13.321 1.00 71.56 342 VAL A C 1
ATOM 2648 O O . VAL A 1 342 ? 6.747 8.380 13.991 1.00 71.56 342 VAL A O 1
ATOM 2651 N N . SER A 1 343 ? 8.299 9.977 13.788 1.00 79.25 343 SER A N 1
ATOM 2652 C CA . SER A 1 343 ? 7.998 10.516 15.119 1.00 79.25 343 SER A CA 1
ATOM 2653 C C . SER A 1 343 ? 6.540 10.990 15.188 1.00 79.25 343 SER A C 1
ATOM 2655 O O . SER A 1 343 ? 5.991 11.478 14.196 1.00 79.25 343 SER A O 1
ATOM 2657 N N . LYS A 1 344 ? 5.902 10.894 16.364 1.00 85.31 344 LYS A N 1
ATOM 2658 C CA . LYS A 1 344 ? 4.521 11.385 16.562 1.00 85.31 344 LYS A CA 1
ATOM 2659 C C . LYS A 1 344 ? 4.365 12.831 16.081 1.00 85.31 344 LYS A C 1
ATOM 2661 O O . LYS A 1 344 ? 3.370 13.171 15.450 1.00 85.31 344 LYS A O 1
ATOM 2666 N N . PHE A 1 345 ? 5.381 13.658 16.334 1.00 82.81 345 PHE A N 1
ATOM 2667 C CA . PHE A 1 345 ? 5.432 15.041 15.872 1.00 82.81 345 PHE A CA 1
ATOM 2668 C C . PHE A 1 345 ? 5.538 15.142 14.346 1.00 82.81 345 PHE A C 1
ATOM 2670 O O . PHE A 1 345 ? 4.772 15.873 13.729 1.00 82.81 345 PHE A O 1
ATOM 2677 N N . GLN A 1 346 ? 6.419 14.365 13.712 1.00 81.50 346 GLN A N 1
ATOM 2678 C CA . GLN A 1 346 ? 6.542 14.343 12.254 1.00 81.50 346 GLN A CA 1
ATOM 2679 C C . GLN A 1 346 ? 5.240 13.888 11.582 1.00 81.50 346 GLN A C 1
ATOM 2681 O O . GLN A 1 346 ? 4.846 14.447 10.559 1.00 81.50 346 GLN A O 1
ATOM 2686 N N . TYR A 1 347 ? 4.548 12.904 12.161 1.00 84.62 347 TYR A N 1
ATOM 2687 C CA . TYR A 1 347 ? 3.241 12.469 11.682 1.00 84.62 347 TYR A CA 1
ATOM 2688 C C . TYR A 1 347 ? 2.177 13.561 11.842 1.00 84.62 347 TYR A C 1
ATOM 2690 O O . TYR A 1 347 ? 1.471 13.877 10.885 1.00 84.62 347 TYR A O 1
ATOM 2698 N N . LEU A 1 348 ? 2.117 14.201 13.014 1.00 85.12 348 LEU A N 1
ATOM 2699 C CA . LEU A 1 348 ? 1.230 15.336 13.263 1.00 85.12 348 LEU A CA 1
ATOM 2700 C C . LEU A 1 348 ? 1.466 16.457 12.241 1.00 85.12 348 LEU A C 1
ATOM 2702 O O . LEU A 1 348 ? 0.523 16.967 11.648 1.00 85.12 348 LEU A O 1
ATOM 2706 N N . CYS A 1 349 ? 2.722 16.794 11.962 1.00 80.88 349 CYS A N 1
ATOM 2707 C CA . CYS A 1 349 ? 3.079 17.784 10.953 1.00 80.88 349 CYS A CA 1
ATOM 2708 C C . CYS A 1 349 ? 2.612 17.407 9.538 1.00 80.88 349 CYS A C 1
ATOM 2710 O O . CYS A 1 349 ? 2.126 18.275 8.808 1.00 80.88 349 CYS A O 1
ATOM 2712 N N . LYS A 1 350 ? 2.714 16.127 9.149 1.00 81.12 350 LYS A N 1
ATOM 2713 C CA . LYS A 1 350 ? 2.169 15.635 7.871 1.00 81.12 350 LYS A CA 1
ATOM 2714 C C . LYS A 1 350 ? 0.648 15.805 7.806 1.00 81.12 350 LYS A C 1
ATOM 2716 O O . LYS A 1 350 ? 0.141 16.252 6.782 1.00 81.12 350 LYS A O 1
ATOM 2721 N N . LEU A 1 351 ? -0.067 15.511 8.894 1.00 83.12 351 LEU A N 1
ATOM 2722 C CA . LEU A 1 351 ? -1.520 15.704 8.973 1.00 83.12 351 LEU A CA 1
ATOM 2723 C C . LEU A 1 351 ? -1.928 17.180 8.909 1.00 83.12 351 LEU A C 1
ATOM 2725 O O . LEU A 1 351 ? -2.888 17.523 8.232 1.00 83.12 351 LEU A O 1
ATOM 2729 N N . LEU A 1 352 ? -1.197 18.076 9.578 1.00 82.62 352 LEU A N 1
ATOM 2730 C CA . LEU A 1 352 ? -1.522 19.508 9.579 1.00 82.62 352 LEU A CA 1
ATOM 2731 C C . LEU A 1 352 ? -1.321 20.165 8.205 1.00 82.62 352 LEU A C 1
ATOM 2733 O O . LEU A 1 352 ? -1.994 21.148 7.882 1.00 82.62 352 LEU A O 1
ATOM 2737 N N . THR A 1 353 ? -0.408 19.633 7.394 1.00 79.69 353 THR A N 1
ATOM 2738 C CA . THR A 1 353 ? -0.032 20.203 6.091 1.00 79.69 353 THR A CA 1
ATOM 2739 C C . THR A 1 353 ? -0.716 19.526 4.902 1.00 79.69 353 THR A C 1
ATOM 2741 O O . THR A 1 353 ? -0.861 20.154 3.854 1.00 79.69 353 THR A O 1
ATOM 2744 N N . GLY A 1 354 ? -1.150 18.272 5.045 1.00 77.06 354 GLY A N 1
ATOM 2745 C CA . GLY A 1 354 ? -1.826 17.513 3.996 1.00 77.06 354 GLY A CA 1
ATOM 2746 C C . GLY A 1 354 ? -3.341 17.725 3.947 1.00 77.06 354 GLY A C 1
ATOM 2747 O O . GLY A 1 354 ? -3.958 18.222 4.887 1.00 77.06 354 GLY A O 1
ATOM 2748 N N . LYS A 1 355 ? -3.944 17.305 2.832 1.00 84.25 355 LYS A N 1
ATOM 2749 C CA . LYS A 1 355 ? -5.379 17.004 2.747 1.00 84.25 355 LYS A CA 1
ATOM 2750 C C . LYS A 1 355 ? -5.548 15.495 2.772 1.00 84.25 355 LYS A C 1
ATOM 2752 O O . LYS A 1 355 ? -4.809 14.797 2.079 1.00 84.25 355 LYS A O 1
ATOM 2757 N N . VAL A 1 356 ? -6.503 15.012 3.556 1.00 87.50 356 VAL A N 1
ATOM 2758 C CA . VAL A 1 356 ? -6.778 13.585 3.725 1.00 87.50 356 VAL A CA 1
ATOM 2759 C C . VAL A 1 356 ? -8.178 13.288 3.210 1.00 87.50 356 VAL A C 1
ATOM 2761 O O . VAL A 1 356 ? -9.142 13.963 3.554 1.00 87.50 356 VAL A O 1
ATOM 2764 N N . PHE A 1 357 ? -8.304 12.259 2.391 1.00 89.69 357 PHE A N 1
ATOM 2765 C CA . PHE A 1 357 ? -9.577 11.737 1.926 1.00 89.69 357 PHE A CA 1
ATOM 2766 C C . PHE A 1 357 ? -9.742 10.340 2.488 1.00 89.69 357 PHE A C 1
ATOM 2768 O O . PHE A 1 357 ? -8.850 9.500 2.342 1.00 89.69 357 PHE A O 1
ATOM 2775 N N . VAL A 1 358 ? -10.881 10.094 3.126 1.00 92.12 358 VAL A N 1
ATOM 2776 C CA . VAL A 1 358 ? -11.191 8.788 3.699 1.00 92.12 358 VAL A CA 1
ATOM 2777 C C . VAL A 1 358 ? -12.421 8.241 3.001 1.00 92.12 358 VAL A C 1
ATOM 2779 O O . VAL A 1 358 ? -13.454 8.901 2.953 1.00 92.12 358 VAL A O 1
ATOM 2782 N N . LYS A 1 359 ? -12.314 7.031 2.459 1.00 92.81 359 LYS A N 1
ATOM 2783 C CA . LYS A 1 359 ? -13.465 6.255 1.994 1.00 92.81 359 LYS A CA 1
ATOM 2784 C C . LYS A 1 359 ? -13.725 5.152 3.003 1.00 92.81 359 LYS A C 1
ATOM 2786 O O . LYS A 1 359 ? -12.807 4.402 3.328 1.00 92.81 359 LYS A O 1
ATOM 2791 N N . ALA A 1 360 ? -14.954 5.066 3.487 1.00 94.19 360 ALA A N 1
ATOM 2792 C CA . ALA A 1 360 ? -15.382 4.046 4.429 1.00 94.19 360 ALA A CA 1
ATOM 2793 C C . ALA A 1 360 ? -16.572 3.295 3.831 1.00 94.19 360 ALA A C 1
ATOM 2795 O O . ALA A 1 360 ? -17.609 3.896 3.542 1.00 94.19 360 ALA A O 1
ATOM 2796 N N . LYS A 1 361 ? -16.432 1.983 3.632 1.00 94.81 361 LYS A N 1
ATOM 2797 C CA . LYS A 1 361 ? -17.548 1.125 3.225 1.00 94.81 361 LYS A CA 1
ATOM 2798 C C . LYS A 1 361 ? -17.928 0.190 4.366 1.00 94.81 361 LYS A C 1
ATOM 2800 O O . LYS A 1 361 ? -17.091 -0.583 4.821 1.00 94.81 361 LYS A O 1
ATOM 2805 N N . ILE A 1 362 ? -19.173 0.291 4.822 1.00 95.31 362 ILE A N 1
ATOM 2806 C CA . ILE A 1 362 ? -19.764 -0.565 5.852 1.00 95.31 362 ILE A CA 1
ATOM 2807 C C . ILE A 1 362 ? -20.427 -1.763 5.176 1.00 95.31 362 ILE A C 1
ATOM 2809 O O . ILE A 1 362 ? -21.271 -1.603 4.294 1.00 95.31 362 ILE A O 1
ATOM 2813 N N . VAL A 1 363 ? -20.084 -2.954 5.650 1.00 94.19 363 VAL A N 1
ATOM 2814 C CA . VAL A 1 363 ? -20.676 -4.227 5.247 1.00 94.19 363 VAL A CA 1
ATOM 2815 C C . VAL A 1 363 ? -21.336 -4.851 6.475 1.00 94.19 363 VAL A C 1
ATOM 2817 O O . VAL A 1 363 ? -20.637 -5.375 7.347 1.00 94.19 363 VAL A O 1
ATOM 2820 N N . PRO A 1 364 ? -22.665 -4.712 6.629 1.00 91.06 364 PRO A N 1
ATOM 2821 C CA . PRO A 1 364 ? -23.381 -5.285 7.760 1.00 91.06 364 PRO A CA 1
ATOM 2822 C C . PRO A 1 364 ? -23.515 -6.805 7.603 1.00 91.06 364 PRO A C 1
ATOM 2824 O O . PRO A 1 364 ? -23.908 -7.287 6.543 1.00 91.06 364 PRO A O 1
ATOM 2827 N N . HIS A 1 365 ? -23.261 -7.551 8.678 1.00 87.88 365 HIS A N 1
ATOM 2828 C CA . HIS A 1 365 ? -23.460 -9.001 8.712 1.00 87.88 365 HIS A CA 1
ATOM 2829 C C . HIS A 1 365 ? -24.813 -9.299 9.347 1.00 87.88 365 HIS A C 1
ATOM 2831 O O . HIS A 1 365 ? -25.013 -9.095 10.544 1.00 87.88 365 HIS A O 1
ATOM 2837 N N . THR A 1 366 ? -25.768 -9.720 8.52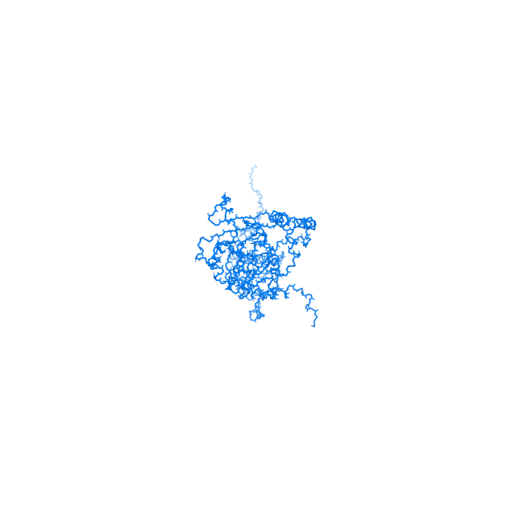0 1.00 73.81 366 THR A N 1
ATOM 2838 C CA . THR A 1 366 ? -27.176 -9.869 8.926 1.00 73.81 366 THR A CA 1
ATOM 2839 C C . THR A 1 366 ? -27.406 -11.106 9.799 1.00 73.81 366 THR A C 1
ATOM 2841 O O . THR A 1 366 ? -28.324 -11.105 10.614 1.00 73.81 366 THR A O 1
ATOM 2844 N N . ASP A 1 367 ? -26.558 -12.132 9.670 1.00 70.12 367 ASP A N 1
ATOM 2845 C CA . ASP A 1 367 ? -26.728 -13.415 10.352 1.00 70.12 367 ASP A CA 1
ATOM 2846 C C . ASP A 1 367 ? -25.610 -13.651 11.383 1.00 70.12 367 ASP A C 1
ATOM 2848 O O . ASP A 1 367 ? -24.504 -14.098 11.068 1.00 70.12 367 ASP A O 1
ATOM 2852 N N . SER A 1 368 ? -25.886 -13.313 12.647 1.00 64.94 368 SER A N 1
ATOM 2853 C CA . SER A 1 368 ? -24.903 -13.375 13.740 1.00 64.94 368 SER A CA 1
ATOM 2854 C C . SER A 1 368 ? -24.429 -14.795 14.057 1.00 64.94 368 SER A C 1
ATOM 2856 O O . SER A 1 368 ? -23.346 -14.963 14.608 1.00 64.94 368 SER A O 1
ATOM 2858 N N . LYS A 1 369 ? -25.205 -15.824 13.688 1.00 64.25 369 LYS A N 1
ATOM 2859 C CA . LYS A 1 369 ? -24.849 -17.237 13.895 1.00 64.25 369 LYS A CA 1
ATOM 2860 C C . LYS A 1 369 ? -23.874 -17.783 12.851 1.00 64.25 369 LYS A C 1
ATOM 2862 O O . LYS A 1 369 ? -23.209 -18.776 13.124 1.00 64.25 369 LYS A O 1
ATOM 2867 N N . GLN A 1 370 ? -23.807 -17.166 11.671 1.00 67.81 370 GLN A N 1
ATOM 2868 C CA . GLN A 1 370 ? -22.922 -17.591 10.580 1.00 67.81 370 GLN A CA 1
ATOM 2869 C C . GLN A 1 370 ? -21.631 -16.773 10.513 1.00 67.81 370 GLN A C 1
ATOM 2871 O O . GLN A 1 370 ? -20.702 -17.144 9.800 1.00 67.81 370 GLN A O 1
ATOM 2876 N N . TYR A 1 371 ? -21.565 -15.658 11.240 1.00 77.06 371 TYR A N 1
ATOM 2877 C CA . TYR A 1 371 ? -20.433 -14.751 11.193 1.00 77.06 371 TYR A CA 1
ATOM 2878 C C . TYR A 1 371 ? -19.130 -15.427 11.656 1.00 77.06 371 TYR A C 1
ATOM 2880 O O . TYR A 1 371 ? -19.062 -16.050 12.712 1.00 77.06 371 TYR A O 1
ATOM 2888 N N . SER A 1 372 ? -18.076 -15.282 10.851 1.00 83.56 372 SER A N 1
ATOM 2889 C CA . SER A 1 372 ? -16.742 -15.818 11.130 1.00 83.56 372 SER A CA 1
ATOM 2890 C C . SER A 1 372 ? -15.658 -14.854 10.652 1.00 83.56 372 SER A C 1
ATOM 2892 O O . SER A 1 372 ? -15.888 -14.034 9.758 1.00 83.56 372 SER A O 1
ATOM 2894 N N . MET A 1 373 ? -14.439 -14.978 11.193 1.00 84.81 373 MET A N 1
ATOM 2895 C CA . MET A 1 373 ? -13.301 -14.169 10.731 1.00 84.81 373 MET A CA 1
ATOM 2896 C C . MET A 1 373 ? -12.975 -14.406 9.250 1.00 84.81 373 MET A C 1
ATOM 2898 O O . MET A 1 373 ? -12.450 -13.504 8.601 1.00 84.81 373 MET A O 1
ATOM 2902 N N . LYS A 1 374 ? -13.300 -15.588 8.706 1.00 85.31 374 LYS A N 1
ATOM 2903 C CA . LYS A 1 374 ? -13.125 -15.900 7.279 1.00 85.31 374 LYS A CA 1
ATOM 2904 C C . LYS A 1 374 ? -14.038 -15.034 6.414 1.00 85.31 374 LYS A C 1
ATOM 2906 O O . LYS A 1 374 ? -13.538 -14.321 5.552 1.00 85.31 374 LYS A O 1
ATOM 2911 N N . ILE A 1 375 ? -15.329 -14.990 6.745 1.00 87.38 375 ILE A N 1
ATOM 2912 C CA . ILE A 1 375 ? -16.309 -14.130 6.062 1.00 87.38 375 ILE A CA 1
ATOM 2913 C C . ILE A 1 375 ? -15.900 -12.661 6.192 1.00 87.38 375 ILE A C 1
ATOM 2915 O O . ILE A 1 375 ? -15.880 -11.924 5.212 1.00 87.38 375 ILE A O 1
ATOM 2919 N N . ALA A 1 376 ? -15.496 -12.230 7.392 1.00 88.12 376 ALA A N 1
ATOM 2920 C CA . ALA A 1 376 ? -15.029 -10.863 7.599 1.00 88.12 376 ALA A CA 1
ATOM 2921 C C . ALA A 1 376 ? -13.799 -10.524 6.737 1.00 88.12 376 ALA A C 1
ATOM 2923 O O . ALA A 1 376 ? -13.682 -9.386 6.285 1.00 88.12 376 ALA A O 1
ATOM 2924 N N . ARG A 1 377 ? -12.897 -11.491 6.507 1.00 90.00 377 ARG A N 1
ATOM 2925 C CA . ARG A 1 377 ? -11.694 -11.339 5.674 1.00 90.00 377 ARG A CA 1
ATOM 2926 C C . ARG A 1 377 ? -12.027 -11.270 4.183 1.00 90.00 377 ARG A C 1
ATOM 2928 O O . ARG A 1 377 ? -11.400 -10.488 3.477 1.00 90.00 377 ARG A O 1
ATOM 2935 N N . GLU A 1 378 ? -13.013 -12.031 3.716 1.00 90.44 378 GLU A N 1
ATOM 2936 C CA . GLU A 1 378 ? -13.456 -12.068 2.310 1.00 90.44 378 GLU A CA 1
ATOM 2937 C C . GLU A 1 378 ? -14.111 -10.756 1.848 1.00 90.44 378 GLU A C 1
ATOM 2939 O O . GLU A 1 378 ? -14.001 -10.383 0.685 1.00 90.44 378 GLU A O 1
ATOM 2944 N N . VAL A 1 379 ? -14.658 -9.961 2.773 1.00 92.31 379 VAL A N 1
ATOM 2945 C CA . VAL A 1 379 ? -15.186 -8.621 2.461 1.00 92.31 379 VAL A CA 1
ATOM 2946 C C . VAL A 1 379 ? -14.111 -7.678 1.892 1.00 92.31 379 VAL A C 1
ATOM 2948 O O . VAL A 1 379 ? -14.411 -6.793 1.090 1.00 92.31 379 VAL A O 1
ATOM 2951 N N . PHE A 1 380 ? -12.850 -7.805 2.307 1.00 93.19 380 PHE A N 1
ATOM 2952 C CA . PHE A 1 380 ? -11.778 -6.898 1.883 1.00 93.19 380 PHE A CA 1
ATOM 2953 C C . PHE A 1 380 ? -11.432 -6.998 0.379 1.00 93.19 380 PHE A C 1
ATOM 2955 O O . PHE A 1 380 ? -11.410 -5.942 -0.272 1.00 93.19 380 PHE A O 1
ATOM 2962 N N . PRO A 1 381 ? -11.204 -8.191 -0.211 1.00 91.25 381 PRO A N 1
ATOM 2963 C CA . PRO A 1 381 ? -10.929 -8.336 -1.642 1.00 91.25 381 PRO A CA 1
ATOM 2964 C C . PRO A 1 381 ? -12.109 -7.926 -2.525 1.00 91.25 381 PRO A C 1
ATOM 2966 O O . PRO A 1 381 ? -11.876 -7.220 -3.508 1.00 91.25 381 PRO A O 1
ATOM 2969 N N . ASP A 1 382 ? -13.353 -8.223 -2.132 1.00 88.88 382 ASP A N 1
ATOM 2970 C CA . ASP A 1 382 ? -14.566 -7.760 -2.837 1.00 88.88 382 ASP A CA 1
ATOM 2971 C C . ASP A 1 382 ? -14.647 -6.231 -2.910 1.00 88.88 382 ASP A C 1
ATOM 2973 O O . ASP A 1 382 ? -15.213 -5.633 -3.826 1.00 88.88 382 ASP A O 1
ATOM 2977 N N . ASN A 1 383 ? -14.007 -5.574 -1.946 1.00 90.19 383 ASN A N 1
ATOM 2978 C CA . ASN A 1 383 ? -13.895 -4.132 -1.855 1.00 90.19 383 ASN A CA 1
ATOM 2979 C C . ASN A 1 383 ? -12.526 -3.612 -2.301 1.00 90.19 383 ASN A C 1
ATOM 2981 O O . ASN A 1 383 ? -12.117 -2.519 -1.899 1.00 90.19 383 ASN A O 1
ATOM 2985 N N . GLY A 1 384 ? -11.826 -4.379 -3.145 1.00 86.44 384 GLY A N 1
ATOM 2986 C CA . GLY A 1 384 ? -10.600 -4.031 -3.861 1.00 86.44 384 GLY A CA 1
ATOM 2987 C C . GLY A 1 384 ? -9.332 -3.970 -3.004 1.00 86.44 384 GLY A C 1
ATOM 2988 O O . GLY A 1 384 ? -8.390 -3.274 -3.395 1.00 86.44 384 GLY A O 1
ATOM 2989 N N . MET A 1 385 ? -9.333 -4.573 -1.814 1.00 89.19 385 MET A N 1
ATOM 2990 C CA . MET A 1 385 ? -8.135 -4.775 -0.995 1.00 89.19 385 MET A CA 1
ATOM 2991 C C . MET A 1 385 ? -7.744 -6.257 -1.047 1.00 89.19 385 MET A C 1
ATOM 2993 O O . MET A 1 385 ? -8.312 -7.050 -0.299 1.00 89.19 385 MET A O 1
ATOM 2997 N N . PRO A 1 386 ? -6.811 -6.652 -1.934 1.00 90.56 386 PRO A N 1
ATOM 2998 C CA . PRO A 1 386 ? -6.424 -8.048 -2.085 1.00 90.56 386 PRO A CA 1
ATOM 2999 C C . PRO A 1 386 ? -5.846 -8.617 -0.786 1.00 90.56 386 PRO A C 1
ATOM 3001 O O . PRO A 1 386 ? -5.259 -7.893 0.026 1.00 90.56 386 PRO A O 1
ATOM 3004 N N . LEU A 1 387 ? -6.019 -9.926 -0.613 1.00 90.12 387 LEU A N 1
ATOM 3005 C CA . LEU A 1 387 ? -5.432 -10.682 0.487 1.00 90.12 387 LEU A CA 1
ATOM 3006 C C . LEU A 1 387 ? -3.947 -10.914 0.213 1.00 90.12 387 LEU A C 1
ATOM 3008 O O . LEU A 1 387 ? -3.574 -11.283 -0.898 1.00 90.12 387 LEU A O 1
ATOM 3012 N N . ILE A 1 388 ? -3.119 -10.726 1.235 1.00 85.38 388 ILE A N 1
ATOM 3013 C CA . ILE A 1 388 ? -1.704 -11.102 1.205 1.00 85.38 388 ILE A CA 1
ATOM 3014 C C . ILE A 1 388 ? -1.513 -12.505 1.795 1.00 85.38 388 ILE A C 1
ATOM 3016 O O . ILE A 1 388 ? -2.311 -12.946 2.632 1.00 85.38 388 ILE A O 1
ATOM 3020 N N . GLY A 1 389 ? -0.461 -13.195 1.347 1.00 80.25 389 GLY A N 1
ATOM 3021 C CA . GLY A 1 389 ? -0.024 -14.482 1.866 1.00 80.25 389 GLY A CA 1
ATOM 3022 C C . GLY A 1 389 ? 0.292 -14.469 3.365 1.00 80.25 389 GLY A C 1
ATOM 3023 O O . GLY A 1 389 ? 0.653 -13.459 3.971 1.00 80.25 389 GLY A O 1
ATOM 3024 N N . GLU A 1 390 ? 0.155 -15.637 3.990 1.00 79.50 390 GLU A N 1
ATOM 3025 C CA . GLU A 1 390 ? 0.393 -15.833 5.429 1.00 79.50 390 GLU A CA 1
ATOM 3026 C C . GLU A 1 390 ? 1.872 -15.643 5.836 1.00 79.50 390 GLU A C 1
ATOM 3028 O O . GLU A 1 390 ? 2.200 -15.524 7.017 1.00 79.50 390 GLU A O 1
ATOM 3033 N N . ASP A 1 391 ? 2.785 -15.588 4.864 1.00 75.00 391 ASP A N 1
ATOM 3034 C CA . ASP A 1 391 ? 4.217 -15.367 5.057 1.00 75.00 391 ASP A CA 1
ATOM 3035 C C . ASP A 1 391 ? 4.565 -13.925 5.466 1.00 75.00 391 ASP A C 1
ATOM 3037 O O . ASP A 1 391 ? 5.613 -13.695 6.076 1.00 75.00 391 ASP A O 1
ATOM 3041 N N . LEU A 1 392 ? 3.672 -12.960 5.223 1.00 74.81 392 LEU A N 1
ATOM 3042 C CA . LEU A 1 392 ? 3.849 -11.544 5.562 1.00 74.81 392 LEU A CA 1
ATOM 3043 C C . LEU A 1 392 ? 3.128 -11.155 6.868 1.00 74.81 392 LEU A C 1
ATOM 3045 O O . LEU A 1 392 ? 2.344 -10.208 6.926 1.00 74.81 392 LEU A O 1
ATOM 3049 N N . SER A 1 393 ? 3.436 -11.880 7.946 1.00 76.19 393 SER A N 1
ATOM 3050 C CA . SER A 1 393 ? 2.904 -11.656 9.302 1.00 76.19 393 SER A CA 1
ATOM 3051 C C . SER A 1 393 ? 3.643 -10.558 10.093 1.00 76.19 393 SER A C 1
ATOM 3053 O O . SER A 1 393 ? 4.606 -9.944 9.620 1.00 76.19 393 SER A O 1
ATOM 3055 N N . LEU A 1 394 ? 3.249 -10.331 11.355 1.00 74.62 394 LEU A N 1
ATOM 3056 C CA . LEU A 1 394 ? 3.948 -9.408 12.261 1.00 74.62 394 LEU A CA 1
ATOM 3057 C C . LEU A 1 394 ? 5.447 -9.738 12.404 1.00 74.62 394 LEU A C 1
ATOM 3059 O O . LEU A 1 394 ? 6.275 -8.829 12.457 1.00 74.62 394 LEU A O 1
ATOM 3063 N N . GLN A 1 395 ? 5.822 -11.020 12.426 1.00 76.75 395 GLN A N 1
ATOM 3064 C CA . GLN A 1 395 ? 7.232 -11.423 12.492 1.00 76.75 395 GLN A CA 1
ATOM 3065 C C . GLN A 1 395 ? 7.993 -11.035 11.220 1.00 76.75 395 GLN A C 1
ATOM 3067 O O . GLN A 1 395 ? 9.152 -10.621 11.286 1.00 76.75 395 GLN A O 1
ATOM 3072 N N . ALA A 1 396 ? 7.344 -11.133 10.056 1.00 75.25 396 ALA A N 1
ATOM 3073 C CA . ALA A 1 396 ? 7.910 -10.656 8.801 1.00 75.25 396 ALA A CA 1
ATOM 3074 C C . ALA A 1 396 ? 8.092 -9.132 8.829 1.00 75.25 396 ALA A C 1
ATOM 3076 O O . ALA A 1 396 ? 9.148 -8.636 8.430 1.00 75.25 396 ALA A O 1
ATOM 3077 N N . LYS A 1 397 ? 7.132 -8.396 9.408 1.00 75.50 397 LYS A N 1
ATOM 3078 C CA . LYS A 1 397 ? 7.274 -6.958 9.668 1.00 75.50 397 LYS A CA 1
ATOM 3079 C C . LYS A 1 397 ? 8.438 -6.646 10.607 1.00 75.50 397 LYS A C 1
ATOM 3081 O O . LYS A 1 397 ? 9.178 -5.708 10.333 1.00 75.50 397 LYS A O 1
ATOM 3086 N N . ALA A 1 398 ? 8.641 -7.416 11.677 1.00 77.00 398 ALA A N 1
ATOM 3087 C CA . ALA A 1 398 ? 9.761 -7.232 12.605 1.00 77.00 398 ALA A CA 1
ATOM 3088 C C . ALA A 1 398 ? 11.119 -7.429 11.916 1.00 77.00 398 ALA A C 1
ATOM 3090 O O . ALA A 1 398 ? 12.004 -6.577 12.012 1.00 77.00 398 ALA A O 1
ATOM 3091 N N . LYS A 1 399 ? 11.250 -8.504 11.127 1.00 76.81 399 LYS A N 1
ATOM 3092 C CA . LYS A 1 399 ? 12.437 -8.766 10.297 1.00 76.81 399 LYS A CA 1
ATOM 3093 C C . LYS A 1 399 ? 12.677 -7.644 9.285 1.00 76.81 399 LYS A C 1
ATOM 3095 O O . LYS A 1 399 ? 13.808 -7.181 9.134 1.00 76.81 399 LYS A O 1
ATOM 3100 N N . PHE A 1 400 ? 11.620 -7.176 8.618 1.00 74.50 400 PHE A N 1
ATOM 3101 C CA . PHE A 1 400 ? 11.708 -6.039 7.707 1.00 74.50 400 PHE A CA 1
ATOM 3102 C C . PHE A 1 400 ? 12.123 -4.758 8.426 1.00 74.50 400 PHE A C 1
ATOM 3104 O O . PHE A 1 400 ? 12.987 -4.038 7.938 1.00 74.50 400 PHE A O 1
ATOM 3111 N N . PHE A 1 401 ? 11.549 -4.482 9.592 1.00 72.94 401 PHE A N 1
ATOM 3112 C CA . PHE A 1 401 ? 11.865 -3.302 10.381 1.00 72.94 401 PHE A CA 1
ATOM 3113 C C . PHE A 1 401 ? 13.335 -3.281 10.807 1.00 72.94 401 PHE A C 1
ATOM 3115 O O . PHE A 1 401 ? 14.006 -2.268 10.607 1.00 72.94 401 PHE A O 1
ATOM 3122 N N . ALA A 1 402 ? 13.860 -4.400 11.318 1.00 73.56 402 ALA A N 1
ATOM 3123 C CA . ALA A 1 402 ? 15.273 -4.533 11.668 1.00 73.56 402 ALA A CA 1
ATOM 3124 C C . ALA A 1 402 ? 16.182 -4.236 10.462 1.00 73.56 402 ALA A C 1
ATOM 3126 O O . ALA A 1 402 ? 17.154 -3.483 10.574 1.00 73.56 402 ALA A O 1
ATOM 3127 N N . TYR A 1 403 ? 15.813 -4.745 9.282 1.00 71.00 403 TYR A N 1
ATOM 3128 C CA . TYR A 1 403 ? 16.499 -4.425 8.034 1.00 71.00 403 TYR A CA 1
ATOM 3129 C C . TYR A 1 403 ? 16.403 -2.932 7.685 1.00 71.00 403 TYR A C 1
ATOM 3131 O O . TYR A 1 403 ? 17.430 -2.289 7.473 1.00 71.00 403 TYR A O 1
ATOM 3139 N N . TYR A 1 404 ? 15.197 -2.358 7.663 1.00 69.31 404 TYR A N 1
ATOM 3140 C CA . TYR A 1 404 ? 14.965 -0.962 7.293 1.00 69.31 404 TYR A CA 1
ATOM 3141 C C . TYR A 1 404 ? 15.724 -0.003 8.216 1.00 69.31 404 TYR A C 1
ATOM 3143 O O . TYR A 1 404 ? 16.354 0.933 7.736 1.00 69.31 404 TYR A O 1
ATOM 3151 N N . LYS A 1 405 ? 15.751 -0.269 9.529 1.00 68.50 405 LYS A N 1
ATOM 3152 C CA . LYS A 1 405 ? 16.533 0.499 10.513 1.00 68.50 405 LYS A CA 1
ATOM 3153 C C . LYS A 1 405 ? 18.035 0.419 10.223 1.00 68.50 405 LYS A C 1
ATOM 3155 O O . LYS A 1 405 ? 18.713 1.435 10.302 1.00 68.50 405 LYS A O 1
ATOM 3160 N N . SER A 1 406 ? 18.546 -0.749 9.827 1.00 64.81 406 SER A N 1
ATOM 3161 C CA . SER A 1 406 ? 19.961 -0.920 9.460 1.00 64.81 406 SER A CA 1
ATOM 3162 C C . SER A 1 406 ? 20.346 -0.265 8.125 1.00 64.81 406 SER A C 1
ATOM 3164 O O . SER A 1 406 ? 21.496 0.133 7.958 1.00 64.81 406 SER A O 1
ATOM 3166 N N . TYR A 1 407 ? 19.399 -0.152 7.185 1.00 60.38 407 TYR A N 1
ATOM 3167 C CA . TYR A 1 407 ? 19.622 0.388 5.838 1.00 60.38 407 TYR A CA 1
ATOM 3168 C C . TYR A 1 407 ? 19.369 1.902 5.747 1.00 60.38 407 TYR A C 1
ATOM 3170 O O . TYR A 1 407 ? 20.039 2.592 4.989 1.00 60.38 407 TYR A O 1
ATOM 3178 N N . ALA A 1 408 ? 18.424 2.435 6.531 1.00 51.62 408 ALA A N 1
ATOM 3179 C CA . ALA A 1 408 ? 18.099 3.862 6.588 1.00 51.62 408 ALA A CA 1
ATOM 3180 C C . ALA A 1 408 ? 19.097 4.693 7.422 1.00 51.62 408 ALA A C 1
ATOM 3182 O O . ALA A 1 408 ? 19.011 5.921 7.429 1.00 51.62 408 ALA A O 1
ATOM 3183 N N . LEU A 1 409 ? 20.039 4.054 8.128 1.00 38.88 409 LEU A N 1
ATOM 3184 C CA . LEU A 1 409 ? 21.174 4.751 8.731 1.00 38.88 409 LEU A CA 1
ATOM 3185 C C . LEU A 1 409 ? 22.129 5.196 7.608 1.00 38.88 409 LEU A C 1
ATOM 3187 O O . LEU A 1 409 ? 22.565 4.347 6.829 1.00 38.88 409 LEU A O 1
ATOM 3191 N N . PRO A 1 410 ? 22.472 6.493 7.500 1.00 38.66 410 PRO A N 1
ATOM 3192 C CA . PRO A 1 410 ? 23.360 6.971 6.449 1.00 38.66 410 PRO A CA 1
ATOM 3193 C C . PRO A 1 410 ? 24.706 6.232 6.473 1.00 38.66 410 PRO A C 1
ATOM 3195 O O . PRO A 1 410 ? 25.287 5.992 7.538 1.00 38.66 410 PRO A O 1
ATOM 3198 N N . GLU A 1 411 ? 25.246 5.954 5.284 1.00 39.78 411 GLU A N 1
ATOM 3199 C CA . GLU A 1 411 ? 26.577 5.371 5.043 1.00 39.78 411 GLU A CA 1
ATOM 3200 C C . GLU A 1 411 ? 27.743 6.132 5.714 1.00 39.78 411 GLU A C 1
ATOM 3202 O O . GLU A 1 411 ? 28.869 5.635 5.737 1.00 39.78 411 GLU A O 1
ATOM 3207 N N . SER A 1 412 ? 27.501 7.296 6.327 1.00 34.00 412 SER A N 1
ATOM 3208 C CA . SER A 1 412 ? 28.502 8.068 7.074 1.00 34.00 412 SER A CA 1
ATOM 3209 C C . SER A 1 412 ? 29.051 7.358 8.319 1.00 34.00 412 SER A C 1
ATOM 3211 O O . SER A 1 412 ? 30.087 7.766 8.836 1.00 34.00 412 SER A O 1
ATOM 3213 N N . SER A 1 413 ? 28.416 6.278 8.783 1.00 34.84 413 SER A N 1
ATOM 3214 C CA . SER A 1 413 ? 28.855 5.502 9.955 1.00 34.84 413 SER A CA 1
ATOM 3215 C C . SER A 1 413 ? 29.708 4.265 9.625 1.00 34.84 413 SER A C 1
ATOM 3217 O O . SER A 1 413 ? 30.248 3.642 10.535 1.00 34.84 413 SER A O 1
ATOM 3219 N N . ARG A 1 414 ? 29.890 3.911 8.341 1.00 40.38 414 ARG A N 1
ATOM 3220 C CA . ARG A 1 414 ? 30.674 2.723 7.926 1.00 40.38 414 ARG A CA 1
ATOM 3221 C C . ARG A 1 414 ? 32.145 2.994 7.604 1.00 40.38 414 ARG A C 1
ATOM 3223 O O . ARG A 1 414 ? 32.871 2.064 7.270 1.00 40.38 414 ARG A O 1
ATOM 3230 N N . ARG A 1 415 ? 32.626 4.231 7.757 1.00 39.16 415 ARG A N 1
ATOM 3231 C CA . ARG A 1 415 ? 34.063 4.547 7.725 1.00 39.16 415 ARG A CA 1
ATOM 3232 C C . ARG A 1 415 ? 34.567 4.845 9.130 1.00 39.16 415 ARG A C 1
ATOM 3234 O O . ARG A 1 415 ? 34.594 6.000 9.535 1.00 39.16 415 ARG A O 1
ATOM 3241 N N . ARG A 1 416 ? 34.950 3.786 9.842 1.00 37.50 416 ARG A N 1
ATOM 3242 C CA . ARG A 1 416 ? 36.042 3.715 10.831 1.00 37.50 416 ARG A CA 1
ATOM 3243 C C . ARG A 1 416 ? 35.928 2.383 11.566 1.00 37.50 416 ARG A C 1
ATOM 3245 O O . ARG A 1 416 ? 35.198 2.273 12.546 1.00 37.50 416 ARG A O 1
ATOM 3252 N N . LYS A 1 417 ? 36.650 1.390 11.067 1.00 34.03 417 LYS A N 1
ATOM 3253 C CA . LYS A 1 417 ? 37.579 0.564 11.836 1.00 34.03 417 LYS A CA 1
ATOM 3254 C C . LYS A 1 417 ? 38.531 -0.098 10.858 1.00 34.03 417 LYS A C 1
ATOM 3256 O O . LYS A 1 417 ? 38.041 -0.485 9.774 1.00 34.03 417 LYS A O 1
#

InterPro domains:
  IPR002119 Histone H2A [PR00620] (14-36)
  IPR002119 Histone H2A [PR00620] (43-58)
  IPR002119 Histone H2A [PR00620] (58-71)
  IPR002119 Histone H2A [PR00620] (72-86)
  IPR002119 Histone H2A [PR00620] (100-118)
  IPR002119 Histone H2A [PTHR23430] (9-121)
  IPR002119 Histone H2A [SM00414] (3-123)
  IPR007125 Core Histone H2A/H2B/H3 domain [PF00125] (8-89)
  IPR009072 Histone-fold [G3DSA:1.10.20.10] (2-130)
  IPR009072 Histone-fold [SSF47113] (17-120)
  IPR032454 Histone H2A, C-terminal domain [PF16211] (92-125)
  IPR032458 Histone H2A conserved site [PS00046] (22-28)
  IPR061508 Histone H2A, histone fold [cd00074] (16-104)

Nearest PDB structures (foldseek):
  6jr0-assembly1_G  TM=9.907E-01  e=8.535E-15  Homo sapiens
  5av8-assembly1_C  TM=9.997E-01  e=2.045E-14  Homo sapiens
  8g88-assembly1_G  TM=9.903E-01  e=1.620E-14  Xenopus laevis
  8g8b-assembly1_G  TM=9.907E-01  e=2.045E-14  Xenopus laevis
  1kx5-assembly1_C  TM=8.634E-01  e=9.589E-15  Xenopus laevis

Secondary structure (DSSP, 8-state):
-------PPPP------HHHHHT-SS-HHHHHHHHHHTTS-S---SSHHHHHHHHHHHHHHHHHHHHHHHHHHTT-SS--HHHHHHHHHHSHHHHHHTTT---TT--------TTTS------THHHHS-TTT---TTSPPPP---SS-S----HHHHHHHHHHHHHHHHHTTTSHHHHHHHIIIIIS-EEEEEEEETTS-TT-HHHHHHTS--TTEEEEE----TTHHHHHHHHSS-S-GGGEEEEEEETTEEEEE-HHHHHHGGGS-TTSPPS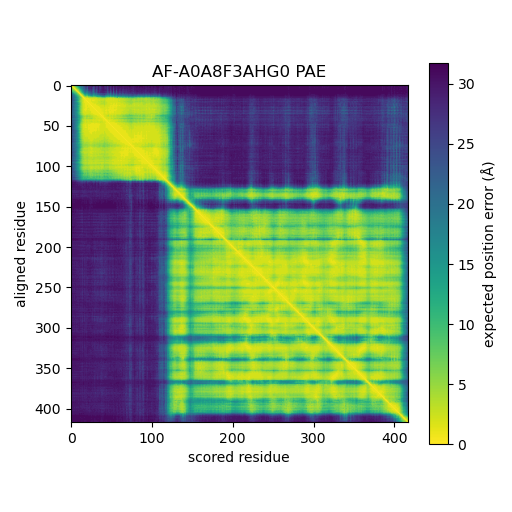SEE---GGGGTTSEEEE--SSS---SSSBPPPPTTS-GGGG--TT-EEEEEEEEEESGGG--SSTTS-HHHHHHHHHHS-EEEEEEEEEES-TTT--HHHHHHHHHHTT-PBPPTTSSHHHHHHHHHHHHHHSS-GGGSS--

Radius of gyration: 36.48 Å; Cα contacts (8 Å, |Δi|>4): 609; chains: 1; bounding box: 70×53×134 Å

Organism: Candidozyma auris (NCBI:txid498019)

pLDDT: mean 83.24, std 15.6, range [31.56, 98.38]

Mean predicted aligned error: 16.18 Å

Solvent-accessible surface area (backbone atoms only — not comparable to full-atom values): 24176 Å² total; per-residue (Å²): 141,85,90,86,89,88,83,82,86,79,79,82,74,80,81,78,51,69,19,67,76,69,75,44,91,51,61,25,68,56,46,42,51,48,53,65,72,64,66,81,57,100,70,82,62,87,59,54,29,50,56,53,38,52,54,54,47,49,56,52,50,53,54,49,52,43,11,46,50,45,14,49,77,69,75,38,97,62,77,48,48,41,22,45,39,50,31,36,66,74,33,70,68,49,26,62,75,43,64,91,60,84,63,75,80,19,81,75,82,92,77,76,59,75,87,76,44,75,78,71,74,67,65,58,67,72,75,48,26,31,90,88,77,66,50,45,48,55,53,71,51,80,67,87,74,61,97,82,62,83,82,70,66,62,61,69,50,46,68,56,38,51,59,50,47,54,53,37,53,62,43,28,78,81,38,43,58,65,28,50,47,47,42,40,36,70,39,35,22,34,73,51,74,51,74,45,41,72,97,52,62,87,86,48,57,70,64,48,62,73,68,36,55,37,60,33,24,43,34,42,34,72,39,33,46,61,55,49,66,58,54,52,49,68,63,24,71,58,79,51,73,83,45,37,38,38,36,38,42,56,80,82,41,41,28,43,21,47,64,76,42,46,47,50,53,48,50,46,58,83,86,55,82,74,83,44,47,74,61,85,66,72,76,83,50,65,79,18,27,34,39,34,25,48,33,72,57,33,22,36,71,67,43,42,62,44,64,54,82,50,66,50,71,67,77,55,63,49,88,84,48,46,47,30,34,36,51,66,44,64,34,59,44,55,69,33,35,28,53,36,86,57,49,72,63,59,48,50,52,49,35,46,73,39,66,31,41,37,40,37,39,39,40,75,49,89,52,62,89,76,56,45,74,65,62,57,54,55,54,38,42,82,69,72,24,44,78,48,55,79,78,60,37,73,68,43,50,38,56,48,48,58,48,49,60,65,64,72,49,67,76,81,73,77,78,81,132

Foldseek 3Di:
DDDDDDDDDDDPDPDDAPCVVLVHPFRLVVQVVVVVVVPPDPDDDPCNSSVVRVVVRVVVVQLCVQLCVQCVVVVHRDRDLLSSLVSQCVDPVSCVVCVPPDRPPNDHDDDDPPVRPDPPPPPCLVVQQFPPPRDRFLDFDDDPPDPDDPDPLPVVLCVVLVVVLVVLVVVCVVQVLVSLVCCVCPQLQQVDAAEAEPPDDSVCVVVSLVQQFFFLAEEEEAAWALCPLSVSVNRHPDRDQQLEWEWADDALFIFTDGSVQSSCQQQDALPDDRPGDTPPDCVVRHRGRYYYHQANYHTLLQAGEDGDPSPPCVVLLDPSYWYKYKYKDKPPSSLTRSDNPQPPVNSSSCSSRDNMYIYIYIYGDPDSVPDDVVVSRVVQVVVVHHHGDNSNGSVVSNVVNVVCVVVVPDPPPVPDD

Sequence (417 aa):
MSGGKGKAGSSEKASTSRSAKAGLTFPVGRVHRLLRKGNYAQRVGSGAPVYLTSVLEYLAAEILELAGNAARDNKKSRIIPRHLQLAIRNDEELNKLLGHVTIAQGGVLPNIHQSLLPTKKATSKASQEDKGTGISPFMPEEGVQSPMKKSLMNPLFIAVKLPALYIMYALSFFAPKASLSVILRFIFGVSDIDLSVEGVRKTKTDEIDRKRPAKNQLVVANFVSPIDVLVLYVMSSVKSINDIVVLIPRGSKVFALTFWQFYTVPFLEPDAAMPGKELRDYKSLAEKLVILFPEETPSNNKAILPFNNSIRDQLLSLPGFSYSTIVLRMYPKYITLPIPNVSKFQYLCKLLTGKVFVKAKIVPHTDSKQYSMKIAREVFPDNGMPLIGEDLSLQAKAKFFAYYKSYALPESSRRRK